Protein AF-A0A419DCP9-F1 (afdb_monomer_lite)

pLDDT: mean 73.33, std 16.84, range [30.59, 97.94]

Foldseek 3Di:
DPKDKFWDDPWAWDAQQQAPWDWDQWWFWGQRCPHLQQHDPQKGAAPAFFKKKKAAQAAQQVKWKWWWAAGRVRHTDIDIWGDHGRFITIDPGTHRMTNTIIMHTTHPGIMGMITHTPLWFQADKDWAQWKDWGHGVGDDFDDDPPDDKRASVAWFKKKKAAQADQQVKWKKWWAAHRVRHTDIDIWGDHGNGITITPGTHRMTRTIIMHTGGPHIMGMTTAFQQAQQHAWDFFQWWFWGDRPHNDLDQWFFKKKKFWQAAQQVKWKWWWAAANVRHIDIDIWRHDHHGDMTITDGGHSGTDIIIIHTGDPGIMHMGGHQKDKTAKDFDDLVDFKWKKKKARSPDFDWKKFKWFFQDACVVVPDHPVRTDIDGPDDIDGHIDMDMGRDRTGIMMMITPDDDHDMIMMITDGPDDDD

Structure (mmCIF, N/CA/C/O backbone):
data_AF-A0A419DCP9-F1
#
_entry.id   AF-A0A419DCP9-F1
#
loop_
_atom_site.group_PDB
_atom_site.id
_atom_site.type_symbol
_atom_site.label_atom_id
_atom_site.label_alt_id
_atom_site.label_comp_id
_atom_site.label_asym_id
_atom_site.label_entity_id
_atom_site.label_seq_id
_atom_site.pdbx_PDB_ins_code
_atom_site.Cartn_x
_atom_site.Cartn_y
_atom_site.Cartn_z
_atom_site.occupancy
_atom_site.B_iso_or_equiv
_atom_site.auth_seq_id
_atom_site.auth_comp_id
_atom_site.auth_asym_id
_atom_site.auth_atom_id
_atom_site.pdbx_PDB_model_num
ATOM 1 N N . MET A 1 1 ? 25.614 -7.524 -17.376 1.00 39.72 1 MET A N 1
ATOM 2 C CA . MET A 1 1 ? 24.286 -8.065 -16.983 1.00 39.72 1 MET A CA 1
ATOM 3 C C . MET A 1 1 ? 23.217 -7.073 -17.420 1.00 39.72 1 MET A C 1
ATOM 5 O O . MET A 1 1 ? 23.475 -5.882 -17.324 1.00 39.72 1 MET A O 1
ATOM 9 N N . ARG A 1 2 ? 22.065 -7.527 -17.940 1.00 34.09 2 ARG A N 1
ATOM 10 C CA . ARG A 1 2 ? 20.950 -6.624 -18.297 1.00 34.09 2 ARG A CA 1
ATOM 11 C C . ARG A 1 2 ? 20.419 -5.940 -17.023 1.00 34.09 2 ARG A C 1
ATOM 13 O O . ARG A 1 2 ? 20.416 -6.611 -15.989 1.00 34.09 2 ARG A O 1
ATOM 20 N N . PRO A 1 3 ? 19.967 -4.673 -17.079 1.00 34.06 3 PRO A N 1
ATOM 21 C CA . PRO A 1 3 ? 19.317 -4.021 -15.945 1.00 34.06 3 PRO A CA 1
ATOM 22 C C . PRO A 1 3 ? 18.186 -4.897 -15.402 1.00 34.06 3 PRO A C 1
ATOM 24 O O . PRO A 1 3 ? 17.372 -5.414 -16.173 1.00 34.06 3 PRO A O 1
ATOM 27 N N . VAL A 1 4 ? 18.172 -5.107 -14.087 1.00 40.19 4 VAL A N 1
ATOM 28 C CA . VAL A 1 4 ? 17.074 -5.785 -13.398 1.00 40.19 4 VAL A CA 1
ATOM 29 C C . VAL A 1 4 ? 16.171 -4.696 -12.847 1.00 40.19 4 VAL A C 1
ATOM 31 O O . VAL A 1 4 ? 16.585 -3.944 -11.969 1.00 40.19 4 VAL A O 1
ATOM 34 N N . ASN A 1 5 ? 14.952 -4.623 -13.375 1.00 39.78 5 ASN A N 1
ATOM 35 C CA . ASN A 1 5 ? 13.931 -3.716 -12.871 1.00 39.78 5 ASN A CA 1
ATOM 36 C C . ASN A 1 5 ? 13.123 -4.462 -11.812 1.00 39.78 5 ASN A C 1
ATOM 38 O O . ASN A 1 5 ? 12.545 -5.515 -12.099 1.00 39.78 5 ASN A O 1
ATOM 42 N N . VAL A 1 6 ? 13.086 -3.925 -10.595 1.00 40.81 6 VAL A N 1
ATOM 43 C CA . VAL A 1 6 ? 12.158 -4.380 -9.559 1.00 40.81 6 VAL A CA 1
ATOM 44 C C . VAL A 1 6 ? 11.243 -3.225 -9.209 1.00 40.81 6 VAL A C 1
ATOM 46 O O . VAL A 1 6 ? 11.674 -2.229 -8.635 1.00 40.81 6 VAL A O 1
ATOM 49 N N . THR A 1 7 ? 9.976 -3.404 -9.565 1.00 41.56 7 THR A N 1
ATOM 50 C CA . THR A 1 7 ? 8.884 -2.487 -9.255 1.00 41.56 7 THR A CA 1
ATOM 51 C C . THR A 1 7 ? 8.184 -2.975 -7.995 1.00 41.56 7 THR A C 1
ATOM 53 O O . THR A 1 7 ? 7.687 -4.108 -7.963 1.00 41.56 7 THR A O 1
ATOM 56 N N . ILE A 1 8 ? 8.113 -2.132 -6.964 1.00 37.06 8 ILE A N 1
ATOM 57 C CA . ILE A 1 8 ? 7.089 -2.277 -5.926 1.00 37.06 8 ILE A CA 1
ATOM 58 C C . ILE A 1 8 ? 5.949 -1.343 -6.323 1.00 37.06 8 ILE A C 1
ATOM 60 O O . ILE A 1 8 ? 6.067 -0.125 -6.219 1.00 37.06 8 ILE A O 1
ATOM 64 N N . GLY A 1 9 ? 4.844 -1.912 -6.799 1.00 37.44 9 GLY A N 1
ATOM 65 C CA . GLY A 1 9 ? 3.622 -1.146 -7.013 1.00 37.44 9 GLY A CA 1
ATOM 66 C C . GLY A 1 9 ? 2.635 -1.444 -5.902 1.00 37.44 9 GLY A C 1
ATOM 67 O O . GLY A 1 9 ? 2.001 -2.498 -5.879 1.00 37.44 9 GLY A O 1
ATOM 68 N N . LEU A 1 10 ? 2.483 -0.487 -5.001 1.00 36.78 10 LEU A N 1
ATOM 69 C CA . LEU A 1 10 ? 1.249 -0.312 -4.260 1.00 36.78 10 LEU A CA 1
ATOM 70 C C . LEU A 1 10 ? 0.417 0.603 -5.162 1.00 36.78 10 LEU A C 1
ATOM 72 O O . LEU A 1 10 ? 0.799 1.744 -5.368 1.00 36.78 10 LEU A O 1
ATOM 76 N N . SER A 1 11 ? -0.617 0.086 -5.835 1.00 36.81 11 SER A N 1
ATOM 77 C CA . SER A 1 11 ? -1.358 0.887 -6.826 1.00 36.81 11 SER A CA 1
ATOM 78 C C . SER A 1 11 ? -2.648 1.455 -6.230 1.00 36.81 11 SER A C 1
ATOM 80 O O . SER A 1 11 ? -3.681 0.782 -6.268 1.00 36.81 11 SER A O 1
ATOM 82 N N . PRO A 1 12 ? -2.652 2.709 -5.755 1.00 39.06 12 PRO A N 1
ATOM 83 C CA . PRO A 1 12 ? -3.831 3.552 -5.852 1.00 39.06 12 PRO A CA 1
ATOM 84 C C . PRO A 1 12 ? -4.221 3.780 -7.324 1.00 39.06 12 PRO A C 1
ATOM 86 O O . PRO A 1 12 ? -3.507 3.369 -8.243 1.00 39.06 12 PRO A O 1
ATOM 89 N N . ALA A 1 13 ? -5.380 4.399 -7.554 1.00 44.19 13 ALA A N 1
ATOM 90 C CA . ALA A 1 13 ? -5.807 4.787 -8.897 1.00 44.19 13 ALA A CA 1
ATOM 91 C C . ALA A 1 13 ? -4.901 5.904 -9.410 1.00 44.19 13 ALA A C 1
ATOM 93 O O . ALA A 1 13 ? -4.751 6.925 -8.739 1.00 44.19 13 ALA A O 1
ATOM 94 N N . ASP A 1 14 ? -4.344 5.711 -10.597 1.00 49.38 14 ASP A N 1
ATOM 95 C CA . ASP A 1 14 ? -3.544 6.710 -11.292 1.00 49.38 14 ASP A CA 1
ATOM 96 C C . ASP A 1 14 ? -4.193 6.940 -12.660 1.00 49.38 14 ASP A C 1
ATOM 98 O O . ASP A 1 14 ? -4.210 6.030 -13.487 1.00 49.38 14 ASP A O 1
ATOM 102 N N . ALA A 1 15 ? -4.830 8.101 -12.846 1.00 45.66 15 ALA A N 1
ATOM 103 C CA . ALA A 1 15 ? -5.690 8.409 -13.997 1.00 45.66 15 ALA A CA 1
ATOM 104 C C . ALA A 1 15 ? -4.902 8.800 -15.264 1.00 45.66 15 ALA A C 1
ATOM 106 O O . ALA A 1 15 ? -5.468 8.837 -16.362 1.00 45.66 15 ALA A O 1
ATOM 107 N N . ASP A 1 16 ? -3.610 9.068 -15.115 1.00 49.62 16 ASP A N 1
ATOM 108 C CA . ASP A 1 16 ? -2.656 9.414 -16.168 1.00 49.62 16 ASP A CA 1
ATOM 109 C C . ASP A 1 16 ? -1.343 8.614 -16.070 1.00 49.62 16 ASP A C 1
ATOM 111 O O . ASP A 1 16 ? -0.411 8.827 -16.848 1.00 49.62 16 ASP A O 1
ATOM 115 N N . GLY A 1 17 ? -1.298 7.618 -15.183 1.00 58.16 17 GLY A N 1
ATOM 116 C CA . GLY A 1 17 ? -0.125 6.788 -14.936 1.00 58.16 17 GLY A CA 1
ATOM 117 C C . GLY A 1 17 ? 0.433 6.048 -16.146 1.00 58.16 17 GLY A C 1
ATOM 118 O O . GLY A 1 17 ? 1.600 5.701 -16.138 1.00 58.16 17 GLY A O 1
ATOM 119 N N . ILE A 1 18 ? -0.334 5.805 -17.209 1.00 65.25 18 ILE A N 1
ATOM 120 C CA . ILE A 1 18 ? 0.168 5.140 -18.430 1.00 65.25 18 ILE A CA 1
ATOM 121 C C . ILE A 1 18 ? 0.499 6.154 -19.531 1.00 65.25 18 ILE A C 1
ATOM 123 O O . ILE A 1 18 ? 1.391 5.933 -20.348 1.00 65.25 18 ILE A O 1
ATOM 127 N N . CYS A 1 19 ? -0.235 7.257 -19.579 1.00 73.06 19 CYS A N 1
ATOM 128 C CA . CYS A 1 19 ? -0.149 8.262 -20.623 1.00 73.06 19 CYS A CA 1
ATOM 129 C C . CYS A 1 19 ? -0.647 9.592 -20.061 1.00 73.06 19 CYS A C 1
ATOM 131 O O . CYS A 1 19 ? -1.838 9.729 -19.754 1.00 73.06 19 CYS A O 1
ATOM 133 N N . ALA A 1 20 ? 0.240 10.587 -20.027 1.00 66.88 20 ALA A N 1
ATOM 134 C CA . ALA A 1 20 ? -0.136 11.961 -19.734 1.00 66.88 20 ALA A CA 1
ATOM 135 C C . ALA A 1 20 ? -1.157 12.499 -20.751 1.00 66.88 20 ALA A C 1
ATOM 137 O O . ALA A 1 20 ? -1.290 12.003 -21.873 1.00 66.88 20 ALA A O 1
ATOM 138 N N . SER A 1 21 ? -1.872 13.544 -20.339 1.00 75.44 21 SER A N 1
ATOM 139 C CA . SER A 1 21 ? -2.873 14.237 -21.150 1.00 75.44 21 SER A CA 1
ATOM 140 C C . SER A 1 21 ? -2.293 14.723 -22.483 1.00 75.44 21 SER A C 1
ATOM 142 O O . SER A 1 21 ? -1.409 15.580 -22.506 1.00 75.44 21 SER A O 1
ATOM 144 N N . GLN A 1 22 ? -2.806 14.200 -23.599 1.00 79.81 22 GLN A N 1
ATOM 145 C CA . GLN A 1 22 ? -2.323 14.535 -24.940 1.00 79.81 22 GLN A CA 1
ATOM 146 C C . GLN A 1 22 ? -3.439 14.561 -25.986 1.00 79.81 22 GLN A C 1
ATOM 148 O O . GLN A 1 22 ? -4.552 14.097 -25.753 1.00 79.81 22 GLN A O 1
ATOM 153 N N . THR A 1 23 ? -3.130 15.114 -27.157 1.00 89.12 23 THR A N 1
ATOM 154 C CA . THR A 1 23 ? -4.013 15.102 -28.329 1.00 89.12 23 THR A CA 1
ATOM 155 C C . THR A 1 23 ? -3.302 14.446 -29.502 1.00 89.12 23 THR A C 1
ATOM 157 O O . THR A 1 23 ? -2.074 14.452 -29.579 1.00 89.12 23 THR A O 1
ATOM 160 N N . THR A 1 24 ? -4.070 13.900 -30.441 1.00 89.19 24 THR A N 1
ATOM 161 C CA . THR A 1 24 ? -3.546 13.372 -31.704 1.00 89.19 24 THR A CA 1
ATOM 162 C C . THR A 1 24 ? -4.208 14.078 -32.882 1.00 89.19 24 THR A C 1
ATOM 164 O O . THR A 1 24 ? -5.415 14.312 -32.895 1.00 89.19 24 THR A O 1
ATOM 167 N N . ALA A 1 25 ? -3.411 14.437 -33.893 1.00 89.88 25 ALA A N 1
ATOM 168 C CA . ALA A 1 25 ? -3.903 15.131 -35.088 1.00 89.88 25 ALA A CA 1
ATOM 169 C C . ALA A 1 25 ? -4.524 14.184 -36.137 1.00 89.88 25 ALA A C 1
ATOM 171 O O . ALA A 1 25 ? -5.149 14.636 -37.094 1.00 89.88 25 ALA A O 1
ATOM 172 N N . ALA A 1 26 ? -4.319 12.876 -35.982 1.00 91.75 26 ALA A N 1
ATOM 173 C CA . ALA A 1 26 ? -4.822 11.803 -36.832 1.00 91.75 26 ALA A CA 1
ATOM 174 C C . ALA A 1 26 ? -4.722 10.476 -36.063 1.00 91.75 26 ALA A C 1
ATOM 176 O O . ALA A 1 26 ? -4.234 10.454 -34.936 1.00 91.75 26 ALA A O 1
ATOM 177 N N . ALA A 1 27 ? -5.121 9.370 -36.698 1.00 93.44 27 ALA A N 1
ATOM 178 C CA . ALA A 1 27 ? -4.932 8.036 -36.140 1.00 93.44 27 ALA A CA 1
ATOM 179 C C . ALA A 1 27 ? -3.451 7.793 -35.801 1.00 93.44 27 ALA A C 1
ATOM 181 O O . ALA A 1 27 ? -2.590 7.798 -36.688 1.00 93.44 27 ALA A O 1
ATOM 182 N N . ALA A 1 28 ? -3.156 7.608 -34.520 1.00 92.25 28 ALA A N 1
ATOM 183 C CA . ALA A 1 28 ? -1.795 7.611 -34.009 1.00 92.25 28 ALA A CA 1
ATOM 184 C C . ALA A 1 28 ? -1.662 6.741 -32.758 1.00 92.25 28 ALA A C 1
ATOM 186 O O . ALA A 1 28 ? -2.638 6.346 -32.120 1.00 92.25 28 ALA A O 1
ATOM 187 N N . GLU A 1 29 ? -0.416 6.428 -32.429 1.00 90.81 29 GLU A N 1
ATOM 188 C CA . GLU A 1 29 ? -0.066 5.845 -31.142 1.00 90.81 29 GLU A CA 1
ATOM 189 C C . GLU A 1 29 ? 0.012 6.954 -30.093 1.00 90.81 29 GLU A C 1
ATOM 191 O O . GLU A 1 29 ? 0.548 8.026 -30.382 1.00 90.81 29 GLU A O 1
ATOM 196 N N . LEU A 1 30 ? -0.546 6.712 -28.907 1.00 87.19 30 LEU A N 1
ATOM 197 C CA . LEU A 1 30 ? -0.384 7.630 -27.786 1.00 87.19 30 LEU A CA 1
ATOM 198 C C . LEU A 1 30 ? 1.046 7.540 -27.262 1.00 87.19 30 LEU A C 1
ATOM 200 O O . LEU A 1 30 ? 1.597 6.447 -27.121 1.00 87.19 30 LEU A O 1
ATOM 204 N N . ASP A 1 31 ? 1.631 8.690 -26.949 1.00 81.75 31 ASP A N 1
ATOM 205 C CA . ASP A 1 31 ? 2.945 8.748 -26.331 1.00 81.75 31 ASP A CA 1
ATOM 206 C C . ASP A 1 31 ? 2.867 8.259 -24.881 1.00 81.75 31 ASP A C 1
ATOM 208 O O . ASP A 1 31 ? 2.378 8.956 -23.990 1.00 81.75 31 ASP A O 1
ATOM 212 N N . LEU A 1 32 ? 3.358 7.043 -24.651 1.00 72.88 32 LEU A N 1
ATOM 213 C CA . LEU A 1 32 ? 3.425 6.446 -23.323 1.00 72.88 32 LEU A CA 1
ATOM 214 C C . LEU A 1 32 ? 4.591 7.013 -22.498 1.00 72.88 32 LEU A C 1
ATOM 216 O O . LEU A 1 32 ? 4.618 6.828 -21.289 1.00 72.88 32 LEU A O 1
ATOM 220 N N . SER A 1 33 ? 5.553 7.721 -23.096 1.00 60.25 33 SER A N 1
ATOM 221 C CA . SER A 1 33 ? 6.758 8.183 -22.389 1.00 60.25 33 SER A CA 1
ATOM 222 C C . SER A 1 33 ? 6.500 9.286 -21.354 1.00 60.25 33 SER A C 1
ATOM 224 O O . SER A 1 33 ? 7.344 9.509 -20.488 1.00 60.25 33 SER A O 1
ATOM 226 N N . GLY A 1 34 ? 5.330 9.932 -21.410 1.00 51.00 34 GLY A N 1
ATOM 227 C CA . GLY A 1 34 ? 4.880 10.917 -20.424 1.00 51.00 34 GLY A CA 1
ATOM 228 C C . GLY A 1 34 ? 4.105 10.342 -19.230 1.00 51.00 34 GLY A C 1
ATOM 229 O O . GLY A 1 34 ? 3.776 11.103 -18.328 1.00 51.00 34 GLY A O 1
ATOM 230 N N . GLY A 1 35 ? 3.776 9.044 -19.223 1.00 50.69 35 GLY A N 1
ATOM 231 C CA . GLY A 1 35 ? 3.081 8.383 -18.110 1.00 50.69 35 GLY A CA 1
ATOM 232 C C . GLY A 1 35 ? 4.027 7.946 -16.985 1.00 50.69 35 GLY A C 1
ATOM 233 O O . GLY A 1 35 ? 5.154 7.515 -17.234 1.00 50.69 35 GLY A O 1
ATOM 234 N N . ALA A 1 36 ? 3.562 8.030 -15.737 1.00 49.28 36 ALA A N 1
ATOM 235 C CA . ALA A 1 36 ? 4.348 7.719 -14.539 1.00 49.28 36 ALA A CA 1
ATOM 236 C C . ALA A 1 36 ? 4.814 6.239 -14.457 1.00 49.28 36 ALA A C 1
ATOM 238 O O . ALA A 1 36 ? 5.888 5.942 -13.943 1.00 49.28 36 ALA A O 1
ATOM 239 N N . LEU A 1 37 ? 4.047 5.306 -15.030 1.00 47.97 37 LEU A N 1
ATOM 240 C CA . LEU A 1 37 ? 4.261 3.849 -15.024 1.00 47.97 37 LEU A CA 1
ATOM 241 C C . LEU A 1 37 ? 5.020 3.326 -16.259 1.00 47.97 37 LEU A C 1
ATOM 243 O O . LEU A 1 37 ? 5.229 2.115 -16.378 1.00 47.97 37 LEU A O 1
ATOM 247 N N . SER A 1 38 ? 5.388 4.197 -17.204 1.00 56.19 38 SER A N 1
ATOM 248 C CA . SER A 1 38 ? 5.867 3.842 -18.555 1.00 56.19 38 SER A CA 1
ATOM 249 C C . SER A 1 38 ? 7.272 4.349 -18.902 1.00 56.19 38 SER A C 1
ATOM 251 O O . SER A 1 38 ? 7.693 4.297 -20.066 1.00 56.19 38 SER A O 1
ATOM 253 N N . ALA A 1 39 ? 8.037 4.801 -17.908 1.00 45.16 39 ALA A N 1
ATOM 254 C CA . ALA A 1 39 ? 9.278 5.527 -18.149 1.00 45.16 39 ALA A CA 1
ATOM 255 C C . ALA A 1 39 ? 10.361 4.736 -18.934 1.00 45.16 39 ALA A C 1
ATOM 257 O O . ALA A 1 39 ? 10.635 3.553 -18.713 1.00 45.16 39 ALA A O 1
ATOM 258 N N . ALA A 1 40 ? 10.995 5.465 -19.865 1.00 43.22 40 ALA A N 1
ATOM 259 C CA . ALA A 1 40 ? 12.156 5.168 -20.725 1.00 43.22 40 ALA A CA 1
ATOM 260 C C . ALA A 1 40 ? 12.052 4.075 -21.811 1.00 43.22 40 ALA A C 1
ATOM 262 O O . ALA A 1 40 ? 12.859 4.100 -22.741 1.00 43.22 40 ALA A O 1
ATOM 263 N N . THR A 1 41 ? 11.094 3.144 -21.758 1.00 50.50 41 THR A N 1
ATOM 264 C CA . THR A 1 41 ? 11.019 2.032 -22.741 1.00 50.50 41 THR A CA 1
ATOM 265 C C . THR A 1 41 ? 9.766 2.017 -23.619 1.00 50.50 41 THR A C 1
ATOM 267 O O . THR A 1 41 ? 9.688 1.192 -24.528 1.00 50.50 41 THR A O 1
ATOM 270 N N . GLY A 1 42 ? 8.803 2.917 -23.379 1.00 62.94 42 GLY A N 1
ATOM 271 C CA . GLY A 1 42 ? 7.528 2.946 -24.108 1.00 62.94 42 GLY A CA 1
ATOM 272 C C . GLY A 1 42 ? 6.569 1.815 -23.718 1.00 62.94 42 GLY A C 1
ATOM 273 O O . GLY A 1 42 ? 5.637 1.522 -24.454 1.00 62.94 42 GLY A O 1
ATOM 274 N N . ILE A 1 43 ? 6.803 1.158 -22.577 1.00 68.19 43 ILE A N 1
ATOM 275 C CA . ILE A 1 43 ? 5.966 0.077 -22.046 1.00 68.19 43 ILE A CA 1
ATOM 276 C C . ILE A 1 43 ? 5.592 0.433 -20.609 1.00 68.19 43 ILE A C 1
ATOM 278 O O . ILE A 1 43 ? 6.481 0.597 -19.774 1.00 68.19 43 ILE A O 1
ATOM 282 N N . ALA A 1 44 ? 4.295 0.495 -20.305 1.00 67.12 44 ALA A N 1
ATOM 283 C CA . ALA A 1 44 ? 3.813 0.636 -18.937 1.00 67.12 44 ALA A CA 1
ATOM 284 C C . ALA A 1 44 ? 3.817 -0.718 -18.223 1.00 67.12 44 ALA A C 1
ATOM 286 O O . ALA A 1 44 ? 3.249 -1.686 -18.735 1.00 67.12 44 ALA A O 1
ATOM 287 N N . ARG A 1 45 ? 4.424 -0.805 -17.036 1.00 67.88 45 ARG A N 1
ATOM 288 C CA . ARG A 1 45 ? 4.450 -2.036 -16.229 1.00 67.88 45 ARG A CA 1
ATOM 289 C C . ARG A 1 45 ? 3.668 -1.850 -14.939 1.00 67.88 45 ARG A C 1
ATOM 291 O O . ARG A 1 45 ? 3.961 -0.970 -14.142 1.00 67.88 45 ARG A O 1
ATOM 298 N N . LEU A 1 46 ? 2.694 -2.724 -14.718 1.00 61.34 46 LEU A N 1
ATOM 299 C CA . LEU A 1 46 ? 1.856 -2.720 -13.532 1.00 61.34 46 LEU A CA 1
ATOM 300 C C . LEU A 1 46 ? 2.313 -3.816 -12.569 1.00 61.34 46 LEU A C 1
ATOM 302 O O . LEU A 1 46 ? 2.534 -4.965 -12.961 1.00 61.34 46 LEU A O 1
ATOM 306 N N . ALA A 1 47 ? 2.398 -3.489 -11.280 1.00 54.34 47 ALA A N 1
ATOM 307 C CA . ALA A 1 47 ? 2.743 -4.479 -10.260 1.00 54.34 47 ALA A CA 1
ATOM 308 C C . ALA A 1 47 ? 1.663 -5.562 -10.101 1.00 54.34 47 ALA A C 1
ATOM 310 O O . ALA A 1 47 ? 1.985 -6.738 -9.926 1.00 54.34 47 ALA A O 1
ATOM 311 N N . THR A 1 48 ? 0.389 -5.179 -10.227 1.00 52.47 48 THR A N 1
ATOM 312 C CA . THR A 1 48 ? -0.764 -6.089 -10.299 1.00 52.47 48 THR A CA 1
ATOM 313 C C . THR A 1 48 ? -1.515 -5.835 -11.597 1.00 52.47 48 THR A C 1
ATOM 315 O O . THR A 1 48 ? -1.609 -4.692 -12.035 1.00 52.47 48 THR A O 1
ATOM 318 N N . ALA A 1 49 ? -2.055 -6.888 -12.215 1.00 56.56 49 ALA A N 1
ATOM 319 C CA . ALA A 1 49 ? -2.864 -6.709 -13.410 1.00 56.56 49 ALA A CA 1
ATOM 320 C C . ALA A 1 49 ? -4.112 -5.869 -13.096 1.00 56.56 49 ALA A C 1
ATOM 322 O O . ALA A 1 49 ? -4.877 -6.230 -12.204 1.00 56.56 49 ALA A O 1
ATOM 323 N N . ALA A 1 50 ? -4.321 -4.782 -13.833 1.00 61.53 50 ALA A N 1
ATOM 324 C CA . ALA A 1 50 ? -5.422 -3.846 -13.617 1.00 61.53 50 ALA A CA 1
ATOM 325 C C . ALA A 1 50 ? -6.136 -3.523 -14.932 1.00 61.53 50 ALA A C 1
ATOM 327 O O . ALA A 1 50 ? -5.576 -3.714 -16.013 1.00 61.53 50 ALA A O 1
ATOM 328 N N . GLN A 1 51 ? -7.385 -3.065 -14.854 1.00 78.31 51 GLN A N 1
ATOM 329 C CA . GLN A 1 51 ? -8.069 -2.541 -16.034 1.00 78.31 51 GLN A CA 1
ATOM 330 C C . GLN A 1 51 ? -7.480 -1.180 -16.404 1.00 78.31 51 GLN A C 1
ATOM 332 O O . GLN A 1 51 ? -7.018 -0.423 -15.548 1.00 78.31 51 GLN A O 1
ATOM 337 N N . ILE A 1 52 ? -7.487 -0.884 -17.694 1.00 82.06 52 ILE A N 1
ATOM 338 C CA . ILE A 1 52 ? -7.006 0.374 -18.245 1.00 82.06 52 ILE A CA 1
ATOM 339 C C . ILE A 1 52 ? -8.173 1.344 -18.305 1.00 82.06 52 ILE A C 1
ATOM 341 O O . ILE A 1 52 ? -9.260 0.984 -18.756 1.00 82.06 52 ILE A O 1
ATOM 345 N N . VAL A 1 53 ? -7.942 2.567 -17.843 1.00 78.00 53 VAL A N 1
ATOM 346 C CA . VAL A 1 53 ? -8.940 3.635 -17.817 1.00 78.00 53 VAL A CA 1
ATOM 347 C C . VAL A 1 53 ? -8.489 4.736 -18.763 1.00 78.00 53 VAL A C 1
ATOM 349 O O . VAL A 1 53 ? -7.420 5.311 -18.581 1.00 78.00 53 VAL A O 1
ATOM 352 N N . ILE A 1 54 ? -9.304 5.025 -19.771 1.00 82.38 54 ILE A N 1
ATOM 353 C CA . ILE A 1 54 ? -9.058 6.055 -20.779 1.00 82.38 54 ILE A CA 1
ATOM 354 C C . ILE A 1 54 ? -9.991 7.221 -20.495 1.00 82.38 54 ILE A C 1
ATOM 356 O O . ILE A 1 54 ? -11.206 7.091 -20.643 1.00 82.38 54 ILE A O 1
ATOM 360 N N . THR A 1 55 ? -9.431 8.359 -20.105 1.00 80.56 55 THR A N 1
ATOM 361 C CA . THR A 1 55 ? -10.207 9.561 -19.791 1.00 80.56 55 THR A CA 1
ATOM 362 C C . THR A 1 55 ? -10.243 10.469 -21.010 1.00 80.56 55 THR A C 1
ATOM 364 O O . THR A 1 55 ? -9.202 10.896 -21.501 1.00 80.56 55 THR A O 1
ATOM 367 N N . CYS A 1 56 ? -11.445 10.767 -21.495 1.00 82.00 56 CYS A N 1
ATOM 368 C CA . CYS A 1 56 ? -11.686 11.632 -22.644 1.00 82.00 56 CYS A CA 1
ATOM 369 C C . CYS A 1 56 ? -12.181 12.995 -22.146 1.00 82.00 56 CYS A C 1
ATOM 371 O O . CYS A 1 56 ? -13.228 13.061 -21.504 1.00 82.00 56 CYS A O 1
ATOM 373 N N . ALA A 1 57 ? -11.465 14.085 -22.438 1.00 75.19 57 ALA A N 1
ATOM 374 C CA . ALA A 1 57 ? -11.881 15.439 -22.050 1.00 75.19 57 ALA A CA 1
ATOM 375 C C . ALA A 1 57 ? -12.997 16.014 -22.945 1.00 75.19 57 ALA A C 1
ATOM 377 O O . ALA A 1 57 ? -13.667 16.971 -22.561 1.00 75.19 57 ALA A O 1
ATOM 378 N N . ALA A 1 58 ? -13.201 15.439 -24.132 1.00 84.31 58 ALA A N 1
ATOM 379 C CA . ALA A 1 58 ? -14.240 15.815 -25.089 1.00 84.31 58 ALA A CA 1
ATOM 380 C C . ALA A 1 58 ? -14.969 14.568 -25.622 1.00 84.31 58 ALA A C 1
ATOM 382 O O . ALA A 1 58 ? -14.824 13.476 -25.071 1.00 84.31 58 ALA A O 1
ATOM 383 N N . ASP A 1 59 ? -15.791 14.741 -26.659 1.00 87.88 59 ASP A N 1
ATOM 384 C CA . ASP A 1 59 ? -16.469 13.631 -27.328 1.00 87.88 59 ASP A CA 1
ATOM 385 C C . ASP A 1 59 ? -15.514 12.831 -28.217 1.00 87.88 59 ASP A C 1
ATOM 387 O O . ASP A 1 59 ? -15.120 13.272 -29.299 1.00 87.88 59 ASP A O 1
ATOM 391 N N . GLU A 1 60 ? -15.167 11.635 -27.741 1.00 94.81 60 GLU A N 1
ATOM 392 C CA . GLU A 1 60 ? -14.347 10.657 -28.453 1.00 94.81 60 GLU A CA 1
ATOM 393 C C . GLU A 1 60 ? -15.150 9.412 -28.860 1.00 94.81 60 GLU A C 1
ATOM 395 O O . GLU A 1 60 ? -14.565 8.390 -29.212 1.00 94.81 60 GLU A O 1
ATOM 400 N N . THR A 1 61 ? -16.489 9.452 -28.839 1.00 92.44 61 THR A N 1
ATOM 401 C CA . THR A 1 61 ? -17.337 8.284 -29.169 1.00 92.44 61 THR A CA 1
ATOM 402 C C . THR A 1 61 ? -17.163 7.772 -30.603 1.00 92.44 61 THR A C 1
ATOM 404 O O . THR A 1 61 ? -17.448 6.608 -30.886 1.00 92.44 61 THR A O 1
ATOM 407 N N . GLY A 1 62 ? -16.646 8.613 -31.506 1.00 90.12 62 GLY A N 1
ATOM 408 C CA . GLY A 1 62 ? -16.252 8.231 -32.867 1.00 90.12 62 GLY A CA 1
ATOM 409 C C . GLY A 1 62 ? -14.893 7.524 -32.968 1.00 90.12 62 GLY A C 1
ATOM 410 O O . GLY A 1 62 ? -14.564 6.988 -34.026 1.00 90.12 62 GLY A O 1
ATOM 411 N N . ASN A 1 63 ? -14.109 7.503 -31.889 1.00 94.50 63 ASN A N 1
ATOM 412 C CA . ASN A 1 63 ? -12.781 6.909 -31.834 1.00 94.50 63 ASN A CA 1
ATOM 413 C C . ASN A 1 63 ? -12.801 5.552 -31.112 1.00 94.50 63 ASN A C 1
ATOM 415 O O . ASN A 1 63 ? -13.594 5.291 -30.209 1.00 94.50 63 ASN A O 1
ATOM 419 N N . THR A 1 64 ? -11.907 4.654 -31.521 1.00 95.81 64 THR A N 1
ATOM 420 C CA . THR A 1 64 ? -11.619 3.395 -30.827 1.00 95.81 64 THR A CA 1
ATOM 421 C C . THR A 1 64 ? -10.171 3.407 -30.369 1.00 95.81 64 THR A C 1
ATOM 423 O O . THR A 1 64 ? -9.265 3.684 -31.156 1.00 95.81 64 THR A O 1
ATOM 426 N N . PHE A 1 65 ? -9.958 3.060 -29.108 1.00 95.19 65 PHE A N 1
ATOM 427 C CA . PHE A 1 65 ? -8.650 2.835 -28.521 1.00 95.19 65 PHE A CA 1
ATOM 428 C C . PHE A 1 65 ? -8.323 1.347 -28.579 1.00 95.19 65 PHE A C 1
ATOM 430 O O . PHE A 1 65 ? -9.111 0.507 -28.149 1.00 95.19 65 PHE A O 1
ATOM 437 N N . ILE A 1 66 ? -7.166 1.011 -29.133 1.00 95.69 66 ILE A N 1
ATOM 438 C CA . ILE A 1 66 ? -6.653 -0.351 -29.218 1.00 95.69 66 ILE A CA 1
ATOM 439 C C . ILE A 1 66 ? -5.519 -0.462 -28.211 1.00 95.69 66 ILE A C 1
ATOM 441 O O . ILE A 1 66 ? -4.455 0.121 -28.419 1.00 95.69 66 ILE A O 1
ATOM 445 N N . VAL A 1 67 ? -5.762 -1.189 -27.126 1.00 94.62 67 VAL A N 1
ATOM 446 C CA . VAL A 1 67 ? -4.784 -1.429 -26.063 1.00 94.62 67 VAL A CA 1
ATOM 447 C C . VAL A 1 67 ? -4.134 -2.781 -26.317 1.00 94.62 67 VAL A C 1
ATOM 449 O O . VAL A 1 67 ? -4.834 -3.785 -26.425 1.00 94.62 67 VAL A O 1
ATOM 452 N N . THR A 1 68 ? -2.806 -2.818 -26.414 1.00 92.25 68 THR A N 1
ATOM 453 C CA . THR A 1 68 ? -2.022 -4.050 -26.569 1.00 92.25 68 THR A CA 1
ATOM 454 C C . THR A 1 68 ? -1.058 -4.198 -25.399 1.00 92.25 68 THR A C 1
ATOM 456 O O . THR A 1 68 ? -0.397 -3.239 -24.996 1.00 92.25 68 THR A O 1
ATOM 459 N N . GLY A 1 69 ? -0.943 -5.413 -24.872 1.00 92.31 69 GLY A N 1
ATOM 460 C CA . GLY A 1 69 ? -0.051 -5.703 -23.760 1.00 92.31 69 GLY A CA 1
ATOM 461 C C . GLY A 1 69 ? -0.044 -7.172 -23.358 1.00 92.31 69 GLY A C 1
ATOM 462 O O . GLY A 1 69 ? -0.312 -8.055 -24.171 1.00 92.31 69 GLY A O 1
ATOM 463 N N . VAL A 1 70 ? 0.254 -7.439 -22.089 1.00 81.12 70 VAL A N 1
ATOM 464 C CA . VAL A 1 70 ? 0.173 -8.771 -21.468 1.00 81.12 70 VAL A CA 1
ATOM 465 C C . VAL A 1 70 ? -0.730 -8.722 -20.244 1.00 81.12 70 VAL A C 1
ATOM 467 O O . VAL A 1 70 ? -0.713 -7.750 -19.492 1.00 81.12 70 VAL A O 1
ATOM 470 N N . ASN A 1 71 ? -1.513 -9.774 -20.021 1.00 69.50 71 ASN A N 1
ATOM 471 C CA . ASN A 1 71 ? -2.401 -9.890 -18.864 1.00 69.50 71 ASN A CA 1
ATOM 472 C C . ASN A 1 71 ? -1.677 -10.404 -17.604 1.00 69.50 71 ASN A C 1
ATOM 474 O O . ASN A 1 71 ? -0.480 -10.696 -17.614 1.00 69.50 71 ASN A O 1
ATOM 478 N N . GLY A 1 72 ? -2.417 -10.546 -16.499 1.00 60.34 72 GLY A N 1
ATOM 479 C CA . GLY A 1 72 ? -1.889 -11.043 -15.219 1.00 60.34 72 GLY A CA 1
ATOM 480 C C . GLY A 1 72 ? -1.287 -12.450 -15.256 1.00 60.34 72 GLY A C 1
ATOM 481 O O . GLY A 1 72 ? -0.466 -12.776 -14.405 1.00 60.34 72 GLY A O 1
ATOM 482 N N . SER A 1 73 ? -1.640 -13.260 -16.254 1.00 59.47 73 SER A N 1
ATOM 483 C CA . SER A 1 73 ? -1.079 -14.598 -16.472 1.00 59.47 73 SER A CA 1
ATOM 484 C C . SER A 1 73 ? 0.143 -14.595 -17.399 1.00 59.47 73 SER A C 1
ATOM 486 O O . SER A 1 73 ? 0.677 -15.659 -17.700 1.00 59.47 73 SER A O 1
ATOM 488 N N . GLY A 1 74 ? 0.583 -13.422 -17.870 1.00 63.78 74 GLY A N 1
ATOM 489 C CA . GLY A 1 74 ? 1.709 -13.271 -18.793 1.00 63.78 74 GLY A CA 1
ATOM 490 C C . GLY A 1 74 ? 1.380 -13.596 -20.253 1.00 63.78 74 GLY A C 1
ATOM 491 O O . GLY A 1 74 ? 2.296 -13.717 -21.063 1.00 63.78 74 GLY A O 1
ATOM 492 N N . LEU A 1 75 ? 0.098 -13.748 -20.606 1.00 70.00 75 LEU A N 1
ATOM 493 C CA . LEU A 1 75 ? -0.329 -13.980 -21.987 1.00 70.00 75 LEU A CA 1
ATOM 494 C C . LEU A 1 75 ? -0.548 -12.647 -22.712 1.00 70.00 75 LEU A C 1
ATOM 496 O O . LEU A 1 75 ? -1.074 -11.716 -22.096 1.00 70.00 75 LEU A O 1
ATOM 500 N N . PRO A 1 76 ? -0.185 -12.541 -24.004 1.00 87.00 76 PRO A N 1
ATOM 501 C CA . PRO A 1 76 ? -0.438 -11.340 -24.788 1.00 87.00 76 PRO A CA 1
ATOM 502 C C . PRO A 1 76 ? -1.942 -11.124 -24.975 1.00 87.00 76 PRO A C 1
ATOM 504 O O . PRO A 1 76 ? -2.690 -12.073 -25.221 1.00 87.00 76 PRO A O 1
ATOM 507 N N . VAL A 1 77 ? -2.375 -9.871 -24.866 1.00 89.25 77 VAL A N 1
ATOM 508 C CA . VAL A 1 77 ? -3.772 -9.449 -24.983 1.00 89.25 77 VAL A CA 1
ATOM 509 C C . VAL A 1 77 ? -3.867 -8.170 -25.811 1.00 89.25 77 VAL A C 1
ATOM 511 O O . VAL A 1 77 ? -3.032 -7.273 -25.695 1.00 89.25 77 VAL A O 1
ATOM 514 N N . GLU A 1 78 ? -4.915 -8.094 -26.630 1.00 96.00 78 GLU A N 1
ATOM 515 C CA . GLU A 1 78 ? -5.363 -6.877 -27.303 1.00 96.00 78 GLU A CA 1
ATOM 516 C C . GLU A 1 78 ? -6.849 -6.649 -26.998 1.00 96.00 78 GLU A C 1
ATOM 518 O O . GLU A 1 78 ? -7.642 -7.595 -26.991 1.00 96.00 78 GLU A O 1
ATOM 523 N N . GLU A 1 79 ? -7.240 -5.398 -26.773 1.00 94.38 79 GLU A N 1
ATOM 524 C CA . GLU A 1 79 ? -8.633 -5.002 -26.586 1.00 94.38 79 GLU A CA 1
ATOM 525 C C . GLU A 1 79 ? -8.962 -3.718 -27.342 1.00 94.38 79 GLU A C 1
ATOM 527 O O . GLU A 1 79 ? -8.145 -2.804 -27.440 1.00 94.38 79 GLU A O 1
ATOM 532 N N . ARG A 1 80 ? -10.191 -3.653 -27.863 1.00 92.81 80 ARG A N 1
ATOM 533 C CA . ARG A 1 80 ? -10.770 -2.460 -28.479 1.00 92.81 80 ARG A CA 1
ATOM 534 C C . ARG A 1 80 ? -11.758 -1.819 -27.518 1.00 92.81 80 ARG A C 1
ATOM 536 O O . ARG A 1 80 ? -12.744 -2.449 -27.150 1.00 92.81 80 ARG A O 1
ATOM 543 N N . ILE A 1 81 ? -11.505 -0.566 -27.170 1.00 91.19 81 ILE A N 1
ATOM 544 C CA . ILE A 1 81 ? -12.298 0.229 -26.238 1.00 91.19 81 ILE A CA 1
ATOM 545 C C . ILE A 1 81 ? -12.873 1.407 -27.019 1.00 91.19 81 ILE A C 1
ATOM 547 O O . ILE A 1 81 ? -12.128 2.208 -27.583 1.00 91.19 81 ILE A O 1
ATOM 551 N N . THR A 1 82 ? -14.196 1.505 -27.095 1.00 90.06 82 THR A N 1
ATOM 552 C CA . THR A 1 82 ? -14.853 2.666 -27.710 1.00 90.06 82 THR A CA 1
ATOM 553 C C . THR A 1 82 ? -14.646 3.888 -26.822 1.00 90.06 82 THR A C 1
ATOM 555 O O . THR A 1 82 ? -14.810 3.798 -25.604 1.00 90.06 82 THR A O 1
ATOM 558 N N . GLY A 1 83 ? -14.272 5.019 -27.420 1.00 87.31 83 GLY A N 1
ATOM 559 C CA . GLY A 1 83 ? -14.175 6.281 -26.701 1.00 87.31 83 GLY A CA 1
ATOM 560 C C . GLY A 1 83 ? -15.528 6.737 -26.161 1.00 87.31 83 GLY A C 1
ATOM 561 O O . GLY A 1 83 ? -16.590 6.226 -26.522 1.00 87.31 83 GLY A O 1
ATOM 562 N N . VAL A 1 84 ? -15.489 7.700 -25.253 1.00 82.25 84 VAL A N 1
ATOM 563 C CA . VAL A 1 84 ? -16.669 8.211 -24.548 1.00 82.25 84 VAL A CA 1
ATOM 564 C C . VAL A 1 84 ? -16.705 9.730 -24.626 1.00 82.25 84 VAL A C 1
ATOM 566 O O . VAL A 1 84 ? -15.718 10.364 -24.990 1.00 82.25 84 VAL A O 1
ATOM 569 N N . SER A 1 85 ? -17.849 10.322 -24.286 1.00 82.88 85 SER A N 1
ATOM 570 C CA . SER A 1 85 ? -18.006 11.774 -24.271 1.00 82.88 85 SER A CA 1
ATOM 571 C C . SER A 1 85 ? -17.749 12.351 -22.891 1.00 82.88 85 SER A C 1
ATOM 573 O O . SER A 1 85 ? -18.561 12.139 -21.991 1.00 82.88 85 SER A O 1
ATOM 575 N N . ALA A 1 86 ? -16.658 13.112 -22.750 1.00 73.88 86 ALA A N 1
ATOM 576 C CA . ALA A 1 86 ? -16.297 13.830 -21.522 1.00 73.88 86 ALA A CA 1
ATOM 577 C C . ALA A 1 86 ? -16.339 12.928 -20.267 1.00 73.88 86 ALA A C 1
ATOM 579 O O . ALA A 1 86 ? -16.866 13.305 -19.220 1.00 73.88 86 ALA A O 1
ATOM 580 N N . SER A 1 87 ? -15.865 11.688 -20.404 1.00 75.44 87 SER A N 1
ATOM 581 C CA . SER A 1 87 ? -15.974 10.634 -19.392 1.00 75.44 87 SER A CA 1
ATOM 582 C C . SER A 1 87 ? -14.801 9.654 -19.497 1.00 75.44 87 SER A C 1
ATOM 584 O O . SER A 1 87 ? -13.869 9.874 -20.272 1.00 75.44 87 SER A O 1
ATOM 586 N N . ALA A 1 88 ? -14.842 8.567 -18.729 1.00 77.25 88 ALA A N 1
ATOM 587 C CA . ALA A 1 88 ? -13.835 7.517 -18.752 1.00 77.25 88 ALA A CA 1
ATOM 588 C C . ALA A 1 88 ? -14.380 6.216 -19.359 1.00 77.25 88 ALA A C 1
ATOM 590 O O . ALA A 1 88 ? -15.462 5.751 -18.999 1.00 77.25 88 ALA A O 1
ATOM 591 N N . ALA A 1 89 ? -13.615 5.621 -20.270 1.00 76.50 89 ALA A N 1
ATOM 592 C CA . ALA A 1 89 ? -13.852 4.283 -20.791 1.00 76.50 89 ALA A CA 1
ATOM 593 C C . ALA A 1 89 ? -12.895 3.301 -20.109 1.00 76.50 89 ALA A C 1
ATOM 595 O O . ALA A 1 89 ? -11.688 3.540 -20.066 1.00 76.50 89 ALA A O 1
ATOM 596 N N . THR A 1 90 ? -13.423 2.193 -19.596 1.00 79.56 90 THR A N 1
ATOM 597 C CA . THR A 1 90 ? -12.632 1.183 -18.880 1.00 79.56 90 THR A CA 1
ATOM 598 C C . THR A 1 90 ? -12.539 -0.091 -19.704 1.00 79.56 90 THR A C 1
ATOM 600 O O . THR A 1 90 ? -13.540 -0.551 -20.256 1.00 79.56 90 THR A O 1
ATOM 603 N N . SER A 1 91 ? -11.347 -0.677 -19.771 1.00 82.50 91 SER A N 1
ATOM 604 C CA . SER A 1 91 ? -11.145 -1.982 -20.394 1.00 82.50 91 SER A CA 1
ATOM 605 C C . SER A 1 91 ? -11.872 -3.081 -19.619 1.00 82.50 91 SER A C 1
ATOM 607 O O . SER A 1 91 ? -11.968 -3.058 -18.394 1.00 82.50 91 SER A O 1
ATOM 609 N N . VAL A 1 92 ? -12.356 -4.094 -20.323 1.00 77.62 92 VAL A N 1
ATOM 610 C CA . VAL A 1 92 ? -12.901 -5.317 -19.735 1.00 77.62 92 VAL A CA 1
ATOM 611 C C . VAL A 1 92 ? -11.762 -6.194 -19.223 1.00 77.62 92 VAL A C 1
ATOM 613 O O . VAL A 1 92 ? -11.856 -6.735 -18.119 1.00 77.62 92 VAL A O 1
ATOM 616 N N . GLN A 1 93 ? -10.674 -6.324 -19.987 1.00 75.12 93 GLN A N 1
ATOM 617 C CA . GLN A 1 93 ? -9.533 -7.157 -19.613 1.00 75.12 93 GLN A CA 1
ATOM 618 C C . GLN A 1 93 ? -8.565 -6.412 -18.695 1.00 75.12 93 GLN A C 1
ATOM 620 O O . GLN A 1 93 ? -8.440 -5.189 -18.746 1.00 75.12 93 GLN A O 1
ATOM 625 N N . SER A 1 94 ? -7.855 -7.171 -17.861 1.00 75.12 94 SER A N 1
ATOM 626 C CA . SER A 1 94 ? -6.798 -6.647 -16.998 1.00 75.12 94 SER A CA 1
ATOM 627 C C . SER A 1 94 ? -5.421 -6.848 -17.627 1.00 75.12 94 SER A C 1
ATOM 629 O O . SER A 1 94 ? -5.099 -7.930 -18.123 1.00 75.12 94 SER A O 1
ATOM 631 N N . TYR A 1 95 ? -4.586 -5.823 -17.528 1.00 77.12 95 TYR A N 1
ATOM 632 C CA . TYR A 1 95 ? -3.247 -5.751 -18.094 1.00 77.12 95 TYR A CA 1
ATOM 633 C C . TYR A 1 95 ? -2.223 -5.687 -16.974 1.00 77.12 95 TYR A C 1
ATOM 635 O O . TYR A 1 95 ? -2.385 -4.935 -16.019 1.00 77.12 95 TYR A O 1
ATOM 643 N N . ARG A 1 96 ? -1.167 -6.488 -17.094 1.00 68.75 96 ARG A N 1
ATOM 644 C CA . ARG A 1 96 ? 0.035 -6.423 -16.260 1.00 68.75 96 ARG A CA 1
ATOM 645 C C . ARG A 1 96 ? 1.135 -5.599 -16.920 1.00 68.75 96 ARG A C 1
ATOM 647 O O . ARG A 1 96 ? 1.927 -4.980 -16.225 1.00 68.75 96 ARG A O 1
ATOM 654 N N . GLU A 1 97 ? 1.177 -5.565 -18.246 1.00 79.50 97 GLU A N 1
ATOM 655 C CA . GLU A 1 97 ? 1.988 -4.600 -18.990 1.00 79.50 97 GLU A CA 1
ATOM 656 C C . GLU A 1 97 ? 1.160 -4.073 -20.158 1.00 79.50 97 GLU A C 1
ATOM 658 O O . GLU A 1 97 ? 0.417 -4.840 -20.774 1.00 79.50 97 GLU A O 1
ATOM 663 N N . VAL A 1 98 ? 1.293 -2.787 -20.466 1.00 84.19 98 VAL A N 1
ATOM 664 C CA . VAL A 1 98 ? 0.712 -2.152 -21.652 1.00 84.19 98 VAL A CA 1
ATOM 665 C C . VAL A 1 98 ? 1.861 -1.693 -22.528 1.00 84.19 98 VAL A C 1
ATOM 667 O O . VAL A 1 98 ? 2.630 -0.815 -22.152 1.00 84.19 98 VAL A O 1
ATOM 670 N N . SER A 1 99 ? 1.997 -2.314 -23.692 1.00 86.94 99 SER A N 1
ATOM 671 C CA . SER A 1 99 ? 3.068 -2.014 -24.641 1.00 86.94 99 SER A CA 1
ATOM 672 C C . SER A 1 99 ? 2.646 -1.022 -25.715 1.00 86.94 99 SER A C 1
ATOM 674 O O . SER A 1 99 ? 3.503 -0.513 -26.425 1.00 86.94 99 SER A O 1
ATOM 676 N N . ARG A 1 100 ? 1.336 -0.821 -25.912 1.00 90.12 100 ARG A N 1
ATOM 677 C CA . ARG A 1 100 ? 0.820 0.046 -26.972 1.00 90.12 100 ARG A CA 1
ATOM 678 C C . ARG A 1 100 ? -0.598 0.515 -26.697 1.00 90.12 100 ARG A C 1
ATOM 680 O O . ARG A 1 100 ? -1.441 -0.294 -26.309 1.00 90.12 100 ARG A O 1
ATOM 687 N N . ILE A 1 101 ? -0.877 1.781 -27.002 1.00 92.88 101 ILE A N 1
ATOM 688 C CA . ILE A 1 101 ? -2.243 2.303 -27.107 1.00 92.88 101 ILE A CA 1
ATOM 689 C C . ILE A 1 101 ? -2.373 3.090 -28.406 1.00 92.88 101 ILE A C 1
ATOM 691 O O . ILE A 1 101 ? -1.658 4.062 -28.626 1.00 92.88 101 ILE A O 1
ATOM 695 N N . TYR A 1 102 ? -3.292 2.672 -29.271 1.00 94.00 102 TYR A N 1
ATOM 696 C CA . TYR A 1 102 ? -3.522 3.302 -30.569 1.00 94.00 102 TYR A CA 1
ATOM 697 C C . TYR A 1 102 ? -4.939 3.831 -30.686 1.00 94.00 102 TYR A C 1
ATOM 699 O O . TYR A 1 102 ? -5.886 3.091 -30.427 1.00 94.00 102 TYR A O 1
ATOM 707 N N . ILE A 1 103 ? -5.089 5.074 -31.128 1.00 94.88 103 ILE A N 1
ATOM 708 C CA . ILE A 1 103 ? -6.388 5.685 -31.400 1.00 94.88 103 ILE A CA 1
ATOM 709 C C . ILE A 1 103 ? -6.657 5.714 -32.909 1.00 94.88 103 ILE A C 1
ATOM 711 O O . ILE A 1 103 ? -5.777 6.015 -33.715 1.00 94.88 103 ILE A O 1
ATOM 715 N N . THR A 1 104 ? -7.882 5.376 -33.314 1.00 94.44 104 THR A N 1
ATOM 716 C CA . THR A 1 104 ? -8.265 5.240 -34.733 1.00 94.44 104 THR A CA 1
ATOM 717 C C . THR A 1 104 ? -8.481 6.555 -35.485 1.00 94.44 104 THR A C 1
ATOM 719 O O . THR A 1 104 ? -8.725 6.516 -36.690 1.00 94.44 104 THR A O 1
ATOM 722 N N . GLY A 1 105 ? -8.414 7.705 -34.819 1.00 91.12 105 GLY A N 1
ATOM 723 C CA . GLY A 1 105 ? -8.689 9.012 -35.411 1.00 91.12 105 GLY A CA 1
ATOM 724 C C . GLY A 1 105 ? -8.093 10.150 -34.591 1.00 91.12 105 GLY A C 1
ATOM 725 O O . GLY A 1 105 ? -7.457 9.910 -33.569 1.00 91.12 105 GLY A O 1
ATOM 726 N N . ALA A 1 106 ? -8.274 11.382 -35.073 1.00 92.00 106 ALA A N 1
ATOM 727 C CA . ALA A 1 106 ? -7.880 12.571 -34.325 1.00 92.00 106 ALA A CA 1
ATOM 728 C C . ALA A 1 106 ? -8.740 12.705 -33.062 1.00 92.00 106 ALA A C 1
ATOM 730 O O . ALA A 1 106 ? -9.942 12.435 -33.105 1.00 92.00 106 ALA A O 1
ATOM 731 N N . THR A 1 107 ? -8.134 13.148 -31.966 1.00 92.31 107 THR A N 1
ATOM 732 C CA . THR A 1 107 ? -8.870 13.437 -30.732 1.00 92.31 107 THR A CA 1
ATOM 733 C C . THR A 1 107 ? -9.568 14.794 -30.830 1.00 92.31 107 THR A C 1
ATOM 735 O O . THR A 1 107 ? -8.935 15.786 -31.204 1.00 92.31 107 THR A O 1
ATOM 738 N N . SER A 1 108 ? -10.838 14.862 -30.443 1.00 87.12 108 SER A N 1
ATOM 739 C CA . SER A 1 108 ? -11.615 16.102 -30.294 1.00 87.12 108 SER A CA 1
ATOM 740 C C . SER A 1 108 ? -11.209 16.920 -29.060 1.00 87.12 108 SER A C 1
ATOM 742 O O . SER A 1 108 ? -11.481 18.118 -28.994 1.00 87.12 108 SER A O 1
ATOM 744 N N . GLY A 1 109 ? -10.560 16.293 -28.079 1.00 82.12 109 GLY A N 1
ATOM 745 C CA . GLY A 1 109 ? -9.987 16.935 -26.898 1.00 82.12 109 GLY A CA 1
ATOM 746 C C . GLY A 1 109 ? -8.870 16.096 -26.291 1.00 82.12 109 GLY A C 1
ATOM 747 O O . GLY A 1 109 ? -8.481 15.070 -26.834 1.00 82.12 109 GLY A O 1
ATOM 748 N N . ASN A 1 110 ? -8.311 16.532 -25.168 1.00 81.38 110 ASN A N 1
ATOM 749 C CA . ASN A 1 110 ? -7.237 15.772 -24.539 1.00 81.38 110 ASN A CA 1
ATOM 750 C C . ASN A 1 110 ? -7.710 14.381 -24.089 1.00 81.38 110 ASN A C 1
ATOM 752 O O . ASN A 1 110 ? -8.809 14.225 -23.552 1.00 81.38 110 ASN A O 1
ATOM 756 N N . VAL A 1 111 ? -6.838 13.391 -24.252 1.00 81.62 111 VAL A N 1
ATOM 757 C CA . VAL A 1 111 ? -7.004 12.037 -23.732 1.00 81.62 111 VAL A CA 1
ATOM 758 C C . VAL A 1 111 ? -5.836 11.721 -22.806 1.00 81.62 111 VAL A C 1
ATOM 760 O O . VAL A 1 111 ? -4.684 11.995 -23.141 1.00 81.62 111 VAL A O 1
ATOM 763 N N . SER A 1 112 ? -6.129 11.138 -21.647 1.00 79.69 112 SER A N 1
ATOM 764 C CA . SER A 1 112 ? -5.132 10.548 -20.748 1.00 79.69 112 SER A CA 1
ATOM 765 C C . SER A 1 112 ? -5.456 9.081 -20.498 1.00 79.69 112 SER A C 1
ATOM 767 O O . SER A 1 112 ? -6.609 8.655 -20.639 1.00 79.69 112 SER A O 1
ATOM 769 N N . VAL A 1 113 ? -4.441 8.295 -20.136 1.00 75.06 113 VAL A N 1
ATOM 770 C CA . VAL A 1 113 ? -4.626 6.872 -19.837 1.00 75.06 113 VAL A CA 1
ATOM 771 C C . VAL A 1 113 ? -3.972 6.516 -18.521 1.00 75.06 113 VAL A C 1
ATOM 773 O O . VAL A 1 113 ? -2.818 6.849 -18.263 1.00 75.06 113 VAL A O 1
ATOM 776 N N . GLY A 1 114 ? -4.721 5.783 -17.719 1.00 70.38 114 GLY A N 1
ATOM 777 C CA . GLY A 1 114 ? -4.342 5.351 -16.396 1.00 70.38 114 GLY A CA 1
ATOM 778 C C . GLY A 1 114 ? -4.807 3.932 -16.110 1.00 70.38 114 GLY A C 1
ATOM 779 O O . GLY A 1 114 ? -5.221 3.185 -17.002 1.00 70.38 114 GLY A O 1
ATOM 780 N N . VAL A 1 115 ? -4.758 3.562 -14.839 1.00 66.06 115 VAL A N 1
ATOM 781 C CA . VAL A 1 115 ? -5.164 2.245 -14.348 1.00 66.06 115 VAL A CA 1
ATOM 782 C C . VAL A 1 115 ? -6.310 2.389 -13.363 1.00 66.06 115 VAL A C 1
ATOM 784 O O . VAL A 1 115 ? -6.347 3.309 -12.543 1.00 66.06 115 VAL A O 1
ATOM 787 N N . SER A 1 116 ? -7.253 1.451 -13.409 1.00 60.47 116 SER A N 1
ATOM 788 C CA . SER A 1 116 ? -8.258 1.317 -12.362 1.00 60.47 116 SER A CA 1
ATOM 789 C C . SER A 1 116 ? -7.528 0.991 -11.057 1.00 60.47 116 SER A C 1
ATOM 791 O O . SER A 1 116 ? -6.923 -0.077 -10.942 1.00 60.47 116 SER A O 1
ATOM 793 N N . GLY A 1 117 ? -7.533 1.907 -10.091 1.00 46.28 117 GLY A N 1
ATOM 794 C CA . GLY A 1 117 ? -6.817 1.700 -8.835 1.00 46.28 117 GLY A CA 1
ATOM 795 C C . GLY A 1 117 ? -7.274 0.471 -8.067 1.00 46.28 117 GLY A C 1
ATOM 796 O O . GLY A 1 117 ? -8.460 0.139 -8.041 1.00 46.28 117 GLY A O 1
ATOM 797 N N . SER A 1 118 ? -6.340 -0.149 -7.347 1.00 36.97 118 SER A N 1
ATOM 798 C CA . SER A 1 118 ? -6.675 -1.035 -6.236 1.00 36.97 118 SER A CA 1
ATOM 799 C C . SER A 1 118 ? -7.200 -0.181 -5.078 1.00 36.97 118 SER A C 1
ATOM 801 O O . SER A 1 118 ? -6.412 0.346 -4.305 1.00 36.97 118 SER A O 1
ATOM 803 N N . THR A 1 119 ? -8.521 0.021 -5.023 1.00 32.12 119 THR A N 1
ATOM 804 C CA . THR A 1 119 ? -9.390 0.472 -3.902 1.00 32.12 119 THR A CA 1
ATOM 805 C C . THR A 1 119 ? -8.934 1.567 -2.909 1.00 32.12 119 THR A C 1
ATOM 807 O O . THR A 1 119 ? -9.679 1.827 -1.976 1.00 32.12 119 THR A O 1
ATOM 810 N N . GLN A 1 120 ? -7.786 2.236 -3.054 1.00 46.47 120 GLN A N 1
ATOM 811 C CA . GLN A 1 120 ? -7.181 3.062 -1.987 1.00 46.47 120 GLN A CA 1
ATOM 812 C C . GLN A 1 120 ? -7.158 4.577 -2.281 1.00 46.47 120 GLN A C 1
ATOM 814 O O . GLN A 1 120 ? -6.804 5.369 -1.412 1.00 46.47 120 GLN A O 1
ATOM 819 N N . SER A 1 121 ? -7.595 5.018 -3.465 1.00 51.69 121 SER A N 1
ATOM 820 C CA . SER A 1 121 ? -7.756 6.449 -3.786 1.00 51.69 121 SER A CA 1
ATOM 821 C C . SER A 1 121 ? -9.211 6.883 -3.693 1.00 51.69 121 SER A C 1
ATOM 823 O O . SER A 1 121 ? -10.079 6.219 -4.255 1.00 51.69 121 SER A O 1
ATOM 825 N N . ILE A 1 122 ? -9.463 8.016 -3.033 1.00 57.41 122 ILE A N 1
ATOM 826 C CA . ILE A 1 122 ? -10.788 8.645 -2.968 1.00 57.41 122 ILE A CA 1
ATOM 827 C C . ILE A 1 122 ? -10.887 9.778 -3.998 1.00 57.41 122 ILE A C 1
ATOM 829 O O . ILE A 1 122 ? -11.868 9.844 -4.728 1.00 57.41 122 ILE A O 1
ATOM 833 N N . SER A 1 123 ? -9.874 10.646 -4.111 1.00 58.41 123 SER A N 1
ATOM 834 C CA . SER A 1 123 ? -9.857 11.751 -5.090 1.00 58.41 123 SER A CA 1
ATOM 835 C C . SER A 1 123 ? -8.677 11.694 -6.061 1.00 58.41 123 SER A C 1
ATOM 837 O O . SER A 1 123 ? -7.703 10.974 -5.833 1.00 58.41 123 SER A O 1
ATOM 839 N N . VAL A 1 124 ? -8.739 12.468 -7.145 1.00 56.16 124 VAL A N 1
ATOM 840 C CA . VAL A 1 124 ? -7.562 12.765 -7.988 1.00 56.16 124 VAL A CA 1
ATOM 841 C C . VAL A 1 124 ? -6.690 13.846 -7.339 1.00 56.16 124 VAL A C 1
ATOM 843 O O . VAL A 1 124 ? -7.149 14.534 -6.421 1.00 56.16 124 VAL A O 1
ATOM 846 N N . ASN A 1 125 ? -5.448 13.979 -7.814 1.00 56.19 125 ASN A N 1
ATOM 847 C CA . ASN A 1 125 ? -4.555 15.074 -7.440 1.00 56.19 125 ASN A CA 1
ATOM 848 C C . ASN A 1 125 ? -4.994 16.367 -8.140 1.00 56.19 125 ASN A C 1
ATOM 850 O O . ASN A 1 125 ? -5.123 16.384 -9.364 1.00 56.19 125 ASN A O 1
ATOM 854 N N . GLN A 1 126 ? -5.279 17.428 -7.383 1.00 55.25 126 GLN A N 1
ATOM 855 C CA . GLN A 1 126 ? -5.760 18.690 -7.951 1.00 55.25 126 GLN A CA 1
ATOM 856 C C . GLN A 1 126 ? -5.407 19.893 -7.080 1.00 55.25 126 GLN A C 1
ATOM 858 O O . GLN A 1 126 ? -5.343 19.791 -5.860 1.00 55.25 126 GLN A O 1
ATOM 863 N N . THR A 1 127 ? -5.237 21.055 -7.705 1.00 66.88 127 THR A N 1
ATOM 864 C CA . THR A 1 127 ? -5.133 22.333 -6.993 1.00 66.88 127 THR A CA 1
ATOM 865 C C . THR A 1 127 ? -6.498 23.000 -6.962 1.00 66.88 127 THR A C 1
ATOM 867 O O . THR A 1 127 ? -7.093 23.284 -8.009 1.00 66.88 127 THR A O 1
ATOM 870 N N . ALA A 1 128 ? -7.000 23.274 -5.766 1.00 66.88 128 ALA A N 1
ATOM 871 C CA . ALA A 1 128 ? -8.229 24.018 -5.599 1.00 66.88 128 ALA A CA 1
ATOM 872 C C . ALA A 1 128 ? -7.958 25.514 -5.745 1.00 66.88 128 ALA A C 1
ATOM 874 O O . ALA A 1 128 ? -7.231 26.114 -4.964 1.00 66.88 128 ALA A O 1
ATOM 875 N N . THR A 1 129 ? -8.556 26.149 -6.754 1.00 70.50 129 THR A N 1
ATOM 876 C CA . THR A 1 129 ? -8.388 27.599 -6.965 1.00 70.50 129 THR A CA 1
ATOM 877 C C . THR A 1 129 ? -9.387 28.456 -6.178 1.00 70.50 129 THR A C 1
ATOM 879 O O . THR A 1 129 ? -9.287 29.679 -6.198 1.00 70.50 129 THR A O 1
ATOM 882 N N . ALA A 1 130 ? -10.365 27.825 -5.520 1.00 72.75 130 ALA A N 1
ATOM 883 C CA . ALA A 1 130 ? -11.360 28.412 -4.616 1.00 72.75 130 ALA A CA 1
ATOM 884 C C . ALA A 1 130 ? -12.182 27.284 -3.970 1.00 72.75 130 ALA A C 1
ATOM 886 O O . ALA A 1 130 ? -12.255 26.215 -4.583 1.00 72.75 130 ALA A O 1
ATOM 887 N N . ALA A 1 131 ? -12.874 27.596 -2.863 1.00 74.12 131 ALA A N 1
ATOM 888 C CA . ALA A 1 131 ? -13.786 26.707 -2.133 1.00 74.12 131 ALA A CA 1
ATOM 889 C C . ALA A 1 131 ? -14.634 25.820 -3.069 1.00 74.12 131 ALA A C 1
ATOM 891 O O . ALA A 1 131 ? -15.511 26.327 -3.782 1.00 74.12 131 ALA A O 1
ATOM 892 N N . ARG A 1 132 ? -14.363 24.513 -3.108 1.00 72.19 132 ARG A N 1
ATOM 893 C CA . ARG A 1 132 ? -15.022 23.554 -4.006 1.00 72.19 132 ARG A CA 1
ATOM 894 C C . ARG A 1 132 ? -14.966 22.114 -3.503 1.00 72.19 132 ARG A C 1
ATOM 896 O O . ARG A 1 132 ? -14.231 21.761 -2.588 1.00 72.19 132 ARG A O 1
ATOM 903 N N . ALA A 1 133 ? -15.752 21.262 -4.158 1.00 66.50 133 ALA A N 1
ATOM 904 C CA . ALA A 1 133 ? -15.604 19.821 -4.023 1.00 66.50 133 ALA A CA 1
ATOM 905 C C . ALA A 1 133 ? -14.338 19.348 -4.750 1.00 66.50 133 ALA A C 1
ATOM 907 O O . ALA A 1 133 ? -14.103 19.717 -5.905 1.00 66.50 133 ALA A O 1
ATOM 908 N N . LEU A 1 134 ? -13.567 18.483 -4.098 1.00 68.81 134 LEU A N 1
ATOM 909 C CA . LEU A 1 134 ? -12.518 17.712 -4.745 1.00 68.81 134 LEU A CA 1
ATOM 910 C C . LEU A 1 134 ? -13.148 16.718 -5.728 1.00 68.81 134 LEU A C 1
ATOM 912 O O . LEU A 1 134 ? -14.102 16.015 -5.396 1.00 68.81 134 LEU A O 1
ATOM 916 N N . THR A 1 135 ? -12.569 16.603 -6.922 1.00 62.97 135 THR A N 1
ATOM 917 C CA . THR A 1 135 ? -12.938 15.571 -7.899 1.00 62.97 135 THR A CA 1
ATOM 918 C C . THR A 1 135 ? -12.594 14.184 -7.348 1.00 62.97 135 THR A C 1
ATOM 920 O O . THR A 1 135 ? -11.419 13.837 -7.189 1.00 62.97 135 THR A O 1
ATOM 923 N N . ILE A 1 136 ? -13.618 13.388 -7.049 1.00 60.00 136 ILE A N 1
ATOM 924 C CA . ILE A 1 136 ? -13.489 11.972 -6.676 1.00 60.00 136 ILE A CA 1
ATOM 925 C C . ILE A 1 136 ? -13.081 11.183 -7.923 1.00 60.00 136 ILE A C 1
ATOM 927 O O . ILE A 1 136 ? -13.495 11.550 -9.019 1.00 60.00 136 ILE A O 1
ATOM 931 N N . THR A 1 137 ? -12.240 10.148 -7.790 1.00 50.28 137 THR A N 1
ATOM 932 C CA . THR A 1 137 ? -11.647 9.393 -8.917 1.00 50.28 137 THR A CA 1
ATOM 933 C C . THR A 1 137 ? -12.633 9.190 -10.081 1.00 50.28 137 THR A C 1
ATOM 935 O O . THR A 1 137 ? -13.533 8.358 -10.008 1.00 50.28 137 THR A O 1
ATOM 938 N N . GLY A 1 138 ? -12.465 9.975 -11.153 1.00 38.31 138 GLY A N 1
ATOM 939 C CA . GLY A 1 138 ? -13.249 9.883 -12.389 1.00 38.31 138 GLY A CA 1
ATOM 940 C C . GLY A 1 138 ? -14.670 10.471 -12.382 1.00 38.31 138 GLY A C 1
ATOM 941 O O . GLY A 1 138 ? -15.372 10.286 -13.374 1.00 38.31 138 GLY A O 1
ATOM 942 N N . ILE A 1 139 ? -15.132 11.160 -11.329 1.00 37.38 139 ILE A N 1
ATOM 943 C CA . ILE A 1 139 ? -16.497 11.717 -11.262 1.00 37.38 139 ILE A CA 1
ATOM 944 C C . ILE A 1 139 ? -16.491 13.122 -10.639 1.00 37.38 139 ILE A C 1
ATOM 946 O O . ILE A 1 139 ? -16.085 13.319 -9.494 1.00 37.38 139 ILE A O 1
ATOM 950 N N . MET A 1 140 ? -17.012 14.101 -11.385 1.00 36.31 140 MET A N 1
ATOM 951 C CA . MET A 1 140 ? -17.342 15.439 -10.881 1.00 36.31 140 MET A CA 1
ATOM 952 C C . MET A 1 140 ? -18.491 15.312 -9.869 1.00 36.31 140 MET A C 1
ATOM 954 O O . MET A 1 140 ? -19.653 15.176 -10.249 1.00 36.31 140 MET A O 1
ATOM 958 N N . SER A 1 141 ? -18.195 15.293 -8.572 1.00 39.97 141 SER A N 1
ATOM 959 C CA . SER A 1 141 ? -19.218 15.151 -7.536 1.00 39.97 141 SER A CA 1
ATOM 960 C C . SER A 1 141 ? -19.878 16.499 -7.231 1.00 39.97 141 SER A C 1
ATOM 962 O O . SER A 1 141 ? -19.353 17.239 -6.404 1.00 39.97 141 SER A O 1
ATOM 964 N N . TYR A 1 142 ? -21.030 16.803 -7.849 1.00 34.16 142 TYR A N 1
ATOM 965 C CA . TYR A 1 142 ? -22.140 17.480 -7.153 1.00 34.16 142 TYR A CA 1
ATOM 966 C C . TYR A 1 142 ? -23.493 17.425 -7.902 1.00 34.16 142 TYR A C 1
ATOM 968 O O . TYR A 1 142 ? -23.563 17.755 -9.081 1.00 34.16 142 TYR A O 1
ATOM 976 N N . GLU A 1 143 ? -24.540 17.000 -7.168 1.00 34.09 143 GLU A N 1
ATOM 977 C CA . GLU A 1 143 ? -25.941 17.514 -7.092 1.00 34.09 143 GLU A CA 1
ATOM 978 C C . GLU A 1 143 ? -26.953 16.401 -6.753 1.00 34.09 143 GLU A C 1
ATOM 980 O O . GLU A 1 143 ? -28.017 16.661 -6.201 1.00 34.09 143 GLU A O 1
ATOM 985 N N . ALA A 1 144 ? -26.624 15.130 -6.969 1.00 34.16 144 ALA A N 1
ATOM 986 C CA . ALA A 1 144 ? -27.472 14.032 -6.522 1.00 34.16 144 ALA A CA 1
ATOM 987 C C . ALA A 1 144 ? -26.598 12.913 -5.978 1.00 34.16 144 ALA A C 1
ATOM 989 O O . ALA A 1 144 ? -25.573 12.591 -6.565 1.00 34.16 144 ALA A O 1
ATOM 990 N N . LYS A 1 145 ? -27.028 12.290 -4.879 1.00 45.12 145 LYS A N 1
ATOM 991 C CA . LYS A 1 145 ? -26.468 11.091 -4.221 1.00 45.12 145 LYS A CA 1
ATOM 992 C C . LYS A 1 145 ? -26.427 9.843 -5.141 1.00 45.12 145 LYS A C 1
ATOM 994 O O . LYS A 1 145 ? -26.563 8.711 -4.689 1.00 45.12 145 LYS A O 1
ATOM 999 N N . MET A 1 146 ? -26.330 10.035 -6.450 1.00 38.22 146 MET A N 1
ATOM 1000 C CA . MET A 1 146 ? -26.542 9.065 -7.502 1.00 38.22 146 MET A CA 1
ATOM 1001 C C . MET A 1 146 ? -25.239 8.860 -8.271 1.00 38.22 146 MET A C 1
ATOM 1003 O O . MET A 1 146 ? -24.749 9.736 -8.974 1.00 38.22 146 MET A O 1
ATOM 1007 N N . THR A 1 147 ? -24.739 7.633 -8.149 1.00 38.06 147 THR A N 1
ATOM 1008 C CA . THR A 1 147 ? -23.771 6.936 -9.015 1.00 38.06 147 THR A CA 1
ATOM 1009 C C . THR A 1 147 ? -22.268 7.179 -8.845 1.00 38.06 147 THR A C 1
ATOM 1011 O O . THR A 1 147 ? -21.516 6.328 -9.306 1.00 38.06 147 THR A O 1
ATOM 1014 N N . GLY A 1 148 ? -21.806 8.195 -8.106 1.00 50.09 148 GLY A N 1
ATOM 1015 C CA . GLY A 1 148 ? -20.374 8.366 -7.802 1.00 50.09 148 GLY A CA 1
ATOM 1016 C C . GLY A 1 148 ? -20.058 8.324 -6.311 1.00 50.09 148 GLY A C 1
ATOM 1017 O O . GLY A 1 148 ? -20.431 9.237 -5.582 1.00 50.09 148 GLY A O 1
ATOM 1018 N N . TYR A 1 149 ? -19.390 7.270 -5.843 1.00 55.06 149 TYR A N 1
ATOM 1019 C CA . TYR A 1 149 ? -18.859 7.187 -4.482 1.00 55.06 149 TYR A CA 1
ATOM 1020 C C . TYR A 1 149 ? -17.600 6.322 -4.455 1.00 55.06 149 TYR A C 1
ATOM 1022 O O . TYR A 1 149 ? -17.528 5.307 -5.148 1.00 55.06 149 TYR A O 1
ATOM 1030 N N . ALA A 1 150 ? -16.626 6.695 -3.629 1.00 55.28 150 ALA A N 1
ATOM 1031 C CA . ALA A 1 150 ? -15.543 5.788 -3.275 1.00 55.28 150 ALA A CA 1
ATOM 1032 C C . ALA A 1 150 ? -16.084 4.812 -2.224 1.00 55.28 150 ALA A C 1
ATOM 1034 O O . ALA A 1 150 ? -16.584 5.264 -1.197 1.00 55.28 150 ALA A O 1
ATOM 1035 N N . ASP A 1 151 ? -16.027 3.504 -2.474 1.00 63.62 151 ASP A N 1
ATOM 1036 C CA . ASP A 1 151 ? -16.389 2.456 -1.507 1.00 63.62 151 ASP A CA 1
ATOM 1037 C C . ASP A 1 151 ? -15.161 1.600 -1.242 1.00 63.62 151 ASP A C 1
ATOM 1039 O O . ASP A 1 151 ? -14.624 0.971 -2.156 1.00 63.62 151 ASP A O 1
ATOM 1043 N N . ASN A 1 152 ? -14.720 1.577 0.008 1.00 56.16 152 ASN A N 1
ATOM 1044 C CA . ASN A 1 152 ? -13.598 0.746 0.413 1.00 56.16 152 ASN A CA 1
ATOM 1045 C C . ASN A 1 152 ? -14.036 -0.674 0.829 1.00 56.16 152 ASN A C 1
ATOM 1047 O O . ASN A 1 152 ? -13.216 -1.538 1.122 1.00 56.16 152 ASN A O 1
ATOM 1051 N N . GLY A 1 153 ? -15.341 -0.959 0.858 1.00 49.38 153 GLY A N 1
ATOM 1052 C CA . GLY A 1 153 ? -15.897 -2.237 1.309 1.00 49.38 153 GLY A CA 1
ATOM 1053 C C . GLY A 1 153 ? -15.892 -2.405 2.833 1.00 49.38 153 GLY A C 1
ATOM 1054 O O . GLY A 1 153 ? -16.771 -3.095 3.357 1.00 49.38 153 GLY A O 1
ATOM 1055 N N . ALA A 1 154 ? -14.987 -1.716 3.536 1.00 55.28 154 ALA A N 1
ATOM 1056 C CA . ALA A 1 154 ? -14.889 -1.618 4.989 1.00 55.28 154 ALA A CA 1
ATOM 1057 C C . ALA A 1 154 ? -14.711 -0.152 5.449 1.00 55.28 154 ALA A C 1
ATOM 1059 O O . ALA A 1 154 ? -14.238 0.673 4.662 1.00 55.28 154 ALA A O 1
ATOM 1060 N N . PRO A 1 155 ? -15.109 0.200 6.689 1.00 66.06 155 PRO A N 1
ATOM 1061 C CA . PRO A 1 155 ? -15.016 1.565 7.198 1.00 66.06 155 PRO A CA 1
ATOM 1062 C C . PRO A 1 155 ? -13.576 1.900 7.589 1.00 66.06 155 PRO A C 1
ATOM 1064 O O . PRO A 1 155 ? -13.067 1.335 8.552 1.00 66.06 155 PRO A O 1
ATOM 1067 N N . LEU A 1 156 ? -12.950 2.854 6.901 1.00 60.78 156 LEU A N 1
ATOM 1068 C CA . LEU A 1 156 ? -11.589 3.315 7.185 1.00 60.78 156 LEU A CA 1
ATOM 1069 C C . LEU A 1 156 ? -11.529 4.830 7.383 1.00 60.78 156 LEU A C 1
ATOM 1071 O O . LEU A 1 156 ? -12.368 5.553 6.836 1.00 60.78 156 LEU A O 1
ATOM 1075 N N . PRO A 1 157 ? -10.551 5.338 8.151 1.00 73.94 157 PRO A N 1
ATOM 1076 C CA . PRO A 1 157 ? -10.234 6.756 8.134 1.00 73.94 157 PRO A CA 1
ATOM 1077 C C . PRO A 1 157 ? -9.887 7.225 6.717 1.00 73.94 157 PRO A C 1
ATOM 1079 O O . PRO A 1 157 ? -9.397 6.462 5.882 1.00 73.94 157 PRO A O 1
ATOM 1082 N N . VAL A 1 158 ? -10.132 8.498 6.458 1.00 76.94 158 VAL A N 1
ATOM 1083 C CA . VAL A 1 158 ? -9.773 9.190 5.225 1.00 76.94 158 VAL A CA 1
ATOM 1084 C C . VAL A 1 158 ? -8.536 10.036 5.503 1.00 76.94 158 VAL A C 1
ATOM 1086 O O . VAL A 1 158 ? -8.499 10.793 6.472 1.00 76.94 158 VAL A O 1
ATOM 1089 N N . LEU A 1 159 ? -7.530 9.907 4.647 1.00 71.69 159 LEU A N 1
ATOM 1090 C CA . LEU A 1 159 ? -6.317 10.717 4.652 1.00 71.69 159 LEU A CA 1
ATOM 1091 C C . LEU A 1 159 ? -6.473 11.858 3.649 1.00 71.69 159 LEU A C 1
ATOM 1093 O O . LEU A 1 159 ? -6.915 11.621 2.526 1.00 71.69 159 LEU A O 1
ATOM 1097 N N . ILE A 1 160 ? -6.101 13.071 4.045 1.00 75.50 160 ILE A N 1
ATOM 1098 C CA . ILE A 1 160 ? -6.009 14.259 3.196 1.00 75.50 160 ILE A CA 1
ATOM 1099 C C . ILE A 1 160 ? -4.539 14.640 3.089 1.00 75.50 160 ILE A C 1
ATOM 1101 O O . ILE A 1 160 ? -3.895 14.922 4.094 1.00 75.50 160 ILE A O 1
ATOM 1105 N N . TYR A 1 161 ? -4.020 14.649 1.871 1.00 64.75 161 TYR A N 1
ATOM 1106 C CA . TYR A 1 161 ? -2.627 14.951 1.582 1.00 64.75 161 TYR A CA 1
ATOM 1107 C C . TYR A 1 161 ? -2.511 16.361 1.029 1.00 64.75 161 TYR A C 1
ATOM 1109 O O . TYR A 1 161 ? -3.134 16.666 0.011 1.00 64.75 161 TYR A O 1
ATOM 1117 N N . SER A 1 162 ? -1.688 17.177 1.677 1.00 69.94 162 SER A N 1
ATOM 1118 C CA . SER A 1 162 ? -1.415 18.561 1.304 1.00 69.94 162 SER A CA 1
ATOM 1119 C C . SER A 1 162 ? 0.019 18.678 0.807 1.00 69.94 162 SER A C 1
ATOM 1121 O O . SER A 1 162 ? 0.948 18.402 1.559 1.00 69.94 162 SER A O 1
ATOM 1123 N N .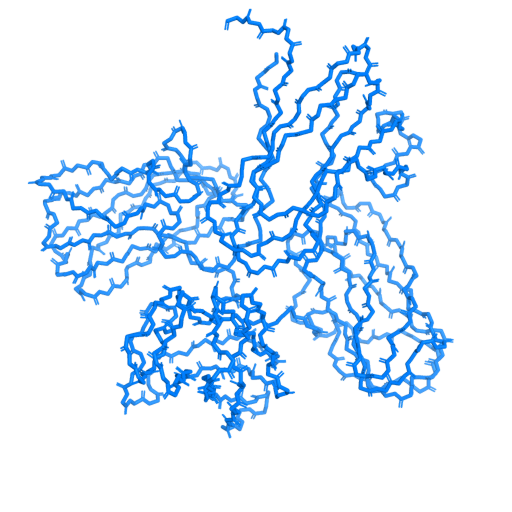 ALA A 1 163 ? 0.227 19.074 -0.453 1.00 55.56 163 ALA A N 1
ATOM 1124 C CA . ALA A 1 163 ? 1.577 19.273 -0.995 1.00 55.56 163 ALA A CA 1
ATOM 1125 C C . ALA A 1 163 ? 2.238 20.583 -0.517 1.00 55.56 163 ALA A C 1
ATOM 1127 O O . ALA A 1 163 ? 3.458 20.718 -0.589 1.00 55.56 163 ALA A O 1
ATOM 1128 N N . GLY A 1 164 ? 1.454 21.548 -0.031 1.00 67.12 164 GLY A N 1
ATOM 1129 C CA . GLY A 1 164 ? 1.957 22.755 0.627 1.00 67.12 164 GLY A CA 1
ATOM 1130 C C . GLY A 1 164 ? 1.159 23.084 1.885 1.00 67.12 164 GLY A C 1
ATOM 1131 O O . GLY A 1 164 ? 0.621 22.179 2.518 1.00 67.12 164 GLY A O 1
ATOM 1132 N N . ASP A 1 165 ? 1.150 24.352 2.300 1.00 81.00 165 ASP A N 1
ATOM 1133 C CA . ASP A 1 165 ? 0.544 24.762 3.572 1.00 81.00 165 ASP A CA 1
ATOM 1134 C C . ASP A 1 165 ? -0.962 25.017 3.452 1.00 81.00 165 ASP A C 1
ATOM 1136 O O . ASP A 1 165 ? -1.396 26.119 3.111 1.00 81.00 165 ASP A O 1
ATOM 1140 N N . ASP A 1 166 ? -1.749 23.989 3.768 1.00 86.94 166 ASP A N 1
ATOM 1141 C CA . ASP A 1 166 ? -3.211 24.044 3.838 1.00 86.94 166 ASP A CA 1
ATOM 1142 C C . ASP A 1 166 ? -3.713 24.060 5.293 1.00 86.94 166 ASP A C 1
ATOM 1144 O O . ASP A 1 166 ? -4.883 23.783 5.555 1.00 86.94 166 ASP A O 1
ATOM 1148 N N . THR A 1 167 ? -2.865 24.388 6.277 1.00 89.38 167 THR A N 1
ATOM 1149 C CA . THR A 1 167 ? -3.277 24.425 7.698 1.00 89.38 167 THR A CA 1
ATOM 1150 C C . THR A 1 167 ? -4.346 25.480 8.001 1.00 89.38 167 THR A C 1
ATOM 1152 O O . THR A 1 167 ? -5.003 25.423 9.043 1.00 89.38 167 THR A O 1
ATOM 1155 N N . GLY A 1 168 ? -4.544 26.435 7.085 1.00 87.81 168 GLY A N 1
ATOM 1156 C CA . GLY A 1 168 ? -5.636 27.409 7.111 1.00 87.81 168 GLY A CA 1
ATOM 1157 C C . GLY A 1 168 ? -6.958 26.907 6.520 1.00 87.81 168 GLY A C 1
ATOM 1158 O O . GLY A 1 168 ? -7.983 27.561 6.719 1.00 87.81 168 GLY A O 1
ATOM 1159 N N . ASP A 1 169 ? -6.953 25.761 5.839 1.00 89.31 169 ASP A N 1
ATOM 1160 C CA . ASP A 1 169 ? -8.110 25.196 5.153 1.00 89.31 169 ASP A CA 1
ATOM 1161 C C . ASP A 1 169 ? -8.694 23.988 5.896 1.00 89.31 169 ASP A C 1
ATOM 1163 O O . ASP A 1 169 ? -8.051 23.300 6.690 1.00 89.31 169 ASP A O 1
ATOM 1167 N N . THR A 1 170 ? -9.976 23.735 5.656 1.00 91.44 170 THR A N 1
ATOM 1168 C CA . THR A 1 170 ? -10.734 22.621 6.219 1.00 91.44 170 THR A CA 1
ATOM 1169 C C . THR A 1 170 ? -11.362 21.802 5.103 1.00 91.44 170 THR A C 1
ATOM 1171 O O . THR A 1 170 ? -12.100 22.325 4.272 1.00 91.44 170 THR A O 1
ATOM 1174 N N . PHE A 1 171 ? -11.127 20.497 5.148 1.00 89.19 171 PHE A N 1
ATOM 1175 C CA . PHE A 1 171 ? -11.661 19.495 4.242 1.00 89.19 171 PHE A CA 1
ATOM 1176 C C . PHE A 1 171 ? -12.845 18.785 4.896 1.00 89.19 171 PHE A C 1
ATOM 1178 O O . PHE A 1 171 ? -12.685 17.990 5.821 1.00 89.19 171 PHE A O 1
ATOM 1185 N N . THR A 1 172 ? -14.059 19.079 4.438 1.00 92.94 172 THR A N 1
ATOM 1186 C CA . THR A 1 172 ? -15.281 18.449 4.942 1.00 92.94 172 THR A CA 1
ATOM 1187 C C . THR A 1 172 ? -15.623 17.219 4.117 1.00 92.94 172 THR A C 1
ATOM 1189 O O . THR A 1 172 ? -16.053 17.324 2.969 1.00 92.94 172 THR A O 1
ATOM 1192 N N . ILE A 1 173 ? -15.454 16.050 4.718 1.00 91.25 173 ILE A N 1
ATOM 1193 C CA . ILE A 1 173 ? -15.753 14.741 4.150 1.00 91.25 173 ILE A CA 1
ATOM 1194 C C . ILE A 1 173 ? -17.224 14.422 4.409 1.00 91.25 173 ILE A C 1
ATOM 1196 O O . ILE A 1 173 ? -17.696 14.511 5.542 1.00 91.25 173 ILE A O 1
ATOM 1200 N N . TYR A 1 174 ? 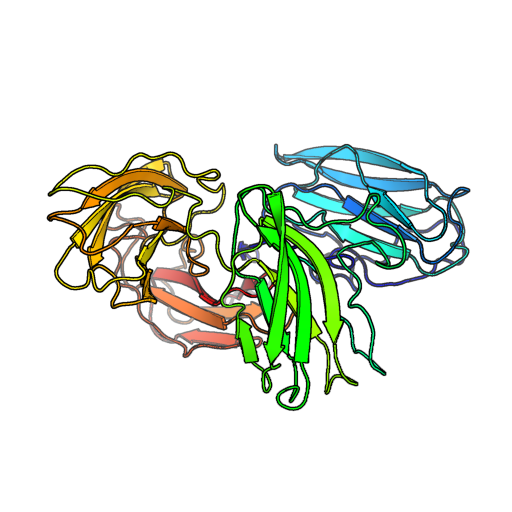-17.939 14.001 3.371 1.00 87.25 174 TYR A N 1
ATOM 1201 C CA . TYR A 1 174 ? -19.304 13.486 3.444 1.00 87.25 174 TYR A CA 1
ATOM 1202 C C . TYR A 1 174 ? -19.333 12.047 2.943 1.00 87.25 174 TYR A C 1
ATOM 1204 O O . TYR A 1 174 ? -18.813 11.747 1.868 1.00 87.25 174 TYR A O 1
ATOM 1212 N N . GLY A 1 175 ? -19.976 11.155 3.691 1.00 87.25 175 GLY A N 1
ATOM 1213 C CA . GLY A 1 175 ? -19.965 9.733 3.379 1.00 87.25 175 GLY A CA 1
ATOM 1214 C C . GLY A 1 175 ? -20.933 8.902 4.213 1.00 87.25 175 GLY A C 1
ATOM 1215 O O . GLY A 1 175 ? -21.859 9.438 4.815 1.00 87.25 175 GLY A O 1
ATOM 1216 N N . GLN A 1 176 ? -20.712 7.588 4.246 1.00 84.88 176 GLN A N 1
ATOM 1217 C CA . GLN A 1 176 ? -21.400 6.640 5.127 1.00 84.88 176 GLN A CA 1
ATOM 1218 C C . GLN A 1 176 ? -20.412 5.910 6.024 1.00 84.88 176 GLN A C 1
ATOM 1220 O O . GLN A 1 176 ? -19.318 5.572 5.577 1.00 84.88 176 GLN A O 1
ATOM 1225 N N . ASP A 1 177 ? -20.829 5.599 7.246 1.00 79.75 177 ASP A N 1
ATOM 1226 C CA . ASP A 1 177 ? -20.114 4.705 8.155 1.00 79.75 177 ASP A CA 1
ATOM 1227 C C . ASP A 1 177 ? -20.306 3.217 7.775 1.00 79.75 177 ASP A C 1
ATOM 1229 O O . ASP A 1 177 ? -20.928 2.867 6.765 1.00 79.75 177 ASP A O 1
ATOM 1233 N N . GLY A 1 178 ? -19.777 2.302 8.593 1.00 72.12 178 GLY A N 1
ATOM 1234 C CA . GLY A 1 178 ? -19.913 0.858 8.362 1.00 72.12 178 GLY A CA 1
ATOM 1235 C C . GLY A 1 178 ? -21.322 0.292 8.453 1.00 72.12 178 GLY A C 1
ATOM 1236 O O . GLY A 1 178 ? -21.593 -0.752 7.854 1.00 72.12 178 GLY A O 1
ATOM 1237 N N . ASN A 1 179 ? -22.220 0.998 9.133 1.00 73.12 179 ASN A N 1
ATOM 1238 C CA . ASN A 1 179 ? -23.624 0.636 9.270 1.00 73.12 179 ASN A CA 1
ATOM 1239 C C . ASN A 1 179 ? -24.480 1.220 8.135 1.00 73.12 179 ASN A C 1
ATOM 1241 O O . ASN A 1 179 ? -25.683 0.972 8.084 1.00 73.12 179 ASN A O 1
ATOM 1245 N N . GLY A 1 180 ? -23.871 1.979 7.216 1.00 74.50 180 GLY A N 1
ATOM 1246 C CA . GLY A 1 180 ? -24.569 2.667 6.136 1.00 74.50 180 GLY A CA 1
ATOM 1247 C C . GLY A 1 180 ? -25.273 3.946 6.590 1.00 74.50 180 GLY A C 1
ATOM 1248 O O . GLY A 1 180 ? -26.145 4.436 5.873 1.00 74.50 180 GLY A O 1
ATOM 1249 N N . VAL A 1 181 ? -24.926 4.485 7.763 1.00 86.94 181 VAL A N 1
ATOM 1250 C CA . VAL A 1 181 ? -25.441 5.766 8.256 1.00 86.94 181 VAL A CA 1
ATOM 1251 C C . VAL A 1 181 ? -24.629 6.891 7.635 1.00 86.94 181 VAL A C 1
ATOM 1253 O O . VAL A 1 181 ? -23.400 6.856 7.659 1.00 86.94 181 VAL A O 1
ATOM 1256 N N . ASP A 1 182 ? -25.313 7.889 7.077 1.00 91.19 182 ASP A N 1
ATOM 1257 C CA . ASP A 1 182 ? -24.646 9.060 6.514 1.00 91.19 182 ASP A CA 1
ATOM 1258 C C . ASP A 1 182 ? -23.955 9.860 7.633 1.00 91.19 182 ASP A C 1
ATOM 1260 O O . ASP A 1 182 ? -24.568 10.205 8.646 1.00 91.19 182 ASP A O 1
ATOM 1264 N N . ILE A 1 183 ? -22.679 10.177 7.435 1.00 92.69 183 ILE A N 1
ATOM 1265 C CA . ILE A 1 183 ? -21.848 10.935 8.370 1.00 92.69 183 ILE A CA 1
ATOM 1266 C C . ILE A 1 183 ? -21.033 11.992 7.624 1.00 92.69 183 ILE A C 1
ATOM 1268 O O . ILE A 1 183 ? -20.763 11.876 6.426 1.00 92.69 183 ILE A O 1
ATOM 1272 N N . SER A 1 184 ? -20.608 13.018 8.357 1.00 94.50 184 SER A N 1
ATOM 1273 C CA . SER A 1 184 ? -19.623 13.985 7.881 1.00 94.50 184 SER A CA 1
ATOM 1274 C C . SER A 1 184 ? -18.571 14.304 8.936 1.00 94.50 184 SER A C 1
ATOM 1276 O O . SER A 1 184 ? -18.806 14.146 10.141 1.00 94.50 184 SER A O 1
ATOM 1278 N N . GLU A 1 185 ? -17.405 14.751 8.485 1.00 96.12 185 GLU A N 1
ATOM 1279 C CA . GLU A 1 185 ? -16.313 15.224 9.333 1.00 96.12 185 GLU A CA 1
ATOM 1280 C C . GLU A 1 185 ? -15.548 16.349 8.645 1.00 96.12 185 GLU A C 1
ATOM 1282 O O . GLU A 1 185 ? -15.275 16.267 7.455 1.00 96.12 185 GLU A O 1
ATOM 1287 N N . ALA A 1 186 ? -15.199 17.381 9.406 1.00 94.56 186 ALA A N 1
ATOM 1288 C CA . ALA A 1 186 ? -14.305 18.443 8.975 1.00 94.56 186 ALA A CA 1
ATOM 1289 C C . ALA A 1 186 ? -12.886 18.134 9.470 1.00 94.56 186 ALA A C 1
ATOM 1291 O O . ALA A 1 186 ? -12.683 17.973 10.673 1.00 94.56 186 ALA A O 1
ATOM 1292 N N . VAL A 1 187 ? -11.929 18.056 8.550 1.00 92.44 187 VAL A N 1
ATOM 1293 C CA . VAL A 1 187 ? -10.517 17.759 8.815 1.00 92.44 187 VAL A CA 1
ATOM 1294 C C . VAL A 1 187 ? -9.688 18.968 8.397 1.00 92.44 187 VAL A C 1
ATOM 1296 O O . VAL A 1 187 ? -9.756 19.387 7.247 1.00 92.44 187 VAL A O 1
ATOM 1299 N N . THR A 1 188 ? -8.927 19.559 9.314 1.00 93.56 188 THR A N 1
ATOM 1300 C CA . THR A 1 188 ? -8.011 20.662 8.981 1.00 93.56 188 THR A CA 1
ATOM 1301 C C . THR A 1 188 ? -6.868 20.145 8.111 1.00 93.56 188 THR A C 1
ATOM 1303 O O . THR A 1 188 ? -6.338 19.071 8.391 1.00 93.56 188 THR A O 1
ATOM 1306 N N . GLY A 1 189 ? -6.511 20.888 7.062 1.00 83.50 189 GLY A N 1
ATOM 1307 C CA . GLY A 1 189 ? -5.380 20.572 6.193 1.00 83.50 189 GLY A CA 1
ATOM 1308 C C . GLY A 1 189 ? -4.042 20.573 6.927 1.00 83.50 189 GLY A C 1
ATOM 1309 O O . GLY A 1 189 ? -3.928 21.032 8.065 1.00 83.50 189 GLY A O 1
ATOM 1310 N N . ALA A 1 190 ? -3.017 20.046 6.268 1.00 80.00 190 ALA A N 1
ATOM 1311 C CA . ALA A 1 190 ? -1.674 19.947 6.825 1.00 80.00 190 ALA A CA 1
ATOM 1312 C C . ALA A 1 190 ? -0.692 20.856 6.070 1.00 80.00 190 ALA A C 1
ATOM 1314 O O . ALA A 1 190 ? -1.034 21.434 5.041 1.00 80.00 190 ALA A O 1
ATOM 1315 N N . ASN A 1 191 ? 0.531 20.995 6.590 1.00 80.38 191 ASN A N 1
ATOM 1316 C CA . ASN A 1 191 ? 1.601 21.734 5.922 1.00 80.38 191 ASN A CA 1
ATOM 1317 C C . ASN A 1 191 ? 2.602 20.766 5.303 1.00 80.38 191 ASN A C 1
ATOM 1319 O O . ASN A 1 191 ? 3.445 20.231 6.021 1.00 80.38 191 ASN A O 1
ATOM 1323 N N . ALA A 1 192 ? 2.491 20.555 3.988 1.00 66.62 192 ALA A N 1
ATOM 1324 C CA . ALA A 1 192 ? 3.317 19.609 3.240 1.00 66.62 192 ALA A CA 1
ATOM 1325 C C . ALA A 1 192 ? 3.318 18.198 3.875 1.00 66.62 192 ALA A C 1
ATOM 1327 O O . ALA A 1 192 ? 4.350 17.530 3.935 1.00 66.62 192 ALA A O 1
ATOM 1328 N N . ASP A 1 193 ? 2.166 17.781 4.407 1.00 62.78 193 ASP A N 1
ATOM 1329 C CA . ASP A 1 193 ? 1.994 16.565 5.204 1.00 62.78 193 ASP A CA 1
ATOM 1330 C C . ASP A 1 193 ? 0.552 16.027 5.056 1.00 62.78 193 ASP A C 1
ATOM 1332 O O . ASP A 1 193 ? -0.215 16.465 4.191 1.00 62.78 193 ASP A O 1
ATOM 1336 N N . THR A 1 194 ? 0.177 15.050 5.879 1.00 62.41 194 THR A N 1
ATOM 1337 C CA . THR A 1 194 ? -1.098 14.334 5.824 1.00 62.41 194 THR A CA 1
ATOM 1338 C C . THR A 1 194 ? -1.964 14.639 7.041 1.00 62.41 194 THR A C 1
ATOM 1340 O O . THR A 1 194 ? -1.560 14.420 8.181 1.00 62.41 194 THR A O 1
ATOM 1343 N N . ALA A 1 195 ? -3.208 15.050 6.810 1.00 74.56 195 ALA A N 1
ATOM 1344 C CA . ALA A 1 195 ? -4.241 15.104 7.835 1.00 74.56 195 ALA A CA 1
ATOM 1345 C C . ALA A 1 195 ? -5.109 13.836 7.795 1.00 74.56 195 ALA A C 1
ATOM 1347 O O . ALA A 1 195 ? -5.438 13.328 6.727 1.00 74.56 195 ALA A O 1
ATOM 1348 N N . THR A 1 196 ? -5.494 13.312 8.959 1.00 79.31 196 THR A N 1
ATOM 1349 C CA . THR A 1 196 ? -6.272 12.065 9.074 1.00 79.31 196 THR A CA 1
ATOM 1350 C C . THR A 1 196 ? -7.626 12.342 9.711 1.00 79.31 196 THR A C 1
ATOM 1352 O O . THR A 1 196 ? -7.700 13.035 10.725 1.00 79.31 196 THR A O 1
ATOM 1355 N N . SER A 1 197 ? -8.699 11.788 9.145 1.00 85.06 197 SER A N 1
ATOM 1356 C CA . SER A 1 197 ? -10.027 11.845 9.755 1.00 85.06 197 SER A CA 1
ATOM 1357 C C . SER A 1 197 ? -10.090 10.995 11.029 1.00 85.06 197 SER A C 1
ATOM 1359 O O . SER A 1 197 ? -9.502 9.919 11.117 1.00 85.06 197 SER A O 1
ATOM 1361 N N . THR A 1 198 ? -10.840 11.451 12.025 1.00 83.75 198 THR A N 1
ATOM 1362 C CA . THR A 1 198 ? -11.074 10.718 13.277 1.00 83.75 198 THR A CA 1
ATOM 1363 C C . THR A 1 198 ? -12.176 9.674 13.106 1.00 83.75 198 THR A C 1
ATOM 1365 O O . THR A 1 198 ? -12.148 8.617 13.737 1.00 83.75 198 THR A O 1
ATOM 1368 N N . LYS A 1 199 ? -13.177 9.953 12.264 1.00 83.88 199 LYS A N 1
ATOM 1369 C CA . LYS A 1 199 ? -14.237 9.005 11.915 1.00 83.88 199 LYS A CA 1
ATOM 1370 C C . LYS A 1 199 ? -13.768 8.073 10.811 1.00 83.88 199 LYS A C 1
ATOM 1372 O O . LYS A 1 199 ? -12.960 8.437 9.957 1.00 83.88 199 LYS A O 1
ATOM 1377 N N . THR A 1 200 ? -14.352 6.881 10.800 1.00 81.00 200 THR A N 1
ATOM 1378 C CA . THR A 1 200 ? -14.194 5.919 9.715 1.00 81.00 200 THR A CA 1
ATOM 1379 C C . THR A 1 200 ? -15.363 6.018 8.743 1.00 81.00 200 THR A C 1
ATOM 1381 O O . THR A 1 200 ? -16.531 6.069 9.133 1.00 81.00 200 THR A O 1
ATOM 1384 N N . PHE A 1 201 ? -15.046 6.028 7.455 1.00 80.69 201 PHE A N 1
ATOM 1385 C CA . PHE A 1 201 ? -15.998 6.064 6.359 1.00 80.69 201 PHE A CA 1
ATOM 1386 C C . PHE A 1 201 ? -15.894 4.748 5.592 1.00 80.69 201 PHE A C 1
ATOM 1388 O O . PHE A 1 201 ? -14.812 4.266 5.289 1.00 80.69 201 PHE A O 1
ATOM 1395 N N . ARG A 1 202 ? -17.023 4.124 5.277 1.00 73.31 202 ARG A N 1
ATOM 1396 C CA . ARG A 1 202 ? -17.085 3.017 4.316 1.00 73.31 202 ARG A CA 1
ATOM 1397 C C . ARG A 1 202 ? -17.235 3.546 2.898 1.00 73.31 202 ARG A C 1
ATOM 1399 O O . ARG A 1 202 ? -16.622 3.024 1.970 1.00 73.31 202 ARG A O 1
ATOM 1406 N N . LYS A 1 203 ? -18.075 4.572 2.745 1.00 73.81 203 LYS A N 1
ATOM 1407 C CA . LYS A 1 203 ? -18.278 5.278 1.481 1.00 73.81 203 LYS A CA 1
ATOM 1408 C C . LYS A 1 203 ? -17.967 6.750 1.650 1.00 73.81 203 LYS A C 1
ATOM 1410 O O . LYS A 1 203 ? -18.369 7.319 2.658 1.00 73.81 203 LYS A O 1
ATOM 1415 N N . VAL A 1 204 ? -17.348 7.366 0.651 1.00 77.69 204 VAL A N 1
ATOM 1416 C CA . VAL A 1 204 ? -17.196 8.824 0.554 1.00 77.69 204 VAL A CA 1
ATOM 1417 C C . VAL A 1 204 ? -17.890 9.319 -0.709 1.00 77.69 204 VAL A C 1
ATOM 1419 O O . VAL A 1 204 ? -17.700 8.775 -1.797 1.00 77.69 204 VAL A O 1
ATOM 1422 N N . TYR A 1 205 ? -18.727 10.338 -0.535 1.00 73.06 205 TYR A N 1
ATOM 1423 C CA . TYR A 1 205 ? -19.565 10.955 -1.565 1.00 73.06 205 TYR A CA 1
ATOM 1424 C C . TYR A 1 205 ? -19.009 12.277 -2.062 1.00 73.06 205 TYR A C 1
ATOM 1426 O O . TYR A 1 205 ? -19.202 12.624 -3.223 1.00 73.06 205 TYR A O 1
ATOM 1434 N N . ALA A 1 206 ? -18.377 13.027 -1.164 1.00 77.94 206 ALA A N 1
ATOM 1435 C CA . ALA A 1 206 ? -17.795 14.322 -1.457 1.00 77.94 206 ALA A CA 1
ATOM 1436 C C . ALA A 1 206 ? -16.750 14.668 -0.397 1.00 77.94 206 ALA A C 1
ATOM 1438 O O . ALA A 1 206 ? -16.875 14.272 0.764 1.00 77.94 206 ALA A O 1
ATOM 1439 N N . ILE A 1 207 ? -15.756 15.452 -0.798 1.00 84.38 207 ILE A N 1
ATOM 1440 C CA . ILE A 1 207 ? -14.846 16.148 0.109 1.00 84.38 207 ILE A CA 1
ATOM 1441 C C . ILE A 1 207 ? -14.809 17.598 -0.358 1.00 84.38 207 ILE A C 1
ATOM 1443 O O . ILE A 1 207 ? -14.543 17.841 -1.532 1.00 84.38 207 ILE A O 1
ATOM 1447 N N . TYR A 1 208 ? -15.115 18.540 0.528 1.00 84.94 208 TYR A N 1
ATOM 1448 C CA . TYR A 1 208 ? -15.121 19.972 0.229 1.00 84.94 208 TYR A CA 1
ATOM 1449 C C . TYR A 1 208 ? -13.966 20.665 0.922 1.00 84.94 208 TYR A C 1
ATOM 1451 O O . TYR A 1 208 ? -13.872 20.560 2.141 1.00 84.94 208 TYR A O 1
ATOM 1459 N N . ASP A 1 209 ? -13.150 21.407 0.187 1.00 84.50 209 ASP A N 1
ATOM 1460 C CA . ASP A 1 209 ? -12.258 22.379 0.812 1.00 84.50 209 ASP A CA 1
ATOM 1461 C C . ASP A 1 209 ? -13.022 23.660 1.190 1.00 84.50 209 ASP A C 1
ATOM 1463 O O . ASP A 1 209 ? -14.070 24.003 0.630 1.00 84.50 209 ASP A O 1
ATOM 1467 N N . SER A 1 210 ? -12.512 24.363 2.197 1.00 86.50 210 SER A N 1
ATOM 1468 C CA . SER A 1 210 ? -13.042 25.659 2.624 1.00 86.50 210 SER A CA 1
ATOM 1469 C C . SER A 1 210 ? -12.411 26.843 1.889 1.00 86.50 210 SER A C 1
ATOM 1471 O O . SER A 1 210 ? -12.866 27.974 2.068 1.00 86.50 210 SER A O 1
ATOM 1473 N N . GLY A 1 211 ? -11.360 26.611 1.104 1.00 80.69 211 GLY A N 1
ATOM 1474 C CA . GLY A 1 211 ? -10.472 27.647 0.588 1.00 80.69 211 GLY A CA 1
ATOM 1475 C C . GLY A 1 211 ? -9.612 27.166 -0.577 1.00 80.69 211 GLY A C 1
ATOM 1476 O O . GLY A 1 211 ? -9.747 26.045 -1.053 1.00 80.69 211 GLY A O 1
ATOM 1477 N N . ALA A 1 212 ? -8.790 28.070 -1.108 1.00 79.06 212 ALA A N 1
ATOM 1478 C CA . ALA A 1 212 ? -7.871 27.730 -2.186 1.00 79.06 212 ALA A CA 1
ATOM 1479 C C . ALA A 1 212 ? -6.635 27.045 -1.601 1.00 79.06 212 ALA A C 1
ATOM 1481 O O . ALA A 1 212 ? -5.950 27.656 -0.784 1.00 79.06 212 ALA A O 1
ATOM 1482 N N . SER A 1 213 ? -6.330 25.836 -2.072 1.00 77.25 213 SER A N 1
ATOM 1483 C CA . SER A 1 213 ? -5.203 25.068 -1.558 1.00 77.25 213 SER A CA 1
ATOM 1484 C C . SER A 1 213 ? -3.863 25.667 -1.986 1.00 77.25 213 SER A C 1
ATOM 1486 O O . SER A 1 213 ? -3.661 26.064 -3.144 1.00 77.25 213 SER A O 1
ATOM 1488 N N . THR A 1 214 ? -2.900 25.681 -1.071 1.00 70.25 214 THR A N 1
ATOM 1489 C CA . THR A 1 214 ? -1.513 26.066 -1.330 1.00 70.25 214 THR A CA 1
ATOM 1490 C C . THR A 1 214 ? -0.772 24.862 -1.904 1.00 70.25 214 THR A C 1
ATOM 1492 O O . THR A 1 214 ? 0.053 24.239 -1.248 1.00 70.25 214 THR A O 1
ATOM 1495 N N . GLY A 1 215 ? -1.067 24.517 -3.156 1.00 59.47 215 GLY A N 1
ATOM 1496 C CA . GLY A 1 215 ? -0.492 23.352 -3.830 1.00 59.47 215 GLY A CA 1
ATOM 1497 C C . GLY A 1 215 ? -1.534 22.289 -4.155 1.00 59.47 215 GLY A C 1
ATOM 1498 O O . GLY A 1 215 ? -2.741 22.538 -4.133 1.00 59.47 215 GLY A O 1
ATOM 1499 N N . ALA A 1 216 ? -1.061 21.121 -4.574 1.00 62.97 216 ALA A N 1
ATOM 1500 C CA . ALA A 1 216 ? -1.928 20.023 -4.970 1.00 62.97 216 ALA A CA 1
ATOM 1501 C C . ALA A 1 216 ? -2.436 19.258 -3.734 1.00 62.97 216 ALA A C 1
ATOM 1503 O O . ALA A 1 216 ? -1.678 19.028 -2.791 1.00 62.97 216 ALA A O 1
ATOM 1504 N N . VAL A 1 217 ? -3.716 18.881 -3.745 1.00 63.47 217 VAL A N 1
ATOM 1505 C CA . VAL A 1 217 ? -4.389 18.163 -2.658 1.00 63.47 217 VAL A CA 1
ATOM 1506 C C . VAL A 1 217 ? -5.121 16.947 -3.204 1.00 63.47 217 VAL A C 1
ATOM 1508 O O . VAL A 1 217 ? -5.743 16.987 -4.272 1.00 63.47 217 VAL A O 1
ATOM 1511 N N . TYR A 1 218 ? -5.086 15.855 -2.443 1.00 64.50 218 TYR A N 1
ATOM 1512 C CA . TYR A 1 218 ? -5.900 14.673 -2.707 1.00 64.50 218 TYR A CA 1
ATOM 1513 C C . TYR A 1 218 ? -6.244 13.900 -1.438 1.00 64.50 218 TYR A C 1
ATOM 1515 O O . TYR A 1 218 ? -5.629 14.071 -0.392 1.00 64.50 218 TYR A O 1
ATOM 1523 N N . ALA A 1 219 ? -7.217 12.997 -1.555 1.00 63.84 219 ALA A N 1
ATOM 1524 C CA . ALA A 1 219 ? -7.692 12.160 -0.466 1.00 63.84 219 ALA A CA 1
ATOM 1525 C C . ALA A 1 219 ? -7.523 10.666 -0.756 1.00 63.84 219 ALA A C 1
ATOM 1527 O O . ALA A 1 219 ? -7.806 10.199 -1.866 1.00 63.84 219 ALA A O 1
ATOM 1528 N N . GLY A 1 220 ? -7.085 9.899 0.234 1.00 58.88 220 GLY A N 1
ATOM 1529 C CA . GLY A 1 220 ? -6.949 8.442 0.183 1.00 58.88 220 GLY A CA 1
ATOM 1530 C C . GLY A 1 220 ? -7.655 7.767 1.352 1.00 58.88 220 GLY A C 1
ATOM 1531 O O . GLY A 1 220 ? -8.047 8.420 2.316 1.00 58.88 220 GLY A O 1
ATOM 1532 N N . TRP A 1 221 ? -7.825 6.454 1.265 1.00 59.38 221 TRP A N 1
ATOM 1533 C CA . TRP A 1 221 ? -8.173 5.659 2.440 1.00 59.38 221 TRP A CA 1
ATOM 1534 C C . TRP A 1 221 ? -6.910 5.456 3.278 1.00 59.38 221 TRP A C 1
ATOM 1536 O O . TRP A 1 221 ? -5.850 5.188 2.715 1.00 59.38 221 TRP A O 1
ATOM 1546 N N . ALA A 1 222 ? -7.009 5.574 4.603 1.00 62.22 222 ALA A N 1
ATOM 1547 C CA . ALA A 1 222 ? -5.950 5.084 5.481 1.00 62.22 222 ALA A CA 1
ATOM 1548 C C . ALA A 1 222 ? -5.765 3.575 5.273 1.00 62.22 222 ALA A C 1
ATOM 1550 O O . ALA A 1 222 ? -6.685 2.912 4.791 1.00 62.22 222 ALA A O 1
ATOM 1551 N N . SER A 1 223 ? -4.596 3.028 5.623 1.00 55.22 223 SER A N 1
ATOM 1552 C CA . SER A 1 223 ? -4.351 1.587 5.496 1.00 55.22 223 SER A CA 1
ATOM 1553 C C . SER A 1 223 ? -5.485 0.774 6.133 1.00 55.22 223 SER A C 1
ATOM 1555 O O . SER A 1 223 ? -6.030 1.164 7.169 1.00 55.22 223 SER A O 1
ATOM 1557 N N . ASP A 1 224 ? -5.864 -0.336 5.492 1.00 53.44 224 ASP A N 1
ATOM 1558 C CA . ASP A 1 224 ? -6.974 -1.180 5.936 1.00 53.44 224 ASP A CA 1
ATOM 1559 C C . ASP A 1 224 ? -6.650 -1.833 7.281 1.00 53.44 224 ASP A C 1
ATOM 1561 O O . ASP A 1 224 ? -6.047 -2.907 7.327 1.00 53.44 224 ASP A O 1
ATOM 1565 N N . VAL A 1 225 ? -7.035 -1.155 8.368 1.00 51.91 225 VAL A N 1
ATOM 1566 C CA . VAL A 1 225 ? -6.808 -1.576 9.755 1.00 51.91 225 VAL A CA 1
ATOM 1567 C C . VAL A 1 225 ? -7.574 -2.845 10.120 1.00 51.91 225 VAL A C 1
ATOM 1569 O O . VAL A 1 225 ? -7.275 -3.414 11.166 1.00 51.91 225 VAL A O 1
ATOM 1572 N N . ASP A 1 226 ? -8.540 -3.284 9.298 1.00 52.47 226 ASP A N 1
ATOM 1573 C CA . ASP A 1 226 ? -9.400 -4.448 9.548 1.00 52.47 226 ASP A CA 1
ATOM 1574 C C . ASP A 1 226 ? -9.321 -5.547 8.477 1.00 52.47 226 ASP A C 1
ATOM 1576 O O . ASP A 1 226 ? -10.001 -6.574 8.584 1.00 52.47 226 ASP A O 1
ATOM 1580 N N . GLY A 1 227 ? -8.426 -5.382 7.496 1.00 63.72 227 GLY A N 1
ATOM 1581 C CA . GLY A 1 227 ? -8.262 -6.281 6.355 1.00 63.72 227 GLY A CA 1
ATOM 1582 C C . GLY A 1 227 ? -7.972 -7.736 6.731 1.00 63.72 227 GLY A C 1
ATOM 1583 O O . GLY A 1 227 ? -8.311 -8.642 5.968 1.00 63.72 227 GLY A O 1
ATOM 1584 N N . ILE A 1 228 ? -7.436 -7.982 7.931 1.00 70.25 228 ILE A N 1
ATOM 1585 C CA . ILE A 1 228 ? -7.080 -9.312 8.445 1.00 70.25 228 ILE A CA 1
ATOM 1586 C C . ILE A 1 228 ? -8.084 -9.790 9.505 1.00 70.25 228 ILE A C 1
ATOM 1588 O O . ILE A 1 228 ? -8.628 -10.893 9.397 1.00 70.25 228 ILE A O 1
ATOM 1592 N N . ALA A 1 229 ? -8.368 -8.966 10.513 1.00 74.75 229 ALA A N 1
ATOM 1593 C CA . ALA A 1 229 ? -9.340 -9.257 11.561 1.00 74.75 229 ALA A CA 1
ATOM 1594 C C . ALA A 1 229 ? -10.119 -7.993 11.934 1.00 74.75 229 ALA A C 1
ATOM 1596 O O . ALA A 1 229 ? -9.537 -6.964 12.282 1.00 74.75 229 ALA A O 1
ATOM 1597 N N . LYS A 1 230 ? -11.450 -8.092 11.921 1.00 75.31 230 LYS A N 1
ATOM 1598 C CA . LYS A 1 230 ? -12.336 -7.000 12.330 1.00 75.31 230 LYS A CA 1
ATOM 1599 C C . LYS A 1 230 ? -12.257 -6.747 13.827 1.00 75.31 230 LYS A C 1
ATOM 1601 O O . LYS A 1 230 ? -11.872 -7.630 14.597 1.00 75.31 230 LYS A O 1
ATOM 1606 N N . SER A 1 231 ? -12.708 -5.552 14.210 1.00 79.38 231 SER A N 1
ATOM 1607 C CA . SER A 1 231 ? -12.787 -5.090 15.595 1.00 79.38 231 SER A CA 1
ATOM 1608 C C . SER A 1 231 ? -13.475 -6.121 16.495 1.00 79.38 231 SER A C 1
ATOM 1610 O O . SER A 1 231 ? -14.651 -6.443 16.301 1.00 79.38 231 SER A O 1
ATOM 1612 N N . GLN A 1 232 ? -12.739 -6.654 17.470 1.00 74.94 232 GLN A N 1
ATOM 1613 C CA . GLN A 1 232 ? -13.241 -7.668 18.396 1.00 74.94 232 GLN A CA 1
ATOM 1614 C C . GLN A 1 232 ? -12.575 -7.571 19.771 1.00 74.94 232 GLN A C 1
ATOM 1616 O O . GLN A 1 232 ? -11.396 -7.250 19.890 1.00 74.94 232 GLN A O 1
ATOM 1621 N N . THR A 1 233 ? -13.342 -7.860 20.820 1.00 82.69 233 THR A N 1
ATOM 1622 C CA . THR A 1 233 ? -12.833 -7.977 22.194 1.00 82.69 233 THR A CA 1
ATOM 1623 C C . THR A 1 233 ? -12.253 -9.373 22.421 1.00 82.69 233 THR A C 1
ATOM 1625 O O . THR A 1 233 ? -12.815 -10.362 21.951 1.00 82.69 233 THR A O 1
ATOM 1628 N N . MET A 1 234 ? -11.182 -9.455 23.215 1.00 86.19 234 MET A N 1
ATOM 1629 C CA . MET A 1 234 ? -10.560 -10.712 23.637 1.00 86.19 234 MET A CA 1
ATOM 1630 C C . MET A 1 234 ? -10.631 -10.856 25.160 1.00 86.19 234 MET A C 1
ATOM 1632 O O . MET A 1 234 ? -9.998 -10.090 25.876 1.00 86.19 234 MET A O 1
ATOM 1636 N N . ALA A 1 235 ? -11.359 -11.864 25.654 1.00 86.00 235 ALA A N 1
ATOM 1637 C CA . ALA A 1 235 ? -11.567 -12.112 27.091 1.00 86.00 235 ALA A CA 1
ATOM 1638 C C . ALA A 1 235 ? -10.406 -12.871 27.782 1.00 86.00 235 ALA A C 1
ATOM 1640 O O . ALA A 1 235 ? -10.572 -13.459 28.852 1.00 86.00 235 ALA A O 1
ATOM 1641 N N . GLY A 1 236 ? -9.244 -12.936 27.133 1.00 85.62 236 GLY A N 1
ATOM 1642 C CA . GLY A 1 236 ? -8.083 -13.711 27.550 1.00 85.62 236 GLY A CA 1
ATOM 1643 C C . GLY A 1 236 ? -7.183 -14.040 26.364 1.00 85.62 236 GLY A C 1
ATOM 1644 O O . GLY A 1 236 ? -7.494 -13.691 25.224 1.00 85.62 236 GLY A O 1
ATOM 1645 N N . ALA A 1 237 ? -6.083 -14.739 26.646 1.00 92.25 237 ALA A N 1
ATOM 1646 C CA . ALA A 1 237 ? -5.170 -15.185 25.605 1.00 92.25 237 ALA A CA 1
ATOM 1647 C C . ALA A 1 237 ? -5.896 -16.105 24.609 1.00 92.25 237 ALA A C 1
ATOM 1649 O O . ALA A 1 237 ? -6.642 -17.003 25.014 1.00 92.25 237 ALA A O 1
ATOM 1650 N N . GLY A 1 238 ? -5.700 -15.883 23.314 1.00 87.06 238 GLY A N 1
ATOM 1651 C CA . GLY A 1 238 ? -6.470 -16.588 22.299 1.00 87.06 238 GLY A CA 1
ATOM 1652 C C . GLY A 1 238 ? -6.255 -16.084 20.882 1.00 87.06 238 GLY A C 1
ATOM 1653 O O . GLY A 1 238 ? -5.612 -15.063 20.644 1.00 87.06 238 GLY A O 1
ATOM 1654 N N . TYR A 1 239 ? -6.824 -16.827 19.935 1.00 88.38 239 TYR A N 1
ATOM 1655 C CA . TYR A 1 239 ? -6.822 -16.462 18.523 1.00 88.38 239 TYR A CA 1
ATOM 1656 C C . TYR A 1 239 ? -7.931 -15.465 18.212 1.00 88.38 239 TYR A C 1
ATOM 1658 O O . TYR A 1 239 ? -9.079 -15.669 18.610 1.00 88.38 239 TYR A O 1
ATOM 1666 N N . LEU A 1 240 ? -7.591 -14.431 17.450 1.00 85.31 240 LEU A N 1
ATOM 1667 C CA . LEU A 1 240 ? -8.573 -13.543 16.850 1.00 85.31 240 LEU A CA 1
ATOM 1668 C C . LEU A 1 240 ? -9.318 -14.271 15.728 1.00 85.31 240 LEU A C 1
ATOM 1670 O O . LEU A 1 240 ? -8.778 -15.139 15.036 1.00 85.31 240 LEU A O 1
ATOM 1674 N N . VAL A 1 241 ? -10.568 -13.878 15.515 1.00 78.81 241 VAL A N 1
ATOM 1675 C CA . VAL A 1 241 ? -11.360 -14.312 14.369 1.00 78.81 241 VAL A CA 1
ATOM 1676 C C . VAL A 1 241 ? -10.854 -13.593 13.119 1.00 78.81 241 VAL A C 1
ATOM 1678 O O . VAL A 1 241 ? -10.930 -12.369 13.026 1.00 78.81 241 VAL A O 1
ATOM 1681 N N . MET A 1 242 ? -10.382 -14.368 12.143 1.00 75.06 242 MET A N 1
ATOM 1682 C CA . MET A 1 242 ? -9.877 -13.899 10.847 1.00 75.06 242 MET A CA 1
ATOM 1683 C C . MET A 1 242 ? -11.042 -13.593 9.889 1.00 75.06 242 MET A C 1
ATOM 1685 O O . MET A 1 242 ? -11.338 -14.363 8.977 1.00 75.06 242 MET A O 1
ATOM 1689 N N . ASN A 1 243 ? -11.782 -12.518 10.155 1.00 60.22 243 ASN A N 1
ATOM 1690 C CA . ASN A 1 243 ? -12.979 -12.103 9.407 1.00 60.22 243 ASN A CA 1
ATOM 1691 C C . ASN A 1 243 ? -12.798 -10.781 8.636 1.00 60.22 243 ASN A C 1
ATOM 1693 O O . ASN A 1 243 ? -13.796 -10.179 8.218 1.00 60.22 243 ASN A O 1
ATOM 1697 N N . GLY A 1 244 ? -11.552 -10.329 8.480 1.00 60.28 244 GLY A N 1
ATOM 1698 C CA . GLY A 1 244 ? -11.192 -9.186 7.646 1.00 60.28 244 GLY A CA 1
ATOM 1699 C C . GLY A 1 244 ? -11.418 -9.444 6.155 1.00 60.28 244 GLY A C 1
ATOM 1700 O O . GLY A 1 244 ? -11.512 -10.589 5.707 1.00 60.28 244 GLY A O 1
ATOM 1701 N N . ALA A 1 245 ? -11.577 -8.369 5.380 1.00 49.31 245 ALA A N 1
ATOM 1702 C CA . ALA A 1 245 ? -12.005 -8.448 3.982 1.00 49.31 245 ALA A CA 1
ATOM 1703 C C . ALA A 1 245 ? -10.881 -8.800 2.989 1.00 49.31 245 ALA A C 1
ATOM 1705 O O . ALA A 1 245 ? -11.181 -9.216 1.866 1.00 49.31 245 ALA A O 1
ATOM 1706 N N . LYS A 1 246 ? -9.604 -8.615 3.354 1.00 55.00 246 LYS A N 1
ATOM 1707 C CA . LYS A 1 246 ? -8.471 -8.681 2.421 1.00 55.00 246 LYS A CA 1
ATOM 1708 C C . LYS A 1 246 ? -7.171 -9.121 3.095 1.00 55.00 246 LYS A C 1
ATOM 1710 O O . LYS A 1 246 ? -6.463 -8.338 3.715 1.00 55.00 246 LYS A O 1
ATOM 1715 N N . CYS A 1 247 ? -6.770 -10.351 2.803 1.00 45.34 247 CYS A N 1
ATOM 1716 C CA . CYS A 1 247 ? -5.376 -10.767 2.881 1.00 45.34 247 CYS A CA 1
ATOM 1717 C C . CYS A 1 247 ? -4.738 -10.508 1.497 1.00 45.34 247 CYS A C 1
ATOM 1719 O O . CYS A 1 247 ? -5.161 -11.117 0.515 1.00 45.34 247 CYS A O 1
ATOM 1721 N N . THR A 1 248 ? -3.839 -9.525 1.371 1.00 47.22 248 THR A N 1
ATOM 1722 C CA . THR A 1 248 ? -3.455 -8.923 0.074 1.00 47.22 248 THR A CA 1
ATOM 1723 C C . THR A 1 248 ? -2.549 -9.789 -0.808 1.00 47.22 248 THR A C 1
ATOM 1725 O O . THR A 1 248 ? -1.850 -10.668 -0.330 1.00 47.22 248 THR A O 1
ATOM 1728 N N . THR A 1 249 ? -2.524 -9.510 -2.119 1.00 45.34 249 THR A N 1
ATOM 1729 C CA . THR A 1 249 ? -1.678 -10.185 -3.128 1.00 45.34 249 THR A CA 1
ATOM 1730 C C . THR A 1 249 ? -0.219 -9.711 -3.148 1.00 45.34 249 THR A C 1
ATOM 1732 O O . THR A 1 249 ? 0.631 -10.392 -3.718 1.00 45.34 249 THR A O 1
ATOM 1735 N N . GLN A 1 250 ? 0.076 -8.559 -2.535 1.00 63.56 250 GLN A N 1
ATOM 1736 C CA . GLN A 1 250 ? 1.431 -8.065 -2.286 1.00 63.56 250 GLN A CA 1
ATOM 1737 C C . GLN A 1 250 ? 1.773 -8.298 -0.803 1.00 63.56 250 GLN A C 1
ATOM 1739 O O . GLN A 1 250 ? 0.965 -7.911 0.046 1.00 63.56 250 GLN A O 1
ATOM 1744 N N . PRO A 1 251 ? 2.929 -8.906 -0.484 1.00 75.81 251 PRO A N 1
ATOM 1745 C CA . PRO A 1 251 ? 3.398 -9.050 0.889 1.00 75.81 251 PRO A CA 1
ATOM 1746 C C . PRO A 1 251 ? 3.557 -7.693 1.581 1.00 75.81 251 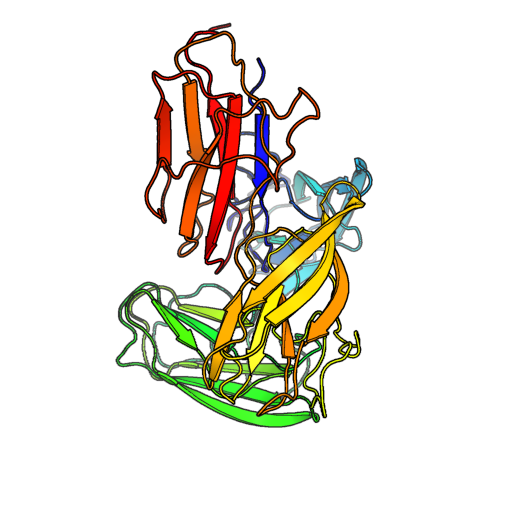PRO A C 1
ATOM 1748 O O . PRO A 1 251 ? 4.195 -6.804 1.014 1.00 75.81 251 PRO A O 1
ATOM 1751 N N . ARG A 1 252 ? 2.987 -7.547 2.781 1.00 78.94 252 ARG A N 1
ATOM 1752 C CA . ARG A 1 252 ? 3.042 -6.313 3.585 1.00 78.94 252 ARG A CA 1
ATOM 1753 C C . ARG A 1 252 ? 3.243 -6.607 5.064 1.00 78.94 252 ARG A C 1
ATOM 1755 O O . ARG A 1 252 ? 2.993 -7.728 5.514 1.00 78.94 252 ARG A O 1
ATOM 1762 N N . HIS A 1 253 ? 3.667 -5.594 5.812 1.00 87.06 253 HIS A N 1
ATOM 1763 C CA . HIS A 1 253 ? 3.696 -5.661 7.271 1.00 87.06 253 HIS A CA 1
ATOM 1764 C C . HIS A 1 253 ? 2.273 -5.741 7.829 1.00 87.06 253 HIS A C 1
ATOM 1766 O O . HIS A 1 253 ? 1.320 -5.238 7.229 1.00 87.06 253 HIS A O 1
ATOM 1772 N N . VAL A 1 254 ? 2.121 -6.382 8.985 1.00 88.12 254 VAL A N 1
ATOM 1773 C CA . VAL A 1 254 ? 0.842 -6.442 9.705 1.00 88.12 254 VAL A CA 1
ATOM 1774 C C . VAL A 1 254 ? 0.721 -5.244 10.635 1.00 88.12 254 VAL A C 1
ATOM 1776 O O . VAL A 1 254 ? 1.684 -4.878 11.304 1.00 88.12 254 VAL A O 1
ATOM 1779 N N . SER A 1 255 ? -0.465 -4.644 10.691 1.00 89.31 255 SER A N 1
ATOM 1780 C CA . SER A 1 255 ? -0.805 -3.550 11.598 1.00 89.31 255 SER A CA 1
ATOM 1781 C C . SER A 1 255 ? -1.846 -4.000 12.624 1.00 89.31 255 SER A C 1
ATOM 1783 O O . SER A 1 255 ? -2.737 -4.793 12.322 1.00 89.31 255 SER A O 1
ATOM 1785 N N . ILE A 1 256 ? -1.725 -3.513 13.858 1.00 90.12 256 ILE A N 1
ATOM 1786 C CA . ILE A 1 256 ? -2.621 -3.824 14.975 1.00 90.12 256 ILE A CA 1
ATOM 1787 C C . ILE A 1 256 ? -3.046 -2.515 15.621 1.00 90.12 256 ILE A C 1
ATOM 1789 O O . ILE A 1 256 ? -2.208 -1.772 16.130 1.00 90.12 256 ILE A O 1
ATOM 1793 N N . TYR A 1 257 ? -4.347 -2.250 15.621 1.00 86.00 257 TYR A N 1
ATOM 1794 C CA . TYR A 1 257 ? -4.940 -1.046 16.188 1.00 86.00 257 TYR A CA 1
ATOM 1795 C C . TYR A 1 257 ? -5.829 -1.380 17.390 1.00 86.00 257 TYR A C 1
ATOM 1797 O O . TYR A 1 257 ? -6.598 -2.348 17.360 1.00 86.00 257 TYR A O 1
ATOM 1805 N N . SER A 1 258 ? -5.761 -0.540 18.424 1.00 83.81 258 SER A N 1
ATOM 1806 C CA . SER A 1 258 ? -6.704 -0.527 19.545 1.00 83.81 258 SER A CA 1
ATOM 1807 C C . SER A 1 258 ? -6.929 0.906 20.024 1.00 83.81 258 SER A C 1
ATOM 1809 O O . SER A 1 258 ? -6.009 1.723 20.078 1.00 83.81 258 SER A O 1
ATOM 1811 N N . SER A 1 259 ? -8.163 1.218 20.422 1.00 78.75 259 SER A N 1
ATOM 1812 C CA . SER A 1 259 ? -8.466 2.477 21.114 1.00 78.75 259 SER A CA 1
ATOM 1813 C C . SER A 1 259 ? -7.977 2.480 22.569 1.00 78.75 259 SER A C 1
ATOM 1815 O O . SER A 1 259 ? -7.943 3.536 23.197 1.00 78.75 259 SER A O 1
ATOM 1817 N N . ALA A 1 260 ? -7.631 1.312 23.117 1.00 84.44 260 ALA A N 1
ATOM 1818 C CA . ALA A 1 260 ? -7.081 1.133 24.457 1.00 84.44 260 ALA A CA 1
ATOM 1819 C C . ALA A 1 260 ? -5.583 0.799 24.399 1.00 84.44 260 ALA A C 1
ATOM 1821 O O . ALA A 1 260 ? -5.048 0.484 23.340 1.00 84.44 260 ALA A O 1
ATOM 1822 N N . ASP A 1 261 ? -4.906 0.899 25.543 1.00 91.50 261 ASP A N 1
ATOM 1823 C CA . ASP A 1 261 ? -3.498 0.523 25.663 1.00 91.50 261 ASP A CA 1
ATOM 1824 C C . ASP A 1 261 ? -3.359 -1.000 25.782 1.00 91.50 261 ASP A C 1
ATOM 1826 O O . ASP A 1 261 ? -3.800 -1.600 26.763 1.00 91.50 261 ASP A O 1
ATOM 1830 N N . GLU A 1 262 ? -2.733 -1.605 24.777 1.00 96.31 262 GLU A N 1
ATOM 1831 C CA . GLU A 1 262 ? -2.435 -3.034 24.678 1.00 96.31 262 GLU A CA 1
ATOM 1832 C C . GLU A 1 262 ? -0.924 -3.307 24.718 1.00 96.31 262 GLU A C 1
ATOM 1834 O O . GLU A 1 262 ? -0.489 -4.427 24.445 1.00 96.31 262 GLU A O 1
ATOM 1839 N N . SER A 1 263 ? -0.100 -2.310 25.055 1.00 96.69 263 SER A N 1
ATOM 1840 C CA . SER A 1 263 ? 1.368 -2.405 25.019 1.00 96.69 263 SER A CA 1
ATOM 1841 C C . SER A 1 263 ? 1.957 -3.442 25.983 1.00 96.69 263 SER A C 1
ATOM 1843 O O . SER A 1 263 ? 3.111 -3.844 25.842 1.00 96.69 263 SER A O 1
ATOM 1845 N N . ALA A 1 264 ? 1.155 -3.928 26.935 1.00 96.12 264 ALA A N 1
ATOM 1846 C CA . ALA A 1 264 ? 1.501 -5.033 27.824 1.00 96.12 264 ALA A CA 1
ATOM 1847 C C . ALA A 1 264 ? 1.386 -6.424 27.168 1.00 96.12 264 ALA A C 1
ATOM 1849 O O . ALA A 1 264 ? 1.831 -7.412 27.759 1.00 96.12 264 ALA A O 1
ATOM 1850 N N . PHE A 1 265 ? 0.780 -6.522 25.982 1.00 96.38 265 PHE A N 1
ATOM 1851 C CA . PHE A 1 265 ? 0.496 -7.785 25.309 1.00 96.38 265 PHE A CA 1
ATOM 1852 C C . PHE A 1 265 ? 1.316 -7.962 24.035 1.00 96.38 265 PHE A C 1
ATOM 1854 O O . PHE A 1 265 ? 1.788 -7.013 23.410 1.00 96.38 265 PHE A O 1
ATOM 1861 N N . THR A 1 266 ? 1.472 -9.221 23.645 1.00 97.69 266 THR A N 1
ATOM 1862 C CA . THR A 1 266 ? 2.145 -9.631 22.416 1.00 97.69 266 THR A CA 1
ATOM 1863 C C . THR A 1 266 ? 1.149 -10.342 21.518 1.00 97.69 266 THR A C 1
ATOM 1865 O O . THR A 1 266 ? 0.410 -11.226 21.963 1.00 97.69 266 THR A O 1
ATOM 1868 N N . PHE A 1 267 ? 1.169 -9.958 20.249 1.00 97.25 267 PHE A N 1
ATOM 1869 C CA . PHE A 1 267 ? 0.399 -10.548 19.176 1.00 97.25 267 PHE A CA 1
ATOM 1870 C C . PHE A 1 267 ? 1.313 -11.409 18.310 1.00 97.25 267 PHE A C 1
ATOM 1872 O O . PHE A 1 267 ? 2.161 -10.891 17.588 1.00 97.25 267 PHE A O 1
ATOM 1879 N N . THR A 1 268 ? 1.130 -12.723 18.364 1.00 96.25 268 THR A N 1
ATOM 1880 C CA . THR A 1 268 ? 1.829 -13.668 17.495 1.00 96.25 268 THR A CA 1
ATOM 1881 C C . THR A 1 268 ? 1.052 -13.823 16.195 1.00 96.25 268 THR A C 1
ATOM 1883 O O . THR A 1 268 ? -0.038 -14.402 16.160 1.00 96.25 268 THR A O 1
ATOM 1886 N N . VAL A 1 269 ? 1.623 -13.316 15.112 1.00 94.88 269 VAL A N 1
ATOM 1887 C CA . VAL A 1 269 ? 1.114 -13.427 13.747 1.00 94.88 269 VAL A CA 1
ATOM 1888 C C . VAL A 1 269 ? 1.765 -14.628 13.074 1.00 94.88 269 VAL A C 1
ATOM 1890 O O . VAL A 1 269 ? 2.987 -14.775 13.082 1.00 94.88 269 VAL A O 1
ATOM 1893 N N . VAL A 1 270 ? 0.959 -15.492 12.462 1.00 86.44 270 VAL A N 1
ATOM 1894 C CA . VAL A 1 270 ? 1.421 -16.643 11.679 1.00 86.44 270 VAL A CA 1
ATOM 1895 C C . VAL A 1 270 ? 0.834 -16.569 10.282 1.00 86.44 270 VAL A C 1
ATOM 1897 O O . VAL A 1 270 ? -0.356 -16.309 10.108 1.00 86.44 270 VAL A O 1
ATOM 1900 N N . GLY A 1 271 ? 1.656 -16.845 9.278 1.00 85.88 271 GLY A N 1
ATOM 1901 C CA . GLY A 1 271 ? 1.263 -16.745 7.884 1.00 85.88 271 GLY A CA 1
ATOM 1902 C C . GLY A 1 271 ? 2.323 -17.288 6.938 1.00 85.88 271 GLY A C 1
ATOM 1903 O O . GLY A 1 271 ? 3.066 -18.205 7.297 1.00 85.88 271 GLY A O 1
ATOM 1904 N N . THR A 1 272 ? 2.399 -16.728 5.734 1.00 80.88 272 THR A N 1
ATOM 1905 C CA . THR A 1 272 ? 3.439 -17.069 4.755 1.00 80.88 272 THR A CA 1
ATOM 1906 C C . THR A 1 272 ? 4.100 -15.843 4.157 1.00 80.88 272 THR A C 1
ATOM 1908 O O . THR A 1 272 ? 3.455 -14.810 3.984 1.00 80.88 272 THR A O 1
ATOM 1911 N N . ASP A 1 273 ? 5.361 -15.997 3.771 1.00 84.38 273 ASP A N 1
ATOM 1912 C CA . ASP A 1 273 ? 6.096 -15.027 2.965 1.00 84.38 273 ASP A CA 1
ATOM 1913 C C . ASP A 1 273 ? 5.671 -15.069 1.480 1.00 84.38 273 ASP A C 1
ATOM 1915 O O . ASP A 1 273 ? 4.786 -15.834 1.071 1.00 84.38 273 ASP A O 1
ATOM 1919 N N . ARG A 1 274 ? 6.343 -14.266 0.647 1.00 76.00 274 ARG A N 1
ATOM 1920 C CA . ARG A 1 274 ? 6.108 -14.172 -0.807 1.00 76.00 274 ARG A CA 1
ATOM 1921 C C . ARG A 1 274 ? 6.405 -15.454 -1.590 1.00 76.00 274 ARG A C 1
ATOM 1923 O O . ARG A 1 274 ? 6.029 -15.560 -2.755 1.00 76.00 274 ARG A O 1
ATOM 1930 N N . THR A 1 275 ? 7.126 -16.393 -0.985 1.00 77.44 275 THR A N 1
ATOM 1931 C CA . THR A 1 275 ? 7.477 -17.698 -1.557 1.00 77.44 275 THR A CA 1
ATOM 1932 C C . THR A 1 275 ? 6.531 -18.809 -1.097 1.00 77.44 275 THR A C 1
ATOM 1934 O O . THR A 1 275 ? 6.595 -19.923 -1.616 1.00 77.44 275 THR A O 1
ATOM 1937 N N . GLY A 1 276 ? 5.628 -18.508 -0.157 1.00 77.56 276 GLY A N 1
ATOM 1938 C CA . GLY A 1 276 ? 4.738 -19.474 0.478 1.00 77.56 276 GLY A CA 1
ATOM 1939 C C . GLY A 1 276 ? 5.366 -20.195 1.675 1.00 77.56 276 GLY A C 1
ATOM 1940 O O . GLY A 1 276 ? 4.730 -21.087 2.239 1.00 77.56 276 GLY A O 1
ATOM 1941 N N . ALA A 1 277 ? 6.586 -19.834 2.087 1.00 81.94 277 ALA A N 1
ATOM 1942 C CA . ALA A 1 277 ? 7.212 -20.401 3.273 1.00 81.94 277 ALA A CA 1
ATOM 1943 C C . ALA A 1 277 ? 6.560 -19.839 4.539 1.00 81.94 277 ALA A C 1
ATOM 1945 O O . ALA A 1 277 ? 6.095 -18.700 4.571 1.00 81.94 277 ALA A O 1
ATOM 1946 N N . ARG A 1 278 ? 6.500 -20.656 5.596 1.00 84.69 278 ARG A N 1
ATOM 1947 C CA . ARG A 1 278 ? 5.822 -20.272 6.836 1.00 84.69 278 ARG A CA 1
ATOM 1948 C C . ARG A 1 278 ? 6.584 -19.165 7.558 1.00 84.69 278 ARG A C 1
ATOM 1950 O O . ARG A 1 278 ? 7.779 -19.299 7.807 1.00 84.69 278 ARG A O 1
ATOM 1957 N N . LEU A 1 279 ? 5.848 -18.137 7.964 1.00 88.81 279 LEU A N 1
ATOM 1958 C CA . LEU A 1 279 ? 6.362 -16.957 8.639 1.00 88.81 279 LEU A CA 1
ATOM 1959 C C . LEU A 1 279 ? 5.657 -16.764 9.982 1.00 88.81 279 LEU A C 1
ATOM 1961 O O . LEU A 1 279 ? 4.451 -16.996 10.105 1.00 88.81 279 LEU A O 1
ATOM 1965 N N . THR A 1 280 ? 6.418 -16.349 10.992 1.00 93.75 280 THR A N 1
ATOM 1966 C CA . THR A 1 280 ? 5.900 -16.004 12.320 1.00 93.75 280 THR A CA 1
ATOM 1967 C C . THR A 1 280 ? 6.552 -14.725 12.812 1.00 93.75 280 THR A C 1
ATOM 1969 O O . THR A 1 280 ? 7.765 -14.554 12.660 1.00 93.75 280 THR A O 1
ATOM 1972 N N . GLU A 1 281 ? 5.757 -13.843 13.403 1.00 96.00 281 GLU A N 1
ATOM 1973 C CA . GLU A 1 281 ? 6.208 -12.596 14.009 1.00 96.00 281 GLU A CA 1
ATOM 1974 C C . GLU A 1 281 ? 5.470 -12.334 15.318 1.00 96.00 281 GLU A C 1
ATOM 1976 O O . GLU A 1 281 ? 4.263 -12.541 15.392 1.00 96.00 281 GLU A O 1
ATOM 1981 N N . ASP A 1 282 ? 6.199 -11.855 16.323 1.00 97.50 282 ASP A N 1
ATOM 1982 C CA . ASP A 1 282 ? 5.631 -11.350 17.567 1.00 97.50 282 ASP A CA 1
ATOM 1983 C C . ASP A 1 282 ? 5.640 -9.819 17.528 1.00 97.50 282 ASP A C 1
ATOM 1985 O O . ASP A 1 282 ? 6.696 -9.200 17.398 1.00 97.50 282 ASP A O 1
ATOM 1989 N N . ILE A 1 283 ? 4.457 -9.216 17.639 1.00 97.25 283 ILE A N 1
ATOM 1990 C CA . ILE A 1 283 ? 4.242 -7.768 17.600 1.00 97.25 283 ILE A CA 1
ATOM 1991 C C . ILE A 1 283 ? 3.784 -7.318 18.987 1.00 97.25 283 ILE A C 1
ATOM 1993 O O . ILE A 1 283 ? 2.777 -7.805 19.503 1.00 97.25 283 ILE A O 1
ATOM 1997 N N . THR A 1 284 ? 4.505 -6.388 19.611 1.00 97.94 284 THR A N 1
ATOM 1998 C CA . THR A 1 284 ? 4.043 -5.743 20.852 1.00 97.94 284 THR A CA 1
ATOM 1999 C C . THR A 1 284 ? 2.806 -4.901 20.556 1.00 97.94 284 THR A C 1
ATOM 2001 O O . THR A 1 284 ? 2.787 -4.175 19.565 1.00 97.94 284 THR A O 1
ATOM 2004 N N . GLY A 1 285 ? 1.775 -4.996 21.394 1.00 95.50 285 GLY A N 1
ATOM 2005 C CA . GLY A 1 285 ? 0.516 -4.285 21.193 1.00 95.50 285 GLY A CA 1
ATOM 2006 C C . GLY A 1 285 ? 0.649 -2.756 21.163 1.00 95.50 285 GLY A C 1
ATOM 2007 O O . GLY A 1 285 ? 1.626 -2.202 21.675 1.00 95.50 285 GLY A O 1
ATOM 2008 N N . PRO A 1 286 ? -0.325 -2.056 20.554 1.00 93.56 286 PRO A N 1
ATOM 2009 C CA . PRO A 1 286 ? -0.317 -0.598 20.480 1.00 93.56 286 PRO A CA 1
ATOM 2010 C C . PRO A 1 286 ? -0.540 0.060 21.846 1.00 93.56 286 PRO A C 1
ATOM 2012 O O . PRO A 1 286 ? -1.219 -0.489 22.709 1.00 93.56 286 PRO A O 1
ATOM 2015 N N . THR A 1 287 ? -0.037 1.284 22.014 1.00 93.19 287 THR A N 1
ATOM 2016 C CA . THR A 1 287 ? -0.526 2.199 23.057 1.00 93.19 287 THR A CA 1
ATOM 2017 C C . THR A 1 287 ? -1.924 2.726 22.700 1.00 93.19 287 THR A C 1
ATOM 2019 O O . THR A 1 287 ? -2.408 2.538 21.583 1.00 93.19 287 THR A O 1
ATOM 2022 N N . ALA A 1 288 ? -2.601 3.387 23.645 1.00 84.94 288 ALA A N 1
ATOM 2023 C CA . ALA A 1 288 ? -3.977 3.843 23.446 1.00 84.94 288 ALA A CA 1
ATOM 2024 C C . ALA A 1 288 ? -4.149 4.722 22.194 1.00 84.94 288 ALA A C 1
ATOM 2026 O O . ALA A 1 288 ? -3.460 5.730 22.036 1.00 84.94 288 ALA A O 1
ATOM 2027 N N . ALA A 1 289 ? -5.110 4.341 21.344 1.00 77.62 289 ALA A N 1
ATOM 2028 C CA . ALA A 1 289 ? -5.431 4.992 20.073 1.00 77.62 289 ALA A CA 1
ATOM 2029 C C . ALA A 1 289 ? -4.264 5.038 19.068 1.00 77.62 289 ALA A C 1
ATOM 2031 O O . ALA A 1 289 ? -4.262 5.875 18.165 1.00 77.62 289 ALA A O 1
ATOM 2032 N N . ALA A 1 290 ? -3.296 4.128 19.201 1.00 82.44 290 ALA A N 1
ATOM 2033 C CA . ALA A 1 290 ? -2.168 3.984 18.291 1.00 82.44 290 ALA A CA 1
ATOM 2034 C C . ALA A 1 290 ? -2.241 2.676 17.484 1.00 82.44 290 ALA A C 1
ATOM 2036 O O . ALA A 1 290 ? -3.091 1.810 17.708 1.00 82.44 290 ALA A O 1
ATOM 2037 N N . THR A 1 291 ? -1.302 2.539 16.547 1.00 85.81 291 THR A N 1
ATOM 2038 C CA . THR A 1 291 ? -1.126 1.345 15.715 1.00 85.81 291 THR A CA 1
ATOM 2039 C C . THR A 1 291 ? 0.258 0.756 15.958 1.00 85.81 291 THR A C 1
ATOM 2041 O O . THR A 1 291 ? 1.264 1.438 15.770 1.00 85.81 291 THR A O 1
ATOM 2044 N N . ALA A 1 292 ? 0.315 -0.516 16.341 1.00 92.94 292 ALA A N 1
ATOM 2045 C CA . ALA A 1 292 ? 1.541 -1.299 16.342 1.00 92.94 292 ALA A CA 1
ATOM 2046 C C . ALA A 1 292 ? 1.738 -1.941 14.968 1.00 92.94 292 ALA A C 1
ATOM 2048 O O . ALA A 1 292 ? 0.768 -2.338 14.320 1.00 92.94 292 ALA A O 1
ATOM 2049 N N . LYS A 1 293 ? 2.987 -2.046 14.522 1.00 90.88 293 LYS A N 1
ATOM 2050 C CA . LYS A 1 293 ? 3.341 -2.597 13.213 1.00 90.88 293 LYS A CA 1
ATOM 2051 C C . LYS A 1 293 ? 4.359 -3.719 13.380 1.00 90.88 293 LYS A C 1
ATOM 2053 O O . LYS A 1 293 ? 5.238 -3.637 14.238 1.00 90.88 293 LYS A O 1
ATOM 2058 N N . GLY A 1 294 ? 4.203 -4.768 12.583 1.00 93.31 294 GLY A N 1
ATOM 2059 C CA . GLY A 1 294 ? 5.239 -5.771 12.375 1.00 93.31 294 GLY A CA 1
ATOM 2060 C C . GL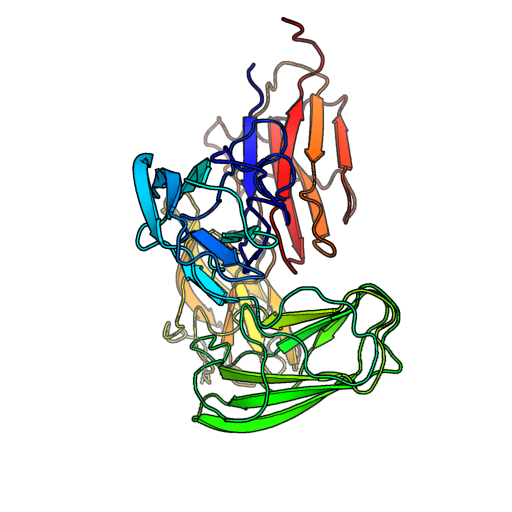Y A 1 294 ? 6.350 -5.236 11.475 1.00 93.31 294 GLY A C 1
ATOM 2061 O O . GLY A 1 294 ? 6.265 -4.125 10.966 1.00 93.31 294 GLY A O 1
ATOM 2062 N N . ASN A 1 295 ? 7.374 -6.053 11.278 1.00 90.69 295 ASN A N 1
ATOM 2063 C CA . ASN A 1 295 ? 8.536 -5.796 10.431 1.00 90.69 295 ASN A CA 1
ATOM 2064 C C . ASN A 1 295 ? 8.656 -6.830 9.303 1.00 90.69 295 ASN A C 1
ATOM 2066 O O . ASN A 1 295 ? 9.586 -6.762 8.500 1.00 90.69 295 ASN A O 1
ATOM 2070 N N . LYS A 1 296 ? 7.790 -7.853 9.275 1.00 90.19 296 LYS A N 1
ATOM 2071 C CA . LYS A 1 296 ? 7.856 -8.925 8.280 1.00 90.19 296 LYS A CA 1
ATOM 2072 C C . LYS A 1 296 ? 6.790 -8.777 7.208 1.00 90.19 296 LYS A C 1
ATOM 2074 O O . LYS A 1 296 ? 5.647 -8.419 7.472 1.00 90.19 296 LYS A O 1
ATOM 2079 N N . ASN A 1 297 ? 7.164 -9.143 5.987 1.00 86.94 297 ASN A N 1
ATOM 2080 C CA . ASN A 1 297 ? 6.293 -9.115 4.821 1.00 86.94 297 ASN A CA 1
ATOM 2081 C C . ASN A 1 297 ? 5.430 -10.381 4.731 1.00 86.94 297 ASN A C 1
ATOM 2083 O O . ASN A 1 297 ? 5.837 -11.395 4.160 1.00 86.94 297 ASN A O 1
ATOM 2087 N N . PHE A 1 298 ? 4.202 -10.313 5.239 1.00 83.19 298 PHE A N 1
ATOM 2088 C CA . PHE A 1 298 ? 3.232 -11.394 5.105 1.00 83.19 298 PHE A CA 1
ATOM 2089 C C . PHE A 1 298 ? 2.522 -11.315 3.754 1.00 83.19 298 PHE A C 1
ATOM 2091 O O . PHE A 1 298 ? 1.794 -10.365 3.474 1.00 83.19 298 PHE A O 1
ATOM 2098 N N . ALA A 1 299 ? 2.708 -12.339 2.918 1.00 77.69 299 ALA A N 1
ATOM 2099 C CA . ALA A 1 299 ? 1.889 -12.562 1.727 1.00 77.69 299 ALA A CA 1
ATOM 2100 C C . ALA A 1 299 ? 0.524 -13.147 2.097 1.00 77.69 299 ALA A C 1
ATOM 2102 O O . ALA A 1 299 ? -0.489 -12.802 1.498 1.00 77.69 299 ALA A O 1
ATOM 2103 N N . THR A 1 300 ? 0.492 -14.034 3.097 1.00 75.12 300 THR A N 1
ATOM 2104 C CA . THR A 1 300 ? -0.761 -14.448 3.729 1.00 75.12 300 THR A CA 1
ATOM 2105 C C . THR A 1 300 ? -0.661 -14.369 5.239 1.00 75.12 300 THR A C 1
ATOM 2107 O O . THR A 1 300 ? 0.406 -14.635 5.786 1.00 75.12 300 THR A O 1
ATOM 2110 N N . VAL A 1 301 ? -1.765 -14.058 5.916 1.00 82.38 301 VAL A N 1
ATOM 2111 C CA . VAL A 1 301 ? -1.902 -14.208 7.367 1.00 82.38 301 VAL A CA 1
ATOM 2112 C C . VAL A 1 301 ? -2.955 -15.269 7.641 1.00 82.38 301 VAL A C 1
ATOM 2114 O O . VAL A 1 301 ? -4.075 -15.207 7.142 1.00 82.38 301 VAL A O 1
ATOM 2117 N N . GLN A 1 302 ? -2.566 -16.273 8.416 1.00 80.31 302 GLN A N 1
ATOM 2118 C CA . GLN A 1 302 ? -3.370 -17.456 8.716 1.00 80.31 302 GLN A CA 1
ATOM 2119 C C . GLN A 1 302 ? -3.908 -17.430 10.144 1.00 80.31 302 GLN A C 1
ATOM 2121 O O . GLN A 1 302 ? -4.979 -17.976 10.401 1.00 80.31 302 GLN A O 1
ATOM 2126 N N . ALA A 1 303 ? -3.178 -16.810 11.071 1.00 79.88 303 ALA A N 1
ATOM 2127 C CA . ALA A 1 303 ? -3.606 -16.667 12.452 1.00 79.88 303 ALA A CA 1
ATOM 2128 C C . ALA A 1 303 ? -2.976 -15.438 13.107 1.00 79.88 303 ALA A C 1
ATOM 2130 O O . ALA A 1 303 ? -1.833 -15.084 12.820 1.00 79.88 303 ALA A O 1
ATOM 2131 N N . VAL A 1 304 ? -3.715 -14.851 14.045 1.00 90.12 304 VAL A N 1
ATOM 2132 C CA . VAL A 1 304 ? -3.222 -13.829 14.968 1.00 90.12 304 VAL A CA 1
ATOM 2133 C C . VAL A 1 304 ? -3.642 -14.240 16.372 1.00 90.12 304 VAL A C 1
ATOM 2135 O O . VAL A 1 304 ? -4.820 -14.504 16.614 1.00 90.12 304 VAL A O 1
ATOM 2138 N N . TYR A 1 305 ? -2.681 -14.344 17.283 1.00 91.94 305 TYR A N 1
ATOM 2139 C CA . TYR A 1 305 ? -2.887 -14.781 18.661 1.00 91.94 305 TYR A CA 1
ATOM 2140 C C . TYR A 1 305 ? -2.445 -13.691 19.630 1.00 91.94 305 TYR A C 1
ATOM 2142 O O . TYR A 1 305 ? -1.309 -13.247 19.540 1.00 91.94 305 TYR A O 1
ATOM 2150 N N . ILE A 1 306 ? -3.293 -13.299 20.577 1.00 95.75 306 ILE A N 1
ATOM 2151 C CA . ILE A 1 306 ? -2.913 -12.403 21.678 1.00 95.75 306 ILE A CA 1
ATOM 2152 C C . ILE A 1 306 ? -2.584 -13.226 22.928 1.00 95.75 306 ILE A C 1
ATOM 2154 O O . ILE A 1 306 ? -3.285 -14.185 23.253 1.00 95.75 306 ILE A O 1
ATOM 2158 N N . ASN A 1 307 ? -1.533 -12.856 23.661 1.00 95.31 307 ASN A N 1
ATOM 2159 C CA . ASN A 1 307 ? -1.101 -13.564 24.872 1.00 95.31 307 ASN A CA 1
ATOM 2160 C C . ASN A 1 307 ? -1.821 -13.140 26.171 1.00 95.31 307 ASN A C 1
ATOM 2162 O O . ASN A 1 307 ? -1.427 -13.581 27.252 1.00 95.31 307 ASN A O 1
ATOM 2166 N N . GLY A 1 308 ? -2.875 -12.326 26.093 1.00 91.38 308 GLY A N 1
ATOM 2167 C CA . GLY A 1 308 ? -3.584 -11.813 27.264 1.00 91.38 308 GLY A CA 1
ATOM 2168 C C . GLY A 1 308 ? -4.985 -11.288 26.961 1.00 91.38 308 GLY A C 1
ATOM 2169 O O . GLY A 1 308 ? -5.492 -11.427 25.853 1.00 91.38 308 GLY A O 1
ATOM 2170 N N . ASN A 1 309 ? -5.630 -10.733 27.988 1.00 90.88 309 ASN A N 1
ATOM 2171 C CA . ASN A 1 309 ? -6.953 -10.123 27.874 1.00 90.88 309 ASN A CA 1
ATOM 2172 C C . ASN A 1 309 ? -6.826 -8.698 27.333 1.00 90.88 309 ASN A C 1
ATOM 2174 O O . ASN A 1 309 ? -6.233 -7.863 28.014 1.00 90.88 309 ASN A O 1
ATOM 2178 N N . ALA A 1 310 ? -7.446 -8.419 26.188 1.00 89.81 310 ALA A N 1
ATOM 2179 C CA . ALA A 1 310 ? -7.403 -7.090 25.594 1.00 89.81 310 ALA A CA 1
ATOM 2180 C C . ALA A 1 310 ? -8.118 -6.058 26.484 1.00 89.81 310 ALA A C 1
ATOM 2182 O O . ALA A 1 310 ? -9.181 -6.334 27.055 1.00 89.81 310 ALA A O 1
ATOM 2183 N N . ALA A 1 311 ? -7.529 -4.872 26.615 1.00 88.81 311 ALA A N 1
ATOM 2184 C CA . ALA A 1 311 ? -8.123 -3.737 27.318 1.00 88.81 311 ALA A CA 1
ATOM 2185 C C . ALA A 1 311 ? -9.232 -3.055 26.492 1.00 88.81 311 ALA A C 1
ATOM 2187 O O . ALA A 1 311 ? -10.132 -2.428 27.055 1.00 88.81 311 ALA A O 1
ATOM 2188 N N . GLY A 1 312 ? -9.185 -3.193 25.169 1.00 84.69 312 GLY A N 1
ATOM 2189 C CA . GLY A 1 312 ? -10.162 -2.691 24.213 1.00 84.69 312 GLY A CA 1
ATOM 2190 C C . GLY A 1 312 ? -10.384 -3.648 23.045 1.00 84.69 312 GLY A C 1
ATOM 2191 O O . GLY A 1 312 ? -9.944 -4.798 23.041 1.00 84.69 312 GLY A O 1
ATOM 2192 N N . ASN A 1 313 ? -11.118 -3.176 22.037 1.00 82.25 313 ASN A N 1
ATOM 2193 C CA . ASN A 1 313 ? -11.307 -3.959 20.824 1.00 82.25 313 ASN A CA 1
ATOM 2194 C C . ASN A 1 313 ? -10.037 -3.923 19.973 1.00 82.25 313 ASN A C 1
ATOM 2196 O O . ASN A 1 313 ? -9.520 -2.848 19.671 1.00 82.25 313 ASN A O 1
ATOM 2200 N N . ILE A 1 314 ? -9.612 -5.093 19.512 1.00 87.62 314 ILE A N 1
ATOM 2201 C CA . ILE A 1 314 ? -8.468 -5.253 18.624 1.00 87.62 314 ILE A CA 1
ATOM 2202 C C . ILE A 1 314 ? -8.946 -5.308 17.181 1.00 87.62 314 ILE A C 1
ATOM 2204 O O . ILE A 1 314 ? -9.891 -6.033 16.863 1.00 87.62 314 ILE A O 1
ATOM 2208 N N . THR A 1 315 ? -8.266 -4.569 16.312 1.00 84.81 315 THR A N 1
ATOM 2209 C CA . THR A 1 315 ? -8.446 -4.616 14.857 1.00 84.81 315 THR A CA 1
ATOM 2210 C C . THR A 1 315 ? -7.089 -4.914 14.216 1.00 84.81 315 THR A C 1
ATOM 2212 O O . THR A 1 315 ? -6.079 -4.368 14.666 1.00 84.81 315 THR A O 1
ATOM 2215 N N . VAL A 1 316 ? -7.044 -5.813 13.230 1.00 83.19 316 VAL A N 1
ATOM 2216 C CA . VAL A 1 316 ? -5.796 -6.217 12.565 1.00 83.19 316 VAL A CA 1
ATOM 2217 C C . VAL A 1 316 ? -5.907 -6.031 11.065 1.00 83.19 316 VAL A C 1
ATOM 2219 O O . VAL A 1 316 ? -6.857 -6.496 10.428 1.00 83.19 316 VAL A O 1
ATOM 2222 N N . GLY A 1 317 ? -4.878 -5.416 10.506 1.00 81.06 317 GLY A N 1
ATOM 2223 C CA . G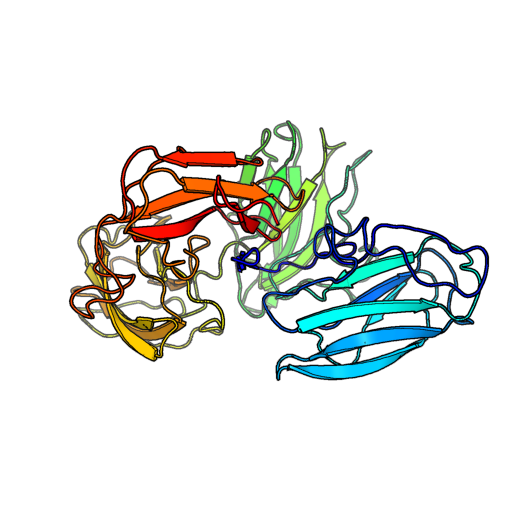LY A 1 317 ? -4.808 -5.020 9.121 1.00 81.06 317 GLY A CA 1
ATOM 2224 C C . GLY A 1 317 ? -3.417 -5.186 8.541 1.00 81.06 317 GLY A C 1
ATOM 2225 O O . GLY A 1 317 ? -2.541 -5.852 9.094 1.00 81.06 317 GLY A O 1
ATOM 2226 N N . SER A 1 318 ? -3.210 -4.550 7.403 1.00 78.00 318 SER A N 1
ATOM 2227 C CA . SER A 1 318 ? -1.887 -4.378 6.801 1.00 78.00 318 SER A CA 1
ATOM 2228 C C . SER A 1 318 ? -1.376 -2.964 7.051 1.00 78.00 318 SER A C 1
ATOM 2230 O O . SER A 1 318 ? -2.179 -2.039 7.165 1.00 78.00 318 SER A O 1
ATOM 2232 N N . ALA A 1 319 ? -0.062 -2.790 7.126 1.00 78.62 319 ALA A N 1
ATOM 2233 C CA . ALA A 1 319 ? 0.572 -1.481 7.148 1.00 78.62 319 ALA A CA 1
ATOM 2234 C C . ALA A 1 319 ? 0.935 -1.015 5.727 1.00 78.62 319 ALA A C 1
ATOM 2236 O O . ALA A 1 319 ? 0.783 -1.751 4.742 1.00 78.62 319 ALA A O 1
ATOM 2237 N N . ASP A 1 320 ? 1.406 0.222 5.633 1.00 71.81 320 ASP A N 1
ATOM 2238 C CA . ASP A 1 320 ? 1.890 0.816 4.385 1.00 71.81 320 ASP A CA 1
ATOM 2239 C C . ASP A 1 320 ? 3.340 0.404 4.098 1.00 71.81 320 ASP A C 1
ATOM 2241 O O . ASP A 1 320 ? 3.778 0.390 2.946 1.00 71.81 320 ASP A O 1
ATOM 2245 N N . GLU A 1 321 ? 4.062 0.008 5.145 1.00 81.06 321 GLU A N 1
ATOM 2246 C CA . GLU A 1 321 ? 5.417 -0.505 5.077 1.00 81.06 321 GLU A CA 1
ATOM 2247 C C . GLU A 1 321 ? 5.496 -1.873 4.395 1.00 81.06 321 GLU A C 1
ATOM 2249 O O . GLU A 1 321 ? 4.730 -2.808 4.674 1.00 81.06 321 GLU A O 1
ATOM 2254 N N . CYS A 1 322 ? 6.455 -1.980 3.477 1.00 81.12 322 CYS A N 1
ATOM 2255 C CA . CYS A 1 322 ? 6.822 -3.235 2.840 1.00 81.12 322 CYS A CA 1
ATOM 2256 C C . CYS A 1 322 ? 8.191 -3.145 2.164 1.00 81.12 322 CYS A C 1
ATOM 2258 O O . CYS A 1 322 ? 8.633 -2.085 1.718 1.00 81.12 322 CYS A O 1
ATOM 2260 N N . GLU A 1 323 ? 8.843 -4.294 2.020 1.00 86.38 323 GLU A N 1
ATOM 2261 C CA . GLU A 1 323 ? 10.100 -4.411 1.276 1.00 86.38 323 GLU A CA 1
ATOM 2262 C C . GLU A 1 323 ? 9.976 -5.219 -0.022 1.00 86.38 323 GLU A C 1
ATOM 2264 O O . GLU A 1 323 ? 9.210 -6.192 -0.128 1.00 86.38 323 GLU A O 1
ATOM 2269 N N . SER A 1 324 ? 10.786 -4.856 -1.023 1.00 80.69 324 SER A N 1
ATOM 2270 C CA . SER A 1 324 ? 10.915 -5.626 -2.261 1.00 80.69 324 SER A CA 1
ATOM 2271 C C . SER A 1 324 ? 11.574 -6.977 -2.008 1.00 80.69 324 SER A C 1
ATOM 2273 O O . SER A 1 324 ? 12.203 -7.233 -0.979 1.00 80.69 324 SER A O 1
ATOM 2275 N N . LYS A 1 325 ? 11.447 -7.856 -3.005 1.00 79.94 325 LYS A N 1
ATOM 2276 C CA . LYS A 1 325 ? 12.230 -9.085 -3.040 1.00 79.94 325 LYS A CA 1
ATOM 2277 C C . LYS A 1 325 ? 13.714 -8.699 -3.114 1.00 79.94 325 LYS A C 1
ATOM 2279 O O . LYS A 1 325 ? 14.056 -7.887 -3.978 1.00 79.94 325 LYS A O 1
ATOM 2284 N N . PRO A 1 326 ? 14.593 -9.312 -2.302 1.00 82.94 326 PRO A N 1
ATOM 2285 C CA . PRO A 1 326 ? 16.026 -9.117 -2.418 1.00 82.94 326 PRO A CA 1
ATOM 2286 C C . PRO A 1 326 ? 16.528 -9.384 -3.827 1.00 82.94 326 PRO A C 1
ATOM 2288 O O . PRO A 1 326 ? 16.231 -10.422 -4.429 1.00 82.94 326 PRO A O 1
ATOM 2291 N N . ILE A 1 327 ? 17.345 -8.466 -4.324 1.00 80.81 327 ILE A N 1
ATOM 2292 C CA . ILE A 1 327 ? 18.119 -8.671 -5.536 1.00 80.81 327 ILE A CA 1
ATOM 2293 C C . ILE A 1 327 ? 19.513 -9.086 -5.097 1.00 80.81 327 ILE A C 1
ATOM 2295 O O . ILE A 1 327 ? 20.217 -8.345 -4.408 1.00 80.81 327 ILE A O 1
ATOM 2299 N N . ILE A 1 328 ? 19.886 -10.307 -5.471 1.00 82.19 328 ILE A N 1
ATOM 2300 C CA . ILE A 1 328 ? 21.232 -10.818 -5.236 1.00 82.19 328 ILE A CA 1
ATOM 2301 C C . ILE A 1 328 ? 22.181 -10.106 -6.188 1.00 82.19 328 ILE A C 1
ATOM 2303 O O . ILE A 1 328 ? 21.902 -9.997 -7.383 1.00 82.19 328 ILE A O 1
ATOM 2307 N N . VAL A 1 329 ? 23.301 -9.641 -5.652 1.00 74.62 329 VAL A N 1
ATOM 2308 C CA . VAL A 1 329 ? 24.339 -8.956 -6.423 1.00 74.62 329 VAL A CA 1
ATOM 2309 C C . VAL A 1 329 ? 25.580 -9.831 -6.532 1.00 74.62 329 VAL A C 1
ATOM 2311 O O . VAL A 1 329 ? 25.723 -10.813 -5.800 1.00 74.62 329 VAL A O 1
ATOM 2314 N N . ASP A 1 330 ? 26.473 -9.495 -7.463 1.00 68.00 330 ASP A N 1
ATOM 2315 C CA . ASP A 1 330 ? 27.742 -10.207 -7.600 1.00 68.00 330 ASP A CA 1
ATOM 2316 C C . ASP A 1 330 ? 28.639 -9.947 -6.380 1.00 68.00 330 ASP A C 1
ATOM 2318 O O . ASP A 1 330 ? 29.333 -8.935 -6.271 1.00 68.00 330 ASP A O 1
ATOM 2322 N N . TYR A 1 331 ? 28.612 -10.898 -5.449 1.00 67.81 331 TYR A N 1
ATOM 2323 C CA . TYR A 1 331 ? 29.340 -10.846 -4.188 1.00 67.81 331 TYR A CA 1
ATOM 2324 C C . TYR A 1 331 ? 30.843 -11.144 -4.330 1.00 67.81 331 TYR A C 1
ATOM 2326 O O . TYR A 1 331 ? 31.547 -11.173 -3.319 1.00 67.81 331 TYR A O 1
ATOM 2334 N N . PHE A 1 332 ? 31.353 -11.387 -5.544 1.00 64.06 332 PHE A N 1
ATOM 2335 C CA . PHE A 1 332 ? 32.792 -11.501 -5.807 1.00 64.06 332 PHE A CA 1
ATOM 2336 C C . PHE A 1 332 ? 33.430 -10.173 -6.224 1.00 64.06 332 PHE A C 1
ATOM 2338 O O . PHE A 1 332 ? 34.657 -10.064 -6.234 1.00 64.06 332 PHE A O 1
ATOM 2345 N N . THR A 1 333 ? 32.623 -9.160 -6.542 1.00 59.41 333 THR A N 1
ATOM 2346 C CA . THR A 1 333 ? 33.105 -7.847 -6.977 1.00 59.41 333 THR A CA 1
ATOM 2347 C C . THR A 1 333 ? 32.911 -6.794 -5.891 1.00 59.41 333 THR A C 1
ATOM 2349 O O . THR A 1 333 ? 31.843 -6.679 -5.296 1.00 59.41 333 THR A O 1
ATOM 2352 N N . SER A 1 334 ? 33.958 -6.013 -5.618 1.00 61.06 334 SER A N 1
ATOM 2353 C CA . SER A 1 334 ? 33.854 -4.794 -4.813 1.00 61.06 334 SER A CA 1
ATOM 2354 C C . SER A 1 334 ? 33.409 -3.637 -5.701 1.00 61.06 334 SER A C 1
ATOM 2356 O O . SER A 1 334 ? 33.990 -3.444 -6.770 1.00 61.06 334 SER A O 1
ATOM 2358 N N . GLY A 1 335 ? 32.457 -2.834 -5.236 1.00 61.03 335 GLY A N 1
ATOM 2359 C CA . GLY A 1 335 ? 31.924 -1.718 -6.011 1.00 61.03 335 GLY A CA 1
ATOM 2360 C C . GLY A 1 335 ? 30.579 -2.063 -6.631 1.00 61.03 335 GLY A C 1
ATOM 2361 O O . GLY A 1 335 ? 30.500 -2.781 -7.623 1.00 61.03 335 GLY A O 1
ATOM 2362 N N . MET A 1 336 ? 29.515 -1.501 -6.067 1.00 66.44 336 MET A N 1
ATOM 2363 C CA . MET A 1 336 ? 28.194 -1.513 -6.684 1.00 66.44 336 MET A CA 1
ATOM 2364 C C . MET A 1 336 ? 27.615 -0.103 -6.734 1.00 66.44 336 MET A C 1
ATOM 2366 O O . MET A 1 336 ? 27.911 0.724 -5.868 1.00 66.44 336 MET A O 1
ATOM 2370 N N . SER A 1 337 ? 26.739 0.144 -7.705 1.00 62.59 337 SER A N 1
ATOM 2371 C CA . SER A 1 337 ? 25.850 1.298 -7.690 1.00 62.59 337 SER A CA 1
ATOM 2372 C C . SER A 1 337 ? 24.415 0.831 -7.925 1.00 62.59 337 SER A C 1
ATOM 2374 O O . SER A 1 337 ? 24.131 0.001 -8.788 1.00 62.59 337 SER A O 1
ATOM 2376 N N . VAL A 1 338 ? 23.496 1.326 -7.109 1.00 61.28 338 VAL A N 1
ATOM 2377 C CA . VAL A 1 338 ? 22.060 1.139 -7.297 1.00 61.28 338 VAL A CA 1
ATOM 2378 C C . VAL A 1 338 ? 21.434 2.514 -7.316 1.00 61.28 338 VAL A C 1
ATOM 2380 O O . VAL A 1 338 ? 21.726 3.335 -6.453 1.00 61.28 338 VAL A O 1
ATOM 2383 N N . ALA A 1 339 ? 20.575 2.760 -8.290 1.00 58.44 339 ALA A N 1
ATOM 2384 C CA . ALA A 1 339 ? 19.766 3.958 -8.339 1.00 58.44 339 ALA A CA 1
ATOM 2385 C C . ALA A 1 339 ? 18.303 3.587 -8.096 1.00 58.44 339 ALA A C 1
ATOM 2387 O O . ALA A 1 339 ? 17.792 2.595 -8.608 1.00 58.44 339 ALA A O 1
ATOM 2388 N N . ILE A 1 340 ? 17.609 4.398 -7.322 1.00 56.50 340 ILE A N 1
ATOM 2389 C CA . ILE A 1 340 ? 16.157 4.439 -7.331 1.00 56.50 340 ILE A CA 1
ATOM 2390 C C . ILE A 1 340 ? 15.780 5.558 -8.283 1.00 56.50 340 ILE A C 1
ATOM 2392 O O . ILE A 1 340 ? 16.216 6.702 -8.128 1.00 56.50 340 ILE A O 1
ATOM 2396 N N . LEU A 1 341 ? 14.991 5.203 -9.290 1.00 57.94 341 LEU A N 1
ATOM 2397 C CA . LEU A 1 341 ? 14.304 6.180 -10.110 1.00 57.94 341 LEU A CA 1
ATOM 2398 C C . LEU A 1 341 ? 12.863 6.193 -9.618 1.00 57.94 341 LEU A C 1
ATOM 2400 O O . LEU A 1 341 ? 12.087 5.280 -9.885 1.00 57.94 341 LEU A O 1
ATOM 2404 N N . HIS A 1 342 ? 12.523 7.216 -8.847 1.00 49.66 342 HIS A N 1
ATOM 2405 C CA . HIS A 1 342 ? 11.146 7.496 -8.500 1.00 49.66 342 HIS A CA 1
ATOM 2406 C C . HIS A 1 342 ? 10.340 7.797 -9.754 1.00 49.66 342 HIS A C 1
ATOM 2408 O O . HIS A 1 342 ? 10.669 8.692 -10.535 1.00 49.66 342 HIS A O 1
ATOM 2414 N N . SER A 1 343 ? 9.234 7.069 -9.890 1.00 45.66 343 SER A N 1
ATOM 2415 C CA . SER A 1 343 ? 8.073 7.561 -10.614 1.00 45.66 343 SER A CA 1
ATOM 2416 C C . SER A 1 343 ? 7.597 8.815 -9.876 1.00 45.66 343 SER A C 1
ATOM 2418 O O . SER A 1 343 ? 7.486 8.818 -8.653 1.00 45.66 343 SER A O 1
ATOM 2420 N N . THR A 1 344 ? 7.399 9.906 -10.605 1.00 43.31 344 THR A N 1
ATOM 2421 C CA . THR A 1 344 ? 7.274 11.294 -10.127 1.00 43.31 344 THR A CA 1
ATOM 2422 C C . THR A 1 344 ? 5.979 11.610 -9.357 1.00 43.31 344 THR A C 1
ATOM 2424 O O . THR A 1 344 ? 5.338 12.621 -9.624 1.00 43.31 344 THR A O 1
ATOM 2427 N N . SER A 1 345 ? 5.564 10.770 -8.410 1.00 42.38 345 SER A N 1
ATOM 2428 C CA . SER A 1 345 ? 4.395 11.009 -7.558 1.00 42.38 345 SER A CA 1
ATOM 2429 C C . SER A 1 345 ? 4.811 11.261 -6.108 1.00 42.38 345 SER A C 1
ATOM 2431 O O . SER A 1 345 ? 5.379 10.384 -5.454 1.00 42.38 345 SER A O 1
ATOM 2433 N N . ASP A 1 346 ? 4.509 12.469 -5.642 1.00 50.69 346 ASP A N 1
ATOM 2434 C CA . ASP A 1 346 ? 4.843 13.030 -4.335 1.00 50.69 346 ASP A CA 1
ATOM 2435 C C . ASP A 1 346 ? 4.387 12.174 -3.128 1.00 50.69 346 ASP A C 1
ATOM 2437 O O . ASP A 1 346 ? 3.316 11.561 -3.131 1.00 50.69 346 ASP A O 1
ATOM 2441 N N . SER A 1 347 ? 5.209 12.221 -2.070 1.00 54.06 347 SER A N 1
ATOM 2442 C CA . SER A 1 347 ? 4.954 11.789 -0.678 1.00 54.06 347 SER A CA 1
ATOM 2443 C C . SER A 1 347 ? 5.142 10.313 -0.286 1.00 54.06 347 SER A C 1
ATOM 2445 O O . SER A 1 347 ? 4.779 9.952 0.830 1.00 54.06 347 SER A O 1
ATOM 2447 N N . GLN A 1 348 ? 5.759 9.451 -1.105 1.00 62.25 348 GLN A N 1
ATOM 2448 C CA . GLN A 1 348 ? 6.250 8.152 -0.602 1.00 62.25 348 GLN A CA 1
ATOM 2449 C C . GLN A 1 348 ? 7.628 8.281 0.042 1.00 62.25 348 GLN A C 1
ATOM 2451 O O . GLN A 1 348 ? 8.534 8.901 -0.519 1.00 62.25 348 GLN A O 1
ATOM 2456 N N . THR A 1 349 ? 7.803 7.642 1.194 1.00 73.81 349 THR A N 1
ATOM 2457 C CA . THR A 1 349 ? 9.096 7.554 1.863 1.00 73.81 349 THR A CA 1
ATOM 2458 C C . THR A 1 349 ? 9.710 6.177 1.651 1.00 73.81 349 THR A C 1
ATOM 2460 O O . THR A 1 349 ? 9.041 5.150 1.789 1.00 73.81 349 THR A O 1
ATOM 2463 N N . HIS A 1 350 ? 10.992 6.145 1.302 1.00 77.31 350 HIS A N 1
ATOM 2464 C CA . HIS A 1 350 ? 11.709 4.912 0.986 1.00 77.31 350 HIS A CA 1
ATOM 2465 C C . HIS A 1 350 ? 13.165 4.974 1.446 1.00 77.31 350 HIS A C 1
ATOM 2467 O O . HIS A 1 350 ? 13.656 6.041 1.813 1.00 77.31 350 HIS A O 1
ATOM 2473 N N . ARG A 1 351 ? 13.858 3.834 1.408 1.00 82.75 351 ARG A N 1
ATOM 2474 C CA . ARG A 1 351 ? 15.321 3.753 1.556 1.00 82.75 351 ARG A CA 1
ATOM 2475 C C . ARG A 1 351 ? 15.889 2.443 1.024 1.00 82.75 351 ARG A C 1
ATOM 2477 O O . ARG A 1 351 ? 15.155 1.489 0.741 1.00 82.75 351 ARG A O 1
ATOM 2484 N N . PHE A 1 352 ? 17.215 2.389 0.926 1.00 82.44 352 PHE A N 1
ATOM 2485 C CA . PHE A 1 352 ? 17.948 1.175 0.590 1.00 82.44 352 PHE A CA 1
ATOM 2486 C C . PHE A 1 352 ? 18.288 0.353 1.825 1.00 82.44 352 PHE A C 1
ATOM 2488 O O . PHE A 1 352 ? 18.858 0.850 2.798 1.00 82.44 352 PHE A O 1
ATOM 2495 N N . LEU A 1 353 ? 18.039 -0.950 1.715 1.00 86.56 353 LEU A N 1
ATOM 2496 C CA . LEU A 1 353 ? 18.553 -1.939 2.647 1.00 86.56 353 LEU A CA 1
ATOM 2497 C C . LEU A 1 353 ? 19.534 -2.852 1.921 1.00 86.56 353 LEU A C 1
ATOM 2499 O O . LEU A 1 353 ? 19.229 -3.374 0.846 1.00 86.56 353 LEU A O 1
ATOM 2503 N N . VAL A 1 354 ? 20.689 -3.100 2.528 1.00 86.69 354 VAL A N 1
ATOM 2504 C CA . VAL A 1 354 ? 21.669 -4.069 2.017 1.00 86.69 354 VAL A CA 1
ATOM 2505 C C . VAL A 1 354 ? 21.932 -5.159 3.034 1.00 86.69 354 VAL A C 1
ATOM 2507 O O . VAL A 1 354 ? 21.704 -4.994 4.229 1.00 86.69 354 VAL A O 1
ATOM 2510 N N . THR A 1 355 ? 22.448 -6.292 2.580 1.00 87.94 355 THR A N 1
ATOM 2511 C CA . THR A 1 355 ? 22.932 -7.327 3.486 1.00 87.94 355 THR A CA 1
ATOM 2512 C C . THR A 1 355 ? 24.267 -7.894 3.031 1.00 87.94 355 THR A C 1
ATOM 2514 O O . THR A 1 355 ? 24.556 -8.022 1.838 1.00 87.94 355 THR A O 1
ATOM 2517 N N . LEU A 1 356 ? 25.087 -8.247 4.019 1.00 87.25 356 LEU A N 1
ATOM 2518 C CA . LEU A 1 356 ? 26.329 -8.999 3.846 1.00 87.25 356 LEU A CA 1
ATOM 2519 C C . LEU A 1 356 ? 26.091 -10.516 3.947 1.00 87.25 356 LEU A C 1
ATOM 2521 O O . LEU A 1 356 ? 27.012 -11.313 3.726 1.00 87.25 356 LEU A O 1
ATOM 2525 N N . ASP A 1 357 ? 24.872 -10.925 4.304 1.00 88.81 357 ASP A N 1
ATOM 2526 C CA . ASP A 1 357 ? 24.491 -12.324 4.439 1.00 88.81 357 ASP A CA 1
ATOM 2527 C C . ASP A 1 357 ? 24.259 -12.956 3.065 1.00 88.81 357 ASP A C 1
ATOM 2529 O O . ASP A 1 357 ? 23.730 -12.337 2.143 1.00 88.81 357 ASP A O 1
ATOM 2533 N N . ASN A 1 358 ? 24.695 -14.207 2.905 1.00 85.56 358 ASN A N 1
ATOM 2534 C CA . ASN A 1 358 ? 24.528 -14.916 1.642 1.00 85.56 358 ASN A CA 1
ATOM 2535 C C . ASN A 1 358 ? 23.134 -15.544 1.571 1.00 85.56 358 ASN A C 1
ATOM 2537 O O . ASN A 1 358 ? 22.927 -16.643 2.073 1.00 85.56 358 ASN A O 1
ATOM 2541 N N . LEU A 1 359 ? 22.200 -14.876 0.899 1.00 84.62 359 LEU A N 1
ATOM 2542 C CA . LEU A 1 359 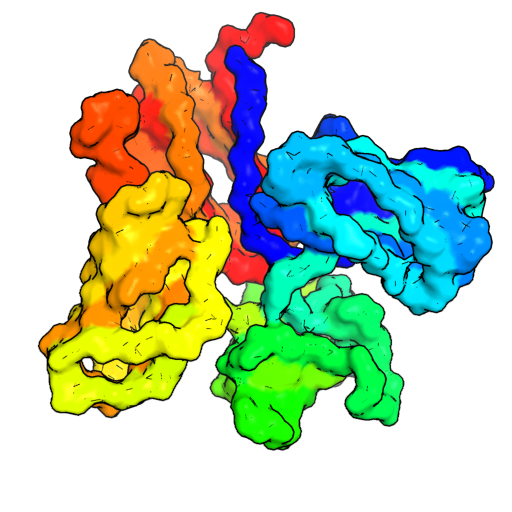? 20.842 -15.395 0.712 1.00 84.62 359 LEU A CA 1
ATOM 2543 C C . LEU A 1 359 ? 20.776 -16.631 -0.206 1.00 84.62 359 LEU A C 1
ATOM 2545 O O . LEU A 1 359 ? 19.759 -17.316 -0.236 1.00 84.62 359 LEU A O 1
ATOM 2549 N N . LEU A 1 360 ? 21.846 -16.942 -0.951 1.00 83.31 360 LEU A N 1
ATOM 2550 C CA . LEU A 1 360 ? 21.924 -18.146 -1.786 1.00 83.31 360 LEU A CA 1
ATOM 2551 C C . LEU A 1 360 ? 22.422 -19.380 -1.025 1.00 83.31 360 LEU A C 1
ATOM 2553 O O . LEU A 1 360 ? 22.302 -20.485 -1.548 1.00 83.31 360 LEU A O 1
ATOM 2557 N N . SER A 1 361 ? 22.991 -19.233 0.181 1.00 82.94 361 SER A N 1
ATOM 2558 C CA . SER A 1 361 ? 23.490 -20.394 0.937 1.00 82.94 361 SER A CA 1
ATOM 2559 C C . SER A 1 361 ? 22.365 -21.262 1.505 1.00 82.94 361 SER A C 1
ATOM 2561 O O . SER A 1 361 ? 22.620 -22.388 1.921 1.00 82.94 361 SER A O 1
ATOM 2563 N N . GLY A 1 362 ? 21.135 -20.738 1.551 1.00 78.44 362 GLY A N 1
ATOM 2564 C CA . GLY A 1 362 ? 20.002 -21.369 2.227 1.00 78.44 362 GLY A CA 1
ATOM 2565 C C . GLY A 1 362 ? 20.068 -21.290 3.757 1.00 78.44 362 GLY A C 1
ATOM 2566 O O . GLY A 1 362 ? 19.109 -21.671 4.417 1.00 78.44 362 GLY A O 1
ATOM 2567 N N . GLU A 1 363 ? 21.162 -20.774 4.333 1.00 81.56 363 GLU A N 1
ATOM 2568 C CA . GLU A 1 363 ? 21.301 -20.589 5.786 1.00 81.56 363 GLU A CA 1
ATOM 2569 C C . GLU A 1 363 ? 20.486 -19.400 6.299 1.00 81.56 363 GLU A C 1
ATOM 2571 O O . GLU A 1 363 ? 20.087 -19.371 7.462 1.00 81.56 363 GLU A O 1
ATOM 2576 N N . ARG A 1 364 ? 20.264 -18.406 5.435 1.00 82.62 364 ARG A N 1
ATOM 2577 C CA . ARG A 1 364 ? 19.448 -17.226 5.709 1.00 82.62 364 ARG A CA 1
ATOM 2578 C C . ARG A 1 364 ? 18.549 -16.924 4.523 1.00 82.62 364 ARG A C 1
ATOM 2580 O O . ARG A 1 364 ? 18.893 -17.205 3.377 1.00 82.62 364 ARG A O 1
ATOM 2587 N N . ASN A 1 365 ? 17.410 -16.325 4.823 1.00 84.81 365 ASN A N 1
ATOM 2588 C CA . ASN A 1 365 ? 16.425 -15.845 3.863 1.00 84.81 365 ASN A CA 1
ATOM 2589 C C . ASN A 1 365 ? 16.178 -14.342 4.065 1.00 84.81 365 ASN A C 1
ATOM 2591 O O . ASN A 1 365 ? 16.831 -13.700 4.890 1.00 84.81 365 ASN A O 1
ATOM 2595 N N . GLU A 1 366 ? 15.232 -13.784 3.312 1.00 85.19 366 GLU A N 1
ATOM 2596 C CA . GLU A 1 366 ? 14.908 -12.358 3.383 1.00 85.19 366 GLU A CA 1
ATOM 2597 C C . GLU A 1 366 ? 14.470 -11.891 4.781 1.00 85.19 366 GLU A C 1
ATOM 2599 O O . GLU A 1 366 ? 14.733 -10.744 5.130 1.00 85.19 366 GLU A O 1
ATOM 2604 N N . ASP A 1 367 ? 13.911 -12.784 5.602 1.00 84.94 367 ASP A N 1
ATOM 2605 C CA . ASP A 1 367 ? 13.410 -12.472 6.948 1.00 84.94 367 ASP A CA 1
ATOM 2606 C C . ASP A 1 367 ? 14.433 -12.702 8.074 1.00 84.94 367 ASP A C 1
ATOM 2608 O O . ASP A 1 367 ? 14.238 -12.243 9.198 1.00 84.94 367 ASP A O 1
ATOM 2612 N N . THR A 1 368 ? 15.499 -13.465 7.815 1.00 86.06 368 THR A N 1
ATOM 2613 C CA . THR A 1 368 ? 16.523 -13.851 8.815 1.00 86.06 368 THR A CA 1
ATOM 2614 C C . THR A 1 368 ? 17.901 -13.251 8.527 1.00 86.06 368 THR A C 1
ATOM 2616 O O . THR A 1 368 ? 18.825 -13.337 9.350 1.00 86.06 368 THR A O 1
ATOM 2619 N N . ALA A 1 369 ? 18.064 -12.637 7.356 1.00 88.81 369 ALA A N 1
ATOM 2620 C CA . ALA A 1 369 ? 19.237 -11.852 7.029 1.00 88.81 369 ALA A CA 1
ATOM 2621 C C . ALA A 1 369 ? 19.309 -10.569 7.857 1.00 88.81 369 ALA A C 1
ATOM 2623 O O . ALA A 1 369 ? 18.305 -9.938 8.183 1.00 88.81 369 ALA A O 1
ATOM 2624 N N . ARG A 1 370 ? 20.537 -10.169 8.181 1.00 90.56 370 ARG A N 1
ATOM 2625 C CA . ARG A 1 370 ? 20.819 -8.885 8.807 1.00 90.56 370 ARG A CA 1
ATOM 2626 C C . ARG A 1 370 ? 20.834 -7.818 7.723 1.00 90.56 370 ARG A C 1
ATOM 2628 O O . ARG A 1 370 ? 21.798 -7.736 6.955 1.00 90.56 370 ARG A O 1
ATOM 2635 N N . TRP A 1 371 ? 19.778 -7.021 7.686 1.00 90.06 371 TRP A N 1
ATOM 2636 C CA . TRP A 1 371 ? 19.670 -5.854 6.823 1.00 90.06 371 TRP A CA 1
ATOM 2637 C C . TRP A 1 371 ? 20.321 -4.641 7.488 1.00 90.06 371 TRP A C 1
ATOM 2639 O O . TRP A 1 371 ? 20.168 -4.422 8.688 1.00 90.06 371 TRP A O 1
ATOM 2649 N N . LEU A 1 372 ? 21.106 -3.907 6.709 1.00 87.81 372 LEU A N 1
ATOM 2650 C CA . LEU A 1 372 ? 21.769 -2.670 7.091 1.00 87.81 372 LEU A CA 1
ATOM 2651 C C . LEU A 1 372 ? 21.076 -1.519 6.367 1.00 87.81 372 LEU A C 1
ATOM 2653 O O . LEU A 1 372 ? 20.835 -1.598 5.159 1.00 87.81 372 LEU A O 1
ATOM 2657 N N . GLU A 1 373 ? 20.760 -0.478 7.129 1.00 85.50 373 GLU A N 1
ATOM 2658 C CA . GLU A 1 373 ? 20.240 0.785 6.620 1.00 85.50 373 GLU A CA 1
ATOM 2659 C C . GLU A 1 373 ? 21.419 1.628 6.143 1.00 85.50 373 GLU A C 1
ATOM 2661 O O . GLU A 1 373 ? 22.214 2.115 6.946 1.00 85.50 373 GLU A O 1
ATOM 2666 N N . GLU A 1 374 ? 21.565 1.754 4.829 1.00 74.94 374 GLU A N 1
ATOM 2667 C CA . GLU A 1 374 ? 22.691 2.486 4.241 1.00 74.94 374 GLU A CA 1
ATOM 2668 C C . GLU A 1 374 ? 22.312 3.913 3.849 1.00 74.94 374 GLU A C 1
ATOM 2670 O O . GLU A 1 374 ? 23.182 4.775 3.720 1.00 74.94 374 GLU A O 1
ATOM 2675 N N . THR A 1 375 ? 21.013 4.165 3.674 1.00 69.19 375 THR A N 1
ATOM 2676 C CA . THR A 1 375 ? 20.478 5.492 3.396 1.00 69.19 375 THR A CA 1
ATOM 2677 C C . THR A 1 375 ? 19.407 5.883 4.403 1.00 69.19 375 THR A C 1
ATOM 2679 O O . THR A 1 375 ? 18.709 5.042 4.976 1.00 69.19 375 THR A O 1
ATOM 2682 N N . GLY A 1 376 ? 19.318 7.189 4.662 1.00 76.88 376 GLY A N 1
ATOM 2683 C CA . GLY A 1 376 ? 18.199 7.745 5.409 1.00 76.88 376 GLY A CA 1
ATOM 2684 C C . GLY A 1 376 ? 16.915 7.665 4.588 1.00 76.88 376 GLY A C 1
ATOM 2685 O O . GLY A 1 376 ? 16.941 7.424 3.386 1.00 76.88 376 GLY A O 1
ATOM 2686 N N . THR A 1 377 ? 15.782 7.897 5.241 1.00 80.50 377 THR A N 1
ATOM 2687 C CA . THR A 1 377 ? 14.497 7.984 4.552 1.00 80.50 377 THR A CA 1
ATOM 2688 C C . THR A 1 377 ? 14.514 9.105 3.509 1.00 80.50 377 THR A C 1
ATOM 2690 O O . THR A 1 377 ? 14.761 10.264 3.848 1.00 80.50 377 THR A O 1
ATOM 2693 N N . ALA A 1 378 ? 14.215 8.768 2.258 1.00 75.94 378 ALA A N 1
ATOM 2694 C CA . ALA A 1 378 ? 14.181 9.682 1.126 1.00 75.94 378 ALA A CA 1
ATOM 2695 C C . ALA A 1 378 ? 12.773 9.780 0.516 1.00 75.94 378 ALA A C 1
ATOM 2697 O O . ALA A 1 378 ? 11.956 8.864 0.620 1.00 75.94 378 ALA A O 1
ATOM 2698 N N . THR A 1 379 ? 12.498 10.908 -0.139 1.00 70.94 379 THR A N 1
ATOM 2699 C CA . THR A 1 379 ? 11.236 11.203 -0.851 1.00 70.94 379 THR A CA 1
ATOM 2700 C C . THR A 1 379 ? 11.446 11.475 -2.347 1.00 70.94 379 THR A C 1
ATOM 2702 O O . THR A 1 379 ? 10.487 11.642 -3.094 1.00 70.94 379 THR A O 1
ATOM 2705 N N . ALA A 1 380 ? 12.698 11.473 -2.816 1.00 66.81 380 ALA A N 1
ATOM 2706 C CA . ALA A 1 380 ? 13.103 11.734 -4.200 1.00 66.81 380 ALA A CA 1
ATOM 2707 C C . ALA A 1 380 ? 14.136 10.695 -4.675 1.00 66.81 380 ALA A C 1
ATOM 2709 O O . ALA A 1 380 ? 14.632 9.922 -3.860 1.00 66.81 380 ALA A O 1
ATOM 2710 N N . ASN A 1 381 ? 14.479 10.703 -5.972 1.00 69.81 381 ASN A N 1
ATOM 2711 C CA . ASN A 1 381 ? 15.504 9.822 -6.553 1.00 69.81 381 ASN A CA 1
ATOM 2712 C C . ASN A 1 381 ? 16.767 9.770 -5.689 1.00 69.81 381 ASN A C 1
ATOM 2714 O O . ASN A 1 381 ? 17.378 10.804 -5.411 1.00 69.81 381 ASN A O 1
ATOM 2718 N N . GLU A 1 382 ? 17.202 8.562 -5.353 1.00 70.56 382 GLU A N 1
ATOM 2719 C CA . GLU A 1 382 ? 18.403 8.335 -4.563 1.00 70.56 382 GLU A CA 1
ATOM 2720 C C . GLU A 1 382 ? 19.347 7.381 -5.295 1.00 70.56 382 GLU A C 1
ATOM 2722 O O . GLU A 1 382 ? 18.929 6.446 -5.976 1.00 70.56 382 GLU A O 1
ATOM 2727 N N . THR A 1 383 ? 20.652 7.616 -5.174 1.00 72.56 383 THR A N 1
ATOM 2728 C CA . THR A 1 383 ? 21.670 6.666 -5.624 1.00 72.56 383 THR A CA 1
ATOM 2729 C C . THR A 1 383 ? 22.452 6.177 -4.423 1.00 72.56 383 THR A C 1
ATOM 2731 O O . THR A 1 383 ? 23.071 6.965 -3.713 1.00 72.56 383 THR A O 1
ATOM 2734 N N . PHE A 1 384 ? 22.481 4.865 -4.245 1.00 74.31 384 PHE A N 1
ATOM 2735 C CA . PHE A 1 384 ? 23.368 4.197 -3.316 1.00 74.31 384 PHE A CA 1
ATOM 2736 C C . PHE A 1 384 ? 24.608 3.688 -4.059 1.00 74.31 384 PHE A C 1
ATOM 2738 O O . PHE A 1 384 ? 24.526 3.110 -5.147 1.00 74.31 384 PHE A O 1
ATOM 2745 N N . SER A 1 385 ? 25.784 3.888 -3.469 1.00 73.44 385 SER A N 1
ATOM 2746 C CA . SER A 1 385 ? 27.022 3.281 -3.952 1.00 73.44 385 SER A CA 1
ATOM 2747 C C . SER A 1 385 ? 27.812 2.731 -2.776 1.00 73.44 385 SER A C 1
ATOM 2749 O O . SER A 1 385 ? 27.980 3.416 -1.769 1.00 73.44 385 SER A O 1
ATOM 2751 N N . SER A 1 386 ? 28.292 1.494 -2.898 1.00 71.56 386 SER A N 1
ATOM 2752 C CA . SER A 1 386 ? 29.120 0.862 -1.871 1.00 71.56 386 SER A CA 1
ATOM 2753 C C . SER A 1 386 ? 30.454 0.441 -2.451 1.00 71.56 386 SER A C 1
ATOM 2755 O O . SER A 1 386 ? 30.517 -0.197 -3.502 1.00 71.56 386 SER A O 1
ATOM 2757 N N . THR A 1 387 ? 31.525 0.768 -1.732 1.00 68.56 387 THR A N 1
ATOM 2758 C CA . THR A 1 387 ? 32.874 0.236 -1.965 1.00 68.56 387 THR A CA 1
ATOM 2759 C C . THR A 1 387 ? 33.097 -1.100 -1.253 1.00 68.56 387 THR A C 1
ATOM 2761 O O . THR A 1 387 ? 34.079 -1.788 -1.532 1.00 68.56 387 THR A O 1
ATOM 2764 N N . SER A 1 388 ? 32.185 -1.482 -0.353 1.00 72.19 388 SER A N 1
ATOM 2765 C CA . SER A 1 388 ? 32.207 -2.757 0.361 1.00 72.19 388 SER A CA 1
ATOM 2766 C C . SER A 1 388 ? 31.490 -3.845 -0.436 1.00 72.19 388 SER A C 1
ATOM 2768 O O . SER A 1 388 ? 30.615 -3.571 -1.255 1.00 72.19 388 SER A O 1
ATOM 2770 N N . VAL A 1 389 ? 31.859 -5.103 -0.189 1.00 73.81 389 VAL A N 1
ATOM 2771 C CA . VAL A 1 389 ? 31.163 -6.252 -0.778 1.00 73.81 389 VAL A CA 1
ATOM 2772 C C . VAL A 1 389 ? 29.827 -6.417 -0.066 1.00 73.81 389 VAL A C 1
ATOM 2774 O O . VAL A 1 389 ? 29.802 -6.846 1.085 1.00 73.81 389 VAL A O 1
ATOM 2777 N N . VAL A 1 390 ? 28.726 -6.116 -0.745 1.00 80.75 390 VAL A N 1
ATOM 2778 C CA . VAL A 1 390 ? 27.386 -6.516 -0.300 1.00 80.75 390 VAL A CA 1
ATOM 2779 C C . VAL A 1 390 ? 26.909 -7.710 -1.121 1.00 80.75 390 VAL A C 1
ATOM 2781 O O . VAL A 1 390 ? 27.416 -7.967 -2.211 1.00 80.75 390 VAL A O 1
ATOM 2784 N N . LYS A 1 391 ? 25.964 -8.479 -0.581 1.00 83.12 391 LYS A N 1
ATOM 2785 C CA . LYS A 1 391 ? 25.492 -9.728 -1.199 1.00 83.12 391 LYS A CA 1
ATOM 2786 C C . LYS A 1 391 ? 24.068 -9.644 -1.719 1.00 83.12 391 LYS A C 1
ATOM 2788 O O . LYS A 1 391 ? 23.729 -10.332 -2.679 1.00 83.12 391 LYS A O 1
ATOM 2793 N N . ALA A 1 392 ? 23.247 -8.789 -1.123 1.00 85.12 392 ALA A N 1
ATOM 2794 C CA . ALA A 1 392 ? 21.954 -8.438 -1.677 1.00 85.12 392 ALA A CA 1
ATOM 2795 C C . ALA A 1 392 ? 21.550 -7.025 -1.267 1.00 85.12 392 ALA A C 1
ATOM 2797 O O . ALA A 1 392 ? 22.047 -6.474 -0.282 1.00 85.12 392 ALA A O 1
ATOM 2798 N N . VAL A 1 393 ? 20.624 -6.471 -2.032 1.00 84.56 393 VAL A N 1
ATOM 2799 C CA . VAL A 1 393 ? 20.019 -5.158 -1.816 1.00 84.56 393 VAL A CA 1
ATOM 2800 C C . VAL A 1 393 ? 18.519 -5.268 -2.067 1.00 84.56 393 VAL A C 1
ATOM 2802 O O . VAL A 1 393 ? 18.071 -6.049 -2.913 1.00 84.56 393 VAL A O 1
ATOM 2805 N N . ARG A 1 394 ? 17.735 -4.520 -1.298 1.00 83.94 394 ARG A N 1
ATOM 2806 C CA . ARG A 1 394 ? 16.285 -4.411 -1.449 1.00 83.94 394 ARG A CA 1
ATOM 2807 C C . ARG A 1 394 ? 15.829 -2.981 -1.190 1.00 83.94 394 ARG A C 1
ATOM 2809 O O . ARG A 1 394 ? 16.549 -2.179 -0.595 1.00 83.94 394 ARG A O 1
ATOM 2816 N N . LEU A 1 395 ? 14.625 -2.694 -1.661 1.00 82.38 395 LEU A N 1
ATOM 2817 C CA . LEU A 1 395 ? 13.921 -1.441 -1.439 1.00 82.38 395 LEU A CA 1
ATOM 2818 C C . LEU A 1 395 ? 13.018 -1.615 -0.227 1.00 82.38 395 LEU A C 1
ATOM 2820 O O . LEU A 1 395 ? 12.303 -2.613 -0.163 1.00 82.38 395 LEU A O 1
ATOM 2824 N N . GLU A 1 396 ? 13.013 -0.648 0.677 1.00 84.38 396 GLU A N 1
ATOM 2825 C CA . GLU A 1 396 ? 11.985 -0.523 1.705 1.00 84.38 396 GLU A CA 1
ATOM 2826 C C . GLU A 1 396 ? 11.123 0.703 1.414 1.00 84.38 396 GLU A C 1
ATOM 2828 O O . GLU A 1 396 ? 11.653 1.795 1.211 1.00 84.38 396 GLU A O 1
ATOM 2833 N N . ILE A 1 397 ? 9.805 0.512 1.417 1.00 78.31 397 ILE A N 1
ATOM 2834 C CA . ILE A 1 397 ? 8.826 1.588 1.545 1.00 78.31 397 ILE A CA 1
ATOM 2835 C C . ILE A 1 397 ? 8.548 1.755 3.036 1.00 78.31 397 ILE A C 1
ATOM 2837 O O . ILE A 1 397 ? 8.101 0.813 3.688 1.00 78.31 397 ILE A O 1
ATOM 2841 N N . THR A 1 398 ? 8.827 2.941 3.570 1.00 77.88 398 THR A N 1
ATOM 2842 C CA . THR A 1 398 ? 8.609 3.292 4.985 1.00 77.88 398 THR A CA 1
ATOM 2843 C C . THR A 1 398 ? 7.310 4.058 5.210 1.00 77.88 398 THR A C 1
ATOM 2845 O O . THR A 1 398 ? 6.889 4.252 6.345 1.00 77.88 398 THR A O 1
ATOM 2848 N N . GLY A 1 399 ? 6.670 4.493 4.128 1.00 69.19 399 GLY A N 1
ATOM 2849 C CA . GLY A 1 399 ? 5.412 5.218 4.143 1.00 69.19 399 GLY A CA 1
ATOM 2850 C C . GLY A 1 399 ? 4.860 5.282 2.730 1.00 69.19 399 GLY A C 1
ATOM 2851 O O . GLY A 1 399 ? 5.530 5.765 1.813 1.00 69.19 399 GLY A O 1
ATOM 2852 N N . HIS A 1 400 ? 3.650 4.758 2.548 1.00 61.53 400 HIS A N 1
ATOM 2853 C CA . HIS A 1 400 ? 2.965 4.786 1.268 1.00 61.53 400 HIS A CA 1
ATOM 2854 C C . HIS A 1 400 ? 1.824 5.787 1.309 1.00 61.53 400 HIS A C 1
ATOM 2856 O O . HIS A 1 400 ? 0.959 5.749 2.178 1.00 61.53 400 HIS A O 1
ATOM 2862 N N . VAL A 1 401 ? 1.820 6.655 0.310 1.00 50.94 401 VAL A N 1
ATOM 2863 C CA . VAL A 1 401 ? 0.740 7.596 0.075 1.00 50.94 401 VAL A CA 1
ATOM 2864 C C . VAL A 1 401 ? 0.084 7.263 -1.259 1.00 50.94 401 VAL A C 1
ATOM 2866 O O . VAL A 1 401 ? -1.078 6.854 -1.285 1.00 50.94 401 VAL A O 1
ATOM 2869 N N . ARG A 1 402 ? 0.840 7.392 -2.365 1.00 43.97 402 ARG A N 1
ATOM 2870 C CA . ARG A 1 402 ? 0.439 6.985 -3.721 1.00 43.97 402 ARG A CA 1
ATOM 2871 C C . ARG A 1 402 ? 1.616 6.723 -4.654 1.00 43.97 402 ARG A C 1
ATOM 2873 O O . ARG A 1 402 ? 2.635 7.389 -4.528 1.00 43.97 402 ARG A O 1
ATOM 2880 N N . GLY A 1 403 ? 1.425 5.847 -5.647 1.00 44.22 403 GLY A N 1
ATOM 2881 C CA . GLY A 1 403 ? 2.323 5.666 -6.800 1.00 44.22 403 GLY A CA 1
ATOM 2882 C C . GLY A 1 403 ? 3.197 4.410 -6.749 1.00 44.22 403 GLY A C 1
ATOM 2883 O O . GLY A 1 403 ? 3.062 3.577 -5.856 1.00 44.22 403 GLY A O 1
ATOM 2884 N N . ALA A 1 404 ? 4.121 4.268 -7.694 1.00 50.16 404 ALA A N 1
ATOM 2885 C CA . ALA A 1 404 ? 5.084 3.166 -7.732 1.00 50.16 404 ALA A CA 1
ATOM 2886 C C . ALA A 1 404 ? 6.501 3.660 -7.418 1.00 50.16 404 ALA A C 1
ATOM 2888 O O . ALA A 1 404 ? 6.837 4.809 -7.697 1.00 50.16 404 ALA A O 1
ATOM 2889 N N . VAL A 1 405 ? 7.345 2.781 -6.879 1.00 52.53 405 VAL A N 1
ATOM 2890 C CA . VAL A 1 405 ? 8.786 3.034 -6.776 1.00 52.53 405 VAL A CA 1
ATOM 2891 C C . VAL A 1 405 ? 9.528 1.965 -7.564 1.00 52.53 405 VAL A C 1
ATOM 2893 O O . VAL A 1 405 ? 9.365 0.764 -7.314 1.00 52.53 405 VAL A O 1
ATOM 2896 N N . ASP A 1 406 ? 10.357 2.421 -8.503 1.00 57.03 406 ASP A N 1
ATOM 2897 C CA . ASP A 1 406 ? 11.208 1.569 -9.318 1.00 57.03 406 ASP A CA 1
ATOM 2898 C C . ASP A 1 406 ? 12.659 1.633 -8.840 1.00 57.03 406 ASP A C 1
ATOM 2900 O O . ASP A 1 406 ? 13.285 2.689 -8.717 1.00 57.03 406 ASP A O 1
ATOM 2904 N N . MET A 1 407 ? 13.222 0.454 -8.599 1.00 59.03 407 MET A N 1
ATOM 2905 C CA . MET A 1 407 ? 14.641 0.292 -8.320 1.00 59.03 407 MET A CA 1
ATOM 2906 C C . MET A 1 407 ? 15.365 -0.150 -9.595 1.00 59.03 407 MET A C 1
ATOM 2908 O O . MET A 1 407 ? 15.039 -1.192 -10.173 1.00 59.03 407 MET A O 1
ATOM 2912 N N . LEU A 1 408 ? 16.377 0.623 -10.000 1.00 58.00 408 LEU A N 1
ATOM 2913 C CA . LEU A 1 408 ? 17.268 0.339 -11.122 1.00 58.00 408 LEU A CA 1
ATOM 2914 C C . LEU A 1 408 ? 18.684 0.028 -10.620 1.00 58.00 408 LEU A C 1
ATOM 2916 O O . LEU A 1 408 ? 19.376 0.864 -10.044 1.00 58.00 408 LEU A O 1
ATOM 2920 N N . MET A 1 409 ? 19.180 -1.171 -10.902 1.00 57.72 409 MET A N 1
ATOM 2921 C CA . MET A 1 409 ? 20.570 -1.523 -10.586 1.00 57.72 409 MET A CA 1
ATOM 2922 C C . MET A 1 409 ? 21.492 -1.277 -11.770 1.00 57.72 409 MET A C 1
ATOM 2924 O O . MET A 1 409 ? 21.250 -1.810 -12.854 1.00 57.72 409 MET A O 1
ATOM 2928 N N . ASN A 1 410 ? 22.574 -0.521 -11.544 1.00 55.59 410 ASN A N 1
ATOM 2929 C CA . ASN A 1 410 ? 23.604 -0.276 -12.547 1.00 55.59 410 ASN A CA 1
ATOM 2930 C C . ASN A 1 410 ? 24.983 -0.699 -12.026 1.00 55.59 410 ASN A C 1
ATOM 2932 O O . ASN A 1 410 ? 25.547 -0.080 -11.128 1.00 55.59 410 ASN A O 1
ATOM 2936 N N . PHE A 1 411 ? 25.557 -1.752 -12.601 1.00 52.25 411 PHE A N 1
ATOM 2937 C CA . PHE A 1 411 ? 26.874 -2.232 -12.187 1.00 52.25 411 PHE A CA 1
ATOM 2938 C C . PHE A 1 411 ? 27.970 -1.417 -12.890 1.00 52.25 411 PHE A C 1
ATOM 2940 O O . PHE A 1 411 ? 28.074 -1.489 -14.118 1.00 52.25 411 PHE A O 1
ATOM 2947 N N . PRO A 1 412 ? 28.807 -0.652 -12.162 1.00 43.69 412 PRO A N 1
ATOM 2948 C CA . PRO A 1 412 ? 29.933 0.033 -12.781 1.00 43.69 412 PRO A CA 1
ATOM 2949 C C . PRO A 1 412 ? 30.937 -1.013 -13.286 1.00 43.69 412 PRO A C 1
ATOM 2951 O O . PRO A 1 412 ? 31.539 -1.728 -12.491 1.00 43.69 412 PRO A O 1
ATOM 2954 N N . GLY A 1 413 ? 31.112 -1.114 -14.610 1.00 43.25 413 GLY A N 1
ATOM 2955 C CA . GLY A 1 413 ? 32.165 -1.944 -15.214 1.00 43.25 413 GLY A CA 1
ATOM 2956 C C . GLY A 1 413 ? 31.764 -2.877 -16.360 1.00 43.25 413 GLY A C 1
ATOM 2957 O O . GLY A 1 413 ? 32.638 -3.561 -16.880 1.00 43.25 413 GLY A O 1
ATOM 2958 N N . TYR A 1 414 ? 30.501 -2.900 -16.795 1.00 38.62 414 TYR A N 1
ATOM 2959 C CA . TYR A 1 414 ? 30.097 -3.592 -18.028 1.00 38.62 414 TYR A CA 1
ATOM 2960 C C . TYR A 1 414 ? 29.542 -2.576 -19.032 1.00 38.62 414 TYR A C 1
ATOM 2962 O O . TYR A 1 414 ? 28.337 -2.359 -19.111 1.00 38.62 414 TYR A O 1
ATOM 2970 N N . ASN A 1 415 ? 30.449 -1.926 -19.763 1.00 30.59 415 ASN A N 1
ATOM 2971 C CA . ASN A 1 415 ? 30.109 -1.301 -21.036 1.00 30.59 415 ASN A CA 1
ATOM 2972 C C . ASN A 1 415 ? 30.141 -2.412 -22.087 1.00 30.59 415 ASN A C 1
ATOM 2974 O O . ASN A 1 415 ? 31.229 -2.896 -22.390 1.00 30.59 415 ASN A O 1
ATOM 2978 N N . ASP A 1 416 ? 28.980 -2.782 -22.615 1.00 32.25 416 ASP A N 1
ATOM 2979 C CA . ASP A 1 416 ? 28.874 -3.293 -23.982 1.00 32.25 416 ASP A CA 1
ATOM 2980 C C . ASP A 1 416 ? 27.980 -2.339 -24.775 1.00 32.25 416 ASP A C 1
ATOM 2982 O O . ASP A 1 416 ? 26.838 -2.089 -24.312 1.00 32.25 416 ASP A O 1
#

Radius of gyration: 22.59 Å; chains: 1; bounding box: 61×50×65 Å

Secondary structure (DSSP, 8-state):
----EEEEE----EEEEEEEEE--SSSEE--GGGSTTSTTTS-EEEEEEEEEEEEESSB-TT-EEEEEEE-TTS-EEEEEEE--BSSEEEEEEEEEEEEEEEESS--SS-EEEEE---S-BSB--B--SSS-B--BTTB---S-SSS--EEEEEEEEEEEEESSB-TT-EEEEEEE-TTS-EEEEEEE--BSSEEEEEEEEEEEEEEEESS--SS-EEEEEPP-TTSSEEEE--SSSEEPP---S---SS-B-EEEEESS--TT-EEEEEEE-TTS-EEEEEEEPPPTTEEEE-SS-BSEEEEEEESS--SS-EEEEE-S-EEPPPEE--TTSS-EEEEEEE-S-TT-EEEEEEE-S-TTSSS--TTTS-EEE-S--BSS-EEEEESS--SEEEEEEEE-SSSEEEEEEE-TT---

Sequence (416 aa):
MRPVNVTIGLSPADADGICASQTTAAAAELDLSGGALSAATGIARLATAAQIVITCAADETGNTFIVTGVNGSGLPVEERITGVSASAATSVQSYREVSRIYITGATSGNVSVGVSGSTQSISVNQTATAARALTITGIMSYEAKMTGYADNGAPLPVLIYSAGDDTGDTFTIYGQDGNGVDISEAVTGANADTATSTKTFRKVYAIYDSGASTGAVYAGWASDVDGIAKSQTMAGAGYLVMNGAKCTTQPRHVSIYSSADESAFTFTVVGTDRTGARLTEDITGPTAAATAKGNKNFATVQAVYINGNAAGNITVGSADECESKPIIVDYFTSGMSVAILHSTSDSQTHRFLVTLDNLLSGERNEDTARWLEETGTATANETFSSTSVVKAVRLEITGHVRGAVDMLMNFPGYND